Protein AF-A0AAU5H161-F1 (afdb_monomer_lite)

Structure (mmCIF, N/CA/C/O backbone):
data_AF-A0AAU5H161-F1
#
_entry.id   AF-A0AAU5H161-F1
#
loop_
_atom_site.group_PDB
_atom_site.id
_atom_site.type_symbol
_atom_site.label_atom_id
_atom_site.label_alt_id
_atom_site.label_comp_id
_atom_site.label_asym_id
_atom_site.label_entity_id
_atom_site.label_seq_id
_atom_site.pdbx_PDB_ins_code
_atom_site.Cartn_x
_atom_site.Cartn_y
_atom_site.Cartn_z
_atom_site.occupancy
_atom_site.B_iso_or_equiv
_atom_site.auth_seq_id
_atom_site.auth_comp_id
_atom_site.auth_asym_id
_atom_site.auth_atom_id
_atom_site.pdbx_PDB_model_num
ATOM 1 N N . MET A 1 1 ? 35.284 30.075 -56.589 1.00 39.41 1 MET A N 1
ATOM 2 C CA . MET A 1 1 ? 34.657 28.752 -56.403 1.00 39.41 1 MET A CA 1
ATOM 3 C C . MET A 1 1 ? 34.406 28.568 -54.920 1.00 39.41 1 MET A C 1
ATOM 5 O O . MET A 1 1 ? 35.302 28.158 -54.200 1.00 39.41 1 MET A O 1
ATOM 9 N N . THR A 1 2 ? 33.225 28.955 -54.461 1.00 37.12 2 THR A N 1
ATOM 10 C CA . THR A 1 2 ? 32.721 28.669 -53.114 1.00 37.12 2 THR A CA 1
ATOM 11 C C . THR A 1 2 ? 31.287 28.220 -53.333 1.00 37.12 2 THR A C 1
ATOM 13 O O . THR A 1 2 ? 30.451 29.023 -53.740 1.00 37.12 2 THR A O 1
ATOM 16 N N . ALA A 1 3 ? 31.053 26.915 -53.220 1.00 45.31 3 ALA A N 1
ATOM 17 C CA . ALA A 1 3 ? 29.725 26.338 -53.317 1.00 45.31 3 ALA A CA 1
ATOM 18 C C . ALA A 1 3 ? 28.946 26.757 -52.066 1.00 45.31 3 ALA A C 1
ATOM 20 O O . ALA A 1 3 ? 29.270 26.335 -50.959 1.00 45.31 3 ALA A O 1
ATOM 21 N N . THR A 1 4 ? 27.966 27.637 -52.242 1.00 43.44 4 THR A N 1
ATOM 22 C CA . THR A 1 4 ? 26.949 27.911 -51.228 1.00 43.44 4 THR A CA 1
ATOM 23 C C . THR A 1 4 ? 26.058 26.673 -51.157 1.00 43.44 4 THR A C 1
ATOM 25 O O . THR A 1 4 ? 25.167 26.520 -51.988 1.00 43.44 4 THR A O 1
ATOM 28 N N . SER A 1 5 ? 26.333 25.750 -50.232 1.00 47.84 5 SER A N 1
ATOM 29 C CA . SER A 1 5 ? 25.366 24.699 -49.895 1.00 47.84 5 SER A CA 1
ATOM 30 C C . SER A 1 5 ? 24.105 25.366 -49.350 1.00 47.84 5 SER A C 1
ATOM 32 O O . SER A 1 5 ? 24.169 26.113 -48.375 1.00 47.84 5 SER A O 1
ATOM 34 N N . SER A 1 6 ? 22.976 25.131 -50.014 1.00 47.00 6 SER A N 1
ATOM 35 C CA . SER A 1 6 ? 21.666 25.648 -49.625 1.00 47.00 6 SER A CA 1
ATOM 36 C C . SER A 1 6 ? 21.242 25.084 -48.259 1.00 47.00 6 SER A C 1
ATOM 38 O O . SER A 1 6 ? 21.468 23.899 -48.010 1.00 47.00 6 SER A O 1
ATOM 40 N N . PRO A 1 7 ? 20.569 25.872 -47.398 1.00 56.53 7 PRO A N 1
ATOM 41 C CA . PRO A 1 7 ? 20.097 25.422 -46.078 1.00 56.53 7 PRO A CA 1
ATOM 42 C C . PRO A 1 7 ? 19.168 24.194 -46.145 1.00 56.53 7 PRO A C 1
ATOM 44 O O . PRO A 1 7 ? 19.105 23.401 -45.213 1.00 56.53 7 PRO A O 1
ATOM 47 N N . THR A 1 8 ? 18.492 23.983 -47.274 1.00 55.78 8 THR A N 1
ATOM 48 C CA . THR A 1 8 ? 17.641 22.811 -47.534 1.00 55.78 8 THR A CA 1
ATOM 49 C C . THR A 1 8 ? 18.444 21.509 -47.706 1.00 55.78 8 THR A C 1
ATOM 51 O O . THR A 1 8 ? 17.981 20.434 -47.335 1.00 55.78 8 THR A O 1
ATOM 54 N N . SER A 1 9 ? 19.674 21.572 -48.230 1.00 61.16 9 SER A N 1
ATOM 55 C CA . SER A 1 9 ? 20.529 20.389 -48.436 1.00 61.16 9 SER A CA 1
ATOM 56 C C . SER A 1 9 ? 21.183 19.894 -47.138 1.00 61.16 9 SER A C 1
ATOM 58 O O . SER A 1 9 ? 21.458 18.704 -46.994 1.00 61.16 9 SER A O 1
ATOM 60 N N . SER A 1 10 ? 21.419 20.790 -46.174 1.00 59.75 10 SER A N 1
ATOM 61 C CA . SER A 1 10 ? 21.891 20.415 -44.835 1.00 59.75 10 SER A CA 1
ATOM 62 C C . SER A 1 10 ? 20.781 19.771 -44.004 1.00 59.75 10 SER A C 1
ATOM 64 O O . SER A 1 10 ? 20.999 18.695 -43.457 1.00 59.75 10 SER A O 1
ATOM 66 N N . LEU A 1 11 ? 19.569 20.342 -44.014 1.00 61.09 11 LEU A N 1
ATOM 67 C CA . LEU A 1 11 ? 18.411 19.799 -43.283 1.00 61.09 11 LEU A CA 1
ATOM 68 C C . LEU A 1 11 ? 18.035 18.376 -43.734 1.00 61.09 11 LEU A C 1
ATOM 70 O O . LEU A 1 11 ? 17.670 17.531 -42.924 1.00 61.09 11 LEU A O 1
ATOM 74 N N . THR A 1 12 ? 18.178 18.078 -45.026 1.00 69.25 12 THR A N 1
ATOM 75 C CA . THR A 1 12 ? 17.917 16.739 -45.588 1.00 69.25 12 THR A CA 1
ATOM 76 C C . THR A 1 12 ? 19.013 15.717 -45.269 1.00 69.25 12 THR A C 1
ATOM 78 O O . THR A 1 12 ? 18.754 14.514 -45.267 1.00 69.25 12 THR A O 1
ATOM 81 N N . THR A 1 13 ? 20.237 16.169 -44.982 1.00 76.81 13 THR A N 1
ATOM 82 C CA . THR A 1 13 ? 21.333 15.291 -44.544 1.00 76.81 13 THR A CA 1
ATOM 83 C C . THR A 1 13 ? 21.199 14.955 -43.061 1.00 76.81 13 THR A C 1
ATOM 85 O O . THR A 1 13 ? 21.278 13.781 -42.709 1.00 76.81 13 THR A O 1
ATOM 88 N N . GLU A 1 14 ? 20.909 15.957 -42.226 1.00 78.06 14 GLU A N 1
ATOM 89 C CA . GLU A 1 14 ? 20.649 15.789 -40.788 1.00 78.06 14 GLU A CA 1
ATOM 90 C C . GLU A 1 14 ? 19.464 14.844 -40.542 1.00 78.06 14 GLU A C 1
ATOM 92 O O . GLU A 1 14 ? 19.572 13.905 -39.758 1.00 78.06 14 GLU A O 1
ATOM 97 N N . LEU A 1 15 ? 18.374 15.002 -41.301 1.00 77.31 15 LEU A N 1
ATOM 98 C CA . LEU A 1 15 ? 17.209 14.123 -41.206 1.00 77.31 15 LEU A CA 1
ATOM 99 C C . LEU A 1 15 ? 17.531 12.654 -41.534 1.00 77.31 15 LEU A C 1
ATOM 101 O O . LEU A 1 15 ? 17.053 11.740 -40.862 1.00 77.31 15 LEU A O 1
ATOM 105 N N . ARG A 1 16 ? 18.352 12.408 -42.564 1.00 76.12 16 ARG A N 1
ATOM 106 C CA . ARG A 1 16 ? 18.767 11.049 -42.946 1.00 76.12 16 ARG A CA 1
ATOM 107 C C . ARG A 1 16 ? 19.648 10.414 -41.868 1.00 76.12 16 ARG A C 1
ATOM 109 O O . ARG A 1 16 ? 19.505 9.226 -41.585 1.00 76.12 16 ARG A O 1
ATOM 116 N N . GLU A 1 17 ? 20.552 11.191 -41.278 1.00 83.94 17 GLU A N 1
ATOM 117 C CA . GLU A 1 17 ? 21.422 10.736 -40.190 1.00 83.94 17 GLU A CA 1
ATOM 118 C C . GLU A 1 17 ? 20.622 10.416 -38.919 1.00 83.94 17 GLU A C 1
ATOM 120 O O . GLU A 1 17 ? 20.872 9.393 -38.276 1.00 83.94 17 GLU A O 1
ATOM 125 N N . ASP A 1 18 ? 19.607 11.224 -38.607 1.00 84.00 18 ASP A N 1
ATOM 126 C CA . ASP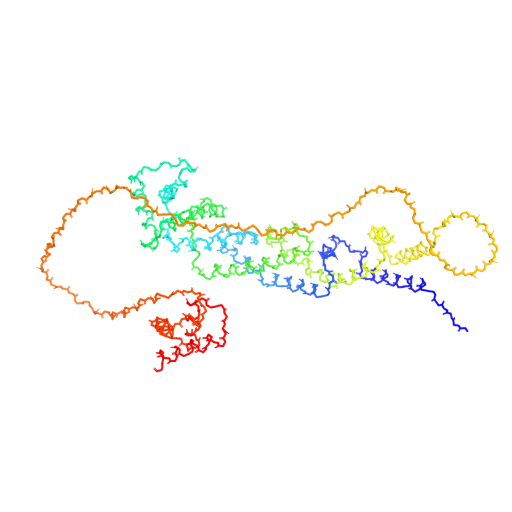 A 1 18 ? 18.695 10.983 -37.489 1.00 84.00 18 ASP A CA 1
ATOM 127 C C . ASP A 1 18 ? 17.835 9.733 -37.696 1.00 84.00 18 ASP A C 1
ATOM 129 O O . ASP A 1 18 ? 17.739 8.906 -36.790 1.00 84.00 18 ASP A O 1
ATOM 133 N N . LEU A 1 19 ? 17.269 9.529 -38.892 1.00 81.69 19 LEU A N 1
ATOM 134 C CA . LEU A 1 19 ? 16.523 8.307 -39.218 1.00 81.69 19 LEU A CA 1
ATOM 135 C C . LEU A 1 19 ? 17.404 7.054 -39.136 1.00 81.69 19 LEU A C 1
ATOM 137 O O . LEU A 1 19 ? 16.979 6.043 -38.574 1.00 81.69 19 LEU A O 1
ATOM 141 N N . ARG A 1 20 ? 18.645 7.120 -39.640 1.00 83.44 20 ARG A N 1
ATOM 142 C CA . ARG A 1 20 ? 19.599 6.005 -39.543 1.00 83.44 20 ARG A CA 1
ATOM 143 C C . ARG A 1 20 ? 19.944 5.701 -38.087 1.00 83.44 20 ARG A C 1
ATOM 145 O O . ARG A 1 20 ? 19.817 4.563 -37.656 1.00 83.44 20 ARG A O 1
ATOM 152 N N . SER A 1 21 ? 20.279 6.730 -37.309 1.00 87.94 21 SER A N 1
ATOM 153 C CA . SER A 1 21 ? 20.584 6.594 -35.880 1.00 87.94 21 SER A CA 1
ATOM 154 C C . SER A 1 21 ? 19.401 6.027 -35.089 1.00 87.94 21 SER A C 1
ATOM 156 O O . SER A 1 21 ? 19.580 5.233 -34.166 1.00 87.94 21 SER A O 1
ATOM 158 N N . TYR A 1 22 ? 18.177 6.413 -35.453 1.00 85.75 22 TYR A N 1
ATOM 159 C CA . TYR A 1 22 ? 16.952 5.894 -34.857 1.00 85.75 22 TYR A CA 1
ATOM 160 C C . TYR A 1 22 ? 16.743 4.402 -35.161 1.00 85.75 22 TYR A C 1
ATOM 162 O O . TYR A 1 22 ? 16.431 3.625 -34.253 1.00 85.75 22 TYR A O 1
ATOM 170 N N . ALA A 1 23 ? 16.966 3.988 -36.412 1.00 84.94 23 ALA A N 1
ATOM 171 C CA . ALA A 1 23 ? 16.912 2.588 -36.824 1.00 84.94 23 ALA A CA 1
ATOM 172 C C . ALA A 1 23 ? 18.023 1.743 -36.171 1.00 84.94 23 ALA A C 1
ATOM 174 O O . ALA A 1 23 ? 17.730 0.666 -35.654 1.00 84.94 23 ALA A O 1
ATOM 175 N N . ASP A 1 24 ? 19.255 2.256 -36.094 1.00 87.19 24 ASP A N 1
ATOM 176 C CA . ASP A 1 24 ? 20.403 1.594 -35.451 1.00 87.19 24 ASP A CA 1
ATOM 177 C C . ASP A 1 24 ? 20.175 1.377 -33.948 1.00 87.19 24 ASP A C 1
ATOM 179 O O . ASP A 1 24 ? 20.555 0.353 -33.375 1.00 87.19 24 ASP A O 1
ATOM 183 N N . LEU A 1 25 ? 19.495 2.324 -33.295 1.00 88.19 25 LEU A N 1
ATOM 184 C CA . LEU A 1 25 ? 19.040 2.184 -31.912 1.00 88.19 25 LEU A CA 1
ATOM 185 C C . LEU A 1 25 ? 17.808 1.283 -31.774 1.00 88.19 25 LEU A C 1
ATOM 187 O O . LEU A 1 25 ? 17.298 1.136 -30.664 1.00 88.19 25 LEU A O 1
ATOM 191 N N . GLY A 1 26 ? 17.347 0.652 -32.853 1.00 84.94 26 GLY A N 1
ATOM 192 C CA . GLY A 1 26 ? 16.258 -0.318 -32.878 1.00 84.94 26 GLY A CA 1
ATOM 193 C C . GLY A 1 26 ? 14.864 0.292 -32.800 1.00 84.94 26 GLY A C 1
ATOM 194 O O . GLY A 1 26 ? 13.911 -0.453 -32.586 1.00 84.94 26 GLY A O 1
ATOM 195 N N . GLY A 1 27 ? 14.714 1.607 -32.974 1.00 83.69 27 GLY A N 1
ATOM 196 C CA . GLY A 1 27 ? 13.439 2.309 -32.821 1.00 83.69 27 GLY A CA 1
ATOM 197 C C . GLY A 1 27 ? 12.295 1.747 -33.674 1.00 83.69 27 GLY A C 1
ATOM 198 O O . GLY A 1 27 ? 11.160 1.688 -33.214 1.00 83.69 27 GLY A O 1
ATOM 199 N N . LEU A 1 28 ? 12.613 1.228 -34.865 1.00 80.19 28 LEU A N 1
ATOM 200 C CA . LEU A 1 28 ? 11.647 0.605 -35.782 1.00 80.19 28 LEU A CA 1
ATOM 201 C C . LEU A 1 28 ? 11.250 -0.833 -35.403 1.00 80.19 28 LEU A C 1
ATOM 203 O O . LEU A 1 28 ? 10.272 -1.357 -35.916 1.00 80.19 28 LEU A O 1
ATOM 207 N N . THR A 1 29 ? 12.005 -1.463 -34.501 1.00 82.44 29 THR A N 1
ATOM 208 C CA . THR A 1 29 ? 11.819 -2.861 -34.058 1.00 82.44 29 THR A CA 1
ATOM 209 C C . THR A 1 29 ? 11.310 -2.964 -32.618 1.00 82.44 29 THR A C 1
ATOM 211 O O . THR A 1 29 ? 11.106 -4.059 -32.092 1.00 82.44 29 THR A O 1
ATOM 214 N N . LEU A 1 30 ? 11.133 -1.823 -31.943 1.00 84.94 30 LEU A N 1
ATOM 215 C CA . LEU A 1 30 ? 10.594 -1.777 -30.592 1.00 84.94 30 LEU A CA 1
ATOM 216 C C . LEU A 1 30 ? 9.105 -2.145 -30.631 1.00 84.94 30 LEU A C 1
ATOM 218 O O . LEU A 1 30 ? 8.280 -1.379 -31.120 1.00 84.94 30 LEU A O 1
ATOM 222 N N . THR A 1 31 ? 8.754 -3.297 -30.061 1.00 85.50 31 THR A N 1
ATOM 223 C CA . THR A 1 31 ? 7.363 -3.738 -29.907 1.00 85.50 31 THR A CA 1
ATOM 224 C C . THR A 1 31 ? 7.068 -4.142 -28.466 1.00 85.50 31 THR A C 1
ATOM 226 O O . THR A 1 31 ? 7.968 -4.508 -27.704 1.00 85.50 31 THR A O 1
ATOM 229 N N . ALA A 1 32 ? 5.788 -4.089 -28.084 1.00 84.38 32 ALA A N 1
ATOM 230 C CA . ALA A 1 32 ? 5.332 -4.464 -26.744 1.00 84.38 32 ALA A CA 1
ATOM 231 C C . ALA A 1 32 ? 5.571 -5.949 -26.411 1.00 84.38 32 ALA A C 1
ATOM 233 O O . ALA A 1 32 ? 5.685 -6.299 -25.236 1.00 84.38 32 ALA A O 1
ATOM 234 N N . ASP A 1 33 ? 5.647 -6.805 -27.433 1.00 80.94 33 ASP A N 1
ATOM 235 C CA . ASP A 1 33 ? 5.821 -8.251 -27.273 1.00 80.94 33 ASP A CA 1
ATOM 236 C C . ASP A 1 33 ? 7.279 -8.636 -27.004 1.00 80.94 33 ASP A C 1
ATOM 238 O O . ASP A 1 33 ? 7.549 -9.612 -26.303 1.00 80.94 33 ASP A O 1
ATOM 242 N N . THR A 1 34 ? 8.226 -7.867 -27.546 1.00 85.44 34 THR A N 1
ATOM 243 C CA . THR A 1 34 ? 9.663 -8.164 -27.465 1.00 85.44 34 THR A CA 1
ATOM 244 C C . THR A 1 34 ? 10.389 -7.348 -26.399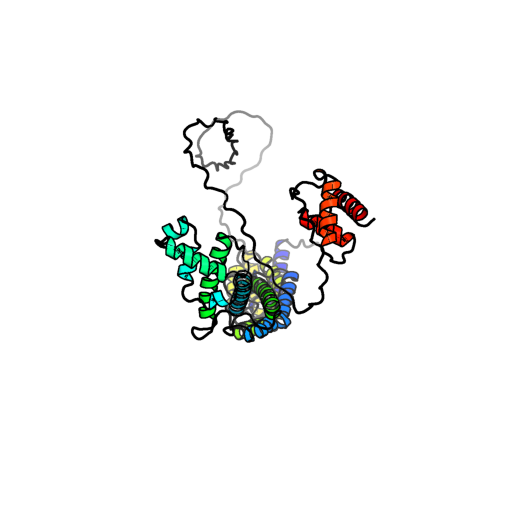 1.00 85.44 34 THR A C 1
ATOM 246 O O . THR A 1 34 ? 11.375 -7.833 -25.845 1.00 85.44 34 THR A O 1
ATOM 249 N N . HIS A 1 35 ? 9.895 -6.152 -26.063 1.00 92.00 35 HIS A N 1
ATOM 250 C CA . HIS A 1 35 ? 10.560 -5.230 -25.141 1.00 92.00 35 HIS A CA 1
ATOM 251 C C . HIS A 1 35 ? 9.650 -4.858 -23.965 1.00 92.00 35 HIS A C 1
ATOM 253 O O . HIS A 1 35 ? 8.609 -4.216 -24.120 1.00 92.00 35 HIS A O 1
ATOM 259 N N . ALA A 1 36 ? 10.066 -5.218 -22.752 1.00 92.81 36 ALA A N 1
ATOM 260 C CA . ALA A 1 36 ? 9.303 -4.963 -21.533 1.00 92.81 36 ALA A CA 1
ATOM 261 C C . ALA A 1 36 ? 9.179 -3.461 -21.222 1.00 92.81 36 ALA A C 1
ATOM 263 O O . ALA A 1 36 ? 8.157 -3.027 -20.685 1.00 92.81 36 ALA A O 1
ATOM 264 N N . TRP A 1 37 ? 10.187 -2.663 -21.592 1.00 95.00 37 TRP A N 1
ATOM 265 C CA . TRP A 1 37 ? 10.180 -1.207 -21.414 1.00 95.00 37 TRP A CA 1
ATOM 266 C C . TRP A 1 37 ? 9.449 -0.443 -22.517 1.00 95.00 37 TRP A C 1
ATOM 268 O O . TRP A 1 37 ? 9.338 0.779 -22.424 1.00 95.00 37 TRP A O 1
ATOM 278 N N . TYR A 1 38 ? 8.898 -1.125 -23.528 1.00 91.06 38 TYR A N 1
ATOM 279 C CA . TYR A 1 38 ? 8.179 -0.479 -24.630 1.00 91.06 38 TYR A CA 1
ATOM 280 C C . TYR A 1 38 ? 7.078 0.474 -24.143 1.00 91.06 38 TYR A C 1
ATOM 282 O O . TYR A 1 38 ? 6.889 1.564 -24.674 1.00 91.06 38 TYR A O 1
ATOM 290 N N . ALA A 1 39 ? 6.374 0.100 -23.075 1.00 90.50 39 ALA A N 1
ATOM 291 C CA . ALA A 1 39 ? 5.286 0.908 -22.541 1.00 90.50 39 ALA A CA 1
ATOM 292 C C . ALA A 1 39 ? 5.753 2.274 -21.978 1.00 90.50 39 ALA A C 1
ATOM 294 O O . ALA A 1 39 ? 4.946 3.196 -21.876 1.00 90.50 39 ALA A O 1
ATOM 295 N N . ALA A 1 40 ? 7.054 2.416 -21.696 1.00 92.50 40 ALA A N 1
ATOM 296 C CA . ALA A 1 40 ? 7.683 3.633 -21.194 1.00 92.50 40 ALA A CA 1
ATOM 297 C C . ALA A 1 40 ? 8.314 4.526 -22.279 1.00 92.50 40 ALA A C 1
ATOM 299 O O . ALA A 1 40 ? 8.861 5.575 -21.931 1.00 92.50 40 ALA A O 1
ATOM 300 N N . VAL A 1 41 ? 8.219 4.160 -23.566 1.00 89.31 41 VAL A N 1
ATOM 301 C CA . VAL A 1 41 ? 8.828 4.895 -24.699 1.00 89.31 41 VAL A CA 1
ATOM 302 C C . VAL A 1 41 ? 8.485 6.391 -24.696 1.00 89.31 41 VAL A C 1
ATOM 304 O O . VAL A 1 41 ? 9.347 7.220 -24.977 1.00 89.31 41 VAL A O 1
ATOM 307 N N . ASP A 1 42 ? 7.258 6.756 -24.319 1.00 86.94 42 ASP A N 1
ATOM 308 C CA . ASP A 1 42 ? 6.802 8.155 -24.316 1.00 86.94 42 ASP A CA 1
ATOM 309 C C . ASP A 1 42 ? 7.005 8.874 -22.974 1.00 86.94 42 ASP A C 1
ATOM 311 O O . ASP A 1 42 ? 6.811 10.086 -22.876 1.00 86.94 42 ASP A O 1
ATOM 315 N N . THR A 1 43 ? 7.400 8.148 -21.927 1.00 90.75 43 THR A N 1
ATOM 316 C CA . THR A 1 43 ? 7.537 8.703 -20.571 1.00 90.75 43 THR A CA 1
ATOM 317 C C . THR A 1 43 ? 8.983 9.045 -20.238 1.00 90.75 43 THR A C 1
ATOM 319 O O . THR A 1 43 ? 9.235 10.122 -19.704 1.00 90.75 43 THR A O 1
ATOM 322 N N . ILE A 1 44 ? 9.936 8.190 -20.618 1.00 93.94 44 ILE A N 1
ATOM 323 C CA . ILE A 1 44 ? 11.360 8.353 -20.305 1.00 93.94 44 ILE A CA 1
ATOM 324 C C . ILE A 1 44 ? 12.025 9.205 -21.387 1.00 93.94 44 ILE A C 1
ATOM 326 O O . ILE A 1 44 ? 12.220 8.757 -22.514 1.00 93.94 44 ILE A O 1
ATOM 330 N N . GLY A 1 45 ? 12.361 10.450 -21.054 1.00 92.56 45 GLY A N 1
ATOM 331 C CA . GLY A 1 45 ? 13.005 11.396 -21.967 1.00 92.56 45 GLY A CA 1
ATOM 332 C C . GLY A 1 45 ? 14.447 11.733 -21.632 1.00 92.56 45 GLY A C 1
ATOM 333 O O . GLY A 1 45 ? 15.160 12.226 -22.503 1.00 92.56 45 GLY A O 1
ATOM 334 N N . THR A 1 46 ? 14.918 11.443 -20.418 1.00 95.50 46 THR A N 1
ATOM 335 C CA . THR A 1 46 ? 16.297 11.762 -20.027 1.00 95.50 46 THR A CA 1
ATOM 336 C C . THR A 1 46 ? 17.091 10.540 -19.553 1.00 95.50 46 THR A C 1
ATOM 338 O O . THR A 1 46 ? 16.539 9.604 -18.969 1.00 95.50 46 THR A O 1
ATOM 341 N N . PRO A 1 47 ? 18.428 10.538 -19.729 1.00 96.25 47 PRO A N 1
ATOM 342 C CA . PRO A 1 47 ? 19.284 9.504 -19.149 1.00 96.25 47 PRO A CA 1
ATOM 343 C C . PRO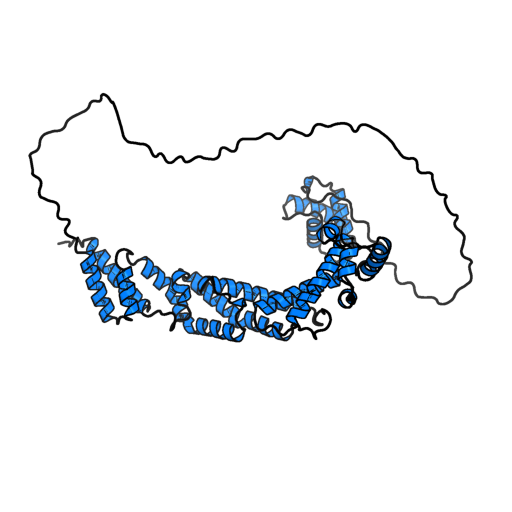 A 1 47 ? 19.223 9.441 -17.616 1.00 96.25 47 PRO A C 1
ATOM 345 O O . PRO A 1 47 ? 19.579 8.422 -17.029 1.00 96.25 47 PRO A O 1
ATOM 348 N N . GLU A 1 48 ? 18.848 10.530 -16.942 1.00 96.81 48 GLU A N 1
ATOM 349 C CA . GLU A 1 48 ? 18.662 10.550 -15.487 1.00 96.81 48 GLU A CA 1
ATOM 350 C C . GLU A 1 48 ? 17.400 9.783 -15.080 1.00 96.81 48 GLU A C 1
ATOM 352 O O . GLU A 1 48 ? 17.474 8.935 -14.194 1.00 96.81 48 GLU A O 1
ATOM 357 N N . GLU A 1 49 ? 16.286 9.979 -15.790 1.00 95.88 49 GLU A N 1
ATOM 358 C CA . GLU A 1 49 ? 15.051 9.208 -15.591 1.00 95.88 49 GLU A CA 1
ATOM 359 C C . GLU A 1 49 ? 15.275 7.708 -15.812 1.00 95.88 49 GLU A C 1
ATOM 361 O O . GLU A 1 49 ? 14.834 6.899 -14.997 1.00 95.88 49 GLU A O 1
ATOM 366 N N . ALA A 1 50 ? 16.030 7.326 -16.849 1.00 97.12 50 ALA A N 1
ATOM 367 C CA . ALA A 1 50 ? 16.389 5.927 -17.090 1.00 97.12 50 ALA A CA 1
ATOM 368 C C . ALA A 1 50 ? 17.206 5.326 -15.925 1.00 97.12 50 ALA A C 1
ATOM 370 O O . ALA A 1 50 ? 16.942 4.210 -15.475 1.00 97.12 50 ALA A O 1
ATOM 371 N N . ARG A 1 51 ? 18.171 6.077 -15.372 1.00 97.88 51 ARG A N 1
ATOM 372 C CA . ARG A 1 51 ? 18.951 5.646 -14.193 1.00 97.88 51 ARG A CA 1
ATOM 373 C C . ARG A 1 51 ? 18.106 5.568 -12.925 1.00 97.88 51 ARG A C 1
ATOM 375 O O . ARG A 1 51 ? 18.294 4.642 -12.135 1.00 97.88 51 ARG A O 1
ATOM 382 N N . ALA A 1 52 ? 17.184 6.508 -12.734 1.00 97.19 52 ALA A N 1
ATOM 383 C CA . ALA A 1 52 ? 16.253 6.491 -11.614 1.00 97.19 52 ALA A CA 1
ATOM 384 C C . ALA A 1 52 ? 15.334 5.262 -11.694 1.00 97.19 52 ALA A C 1
ATOM 386 O O . ALA A 1 52 ? 15.174 4.555 -10.702 1.00 97.19 52 ALA A O 1
ATOM 387 N N . ALA A 1 53 ? 14.810 4.949 -12.883 1.00 97.38 53 ALA A N 1
ATOM 388 C CA . ALA A 1 53 ? 13.987 3.768 -13.122 1.00 97.38 53 ALA A CA 1
ATOM 389 C C . ALA A 1 53 ? 14.749 2.455 -12.864 1.00 97.38 53 ALA A C 1
ATOM 391 O O . ALA A 1 53 ? 14.222 1.578 -12.179 1.00 97.38 53 ALA A O 1
ATOM 392 N N . SER A 1 54 ? 16.001 2.339 -13.332 1.00 97.88 54 SER A N 1
ATOM 393 C CA . SER A 1 54 ? 16.866 1.180 -13.044 1.00 97.88 54 SER A CA 1
ATOM 394 C C . SER A 1 54 ? 17.138 1.035 -11.539 1.00 97.88 54 SER A C 1
ATOM 396 O O . SER A 1 54 ? 16.995 -0.054 -10.985 1.00 97.88 54 SER A O 1
ATOM 398 N N . THR A 1 55 ? 17.414 2.142 -10.838 1.00 98.12 55 THR A N 1
ATOM 399 C CA . THR A 1 55 ? 17.593 2.138 -9.373 1.00 98.12 55 THR A CA 1
ATOM 400 C C . THR A 1 55 ? 16.347 1.626 -8.652 1.00 98.12 55 THR A C 1
ATOM 402 O O . THR A 1 55 ? 16.444 0.705 -7.845 1.00 98.12 55 THR A O 1
ATOM 405 N N . VAL A 1 56 ? 15.170 2.172 -8.978 1.00 98.06 56 VAL A N 1
ATOM 406 C CA . VAL A 1 56 ? 13.893 1.747 -8.380 1.00 98.06 56 VAL A CA 1
ATOM 407 C C . VAL A 1 56 ? 13.636 0.263 -8.640 1.00 98.06 56 VAL A C 1
ATOM 409 O O . VAL A 1 56 ? 13.255 -0.469 -7.729 1.00 98.06 56 VAL A O 1
ATOM 412 N N . LEU A 1 57 ? 13.878 -0.205 -9.866 1.00 98.06 57 LEU A N 1
ATOM 413 C CA . LEU A 1 57 ? 13.721 -1.611 -10.225 1.00 98.06 57 LEU A CA 1
ATOM 414 C C . LEU A 1 57 ? 14.666 -2.521 -9.420 1.00 98.06 57 LEU A C 1
ATOM 416 O O . LEU A 1 57 ? 14.241 -3.563 -8.915 1.00 98.06 57 LEU A O 1
ATOM 420 N N . ALA A 1 58 ? 15.929 -2.121 -9.264 1.00 98.00 58 ALA A N 1
ATOM 421 C CA . ALA A 1 58 ? 16.918 -2.864 -8.492 1.00 98.00 58 ALA A CA 1
ATOM 422 C C . ALA A 1 58 ? 16.558 -2.934 -6.997 1.00 98.00 58 ALA A C 1
ATOM 424 O O . ALA A 1 58 ? 16.674 -4.002 -6.390 1.00 98.00 58 ALA A O 1
ATOM 425 N N . GLU A 1 59 ? 16.081 -1.834 -6.408 1.00 98.00 59 GLU A N 1
ATOM 426 C CA . GLU A 1 59 ? 15.631 -1.783 -5.010 1.00 98.00 59 GLU A CA 1
ATOM 427 C C . GLU A 1 59 ? 14.398 -2.662 -4.770 1.00 98.00 59 GLU A C 1
ATOM 429 O O . GLU A 1 59 ? 14.396 -3.484 -3.843 1.00 98.00 59 GLU A O 1
ATOM 434 N N . LEU A 1 60 ? 13.395 -2.558 -5.651 1.00 98.38 60 LEU A N 1
ATOM 435 C CA . LEU A 1 60 ? 12.189 -3.384 -5.609 1.00 98.38 60 LEU A CA 1
ATOM 436 C C . LEU A 1 60 ? 12.539 -4.871 -5.639 1.00 98.38 60 LEU A C 1
ATOM 438 O O . LEU A 1 60 ? 12.096 -5.627 -4.776 1.00 98.38 60 LEU A O 1
ATOM 442 N N . ARG A 1 61 ? 13.369 -5.289 -6.598 1.00 97.94 61 ARG A N 1
ATOM 443 C CA . ARG A 1 61 ? 13.728 -6.696 -6.807 1.00 97.94 61 ARG A CA 1
ATOM 444 C C . ARG A 1 61 ? 14.644 -7.244 -5.713 1.00 97.94 61 ARG A C 1
ATOM 446 O O . ARG A 1 61 ? 14.459 -8.370 -5.258 1.00 97.94 61 ARG A O 1
ATOM 453 N N . GLY A 1 62 ? 15.647 -6.468 -5.308 1.00 96.94 62 GLY A N 1
ATOM 454 C CA . GLY A 1 62 ? 16.707 -6.929 -4.412 1.00 96.94 62 GLY A CA 1
ATOM 455 C C . GLY A 1 62 ? 16.362 -6.851 -2.927 1.00 96.94 62 GLY A C 1
ATOM 456 O O . GLY A 1 62 ? 16.910 -7.623 -2.139 1.00 96.94 62 GLY A O 1
ATOM 457 N N . ARG A 1 63 ? 15.479 -5.928 -2.526 1.00 97.25 63 ARG A N 1
ATOM 458 C CA . ARG A 1 63 ? 15.251 -5.611 -1.109 1.00 97.25 63 ARG A CA 1
ATOM 459 C C . ARG A 1 63 ? 13.776 -5.537 -0.739 1.00 97.25 63 ARG A C 1
ATOM 461 O O . ARG A 1 63 ? 13.346 -6.276 0.146 1.00 97.25 63 ARG A O 1
ATOM 468 N N . ASP A 1 64 ? 13.019 -4.660 -1.388 1.00 97.44 64 ASP A N 1
ATOM 469 C CA . ASP A 1 64 ? 11.689 -4.272 -0.905 1.00 97.44 64 ASP A CA 1
ATOM 470 C C . ASP A 1 64 ? 10.639 -5.369 -1.114 1.00 97.44 64 ASP A C 1
ATOM 472 O O . ASP A 1 64 ? 9.987 -5.790 -0.154 1.00 97.44 64 ASP A O 1
ATOM 476 N N . LEU A 1 65 ? 10.544 -5.928 -2.325 1.00 97.75 65 LEU A N 1
ATOM 477 C CA . LEU A 1 65 ? 9.590 -6.995 -2.621 1.00 97.75 65 LEU A CA 1
ATOM 478 C C . LEU A 1 65 ? 9.870 -8.284 -1.822 1.00 97.75 65 LEU A C 1
ATOM 480 O O . LEU A 1 65 ? 8.926 -8.826 -1.235 1.00 97.75 65 LEU A O 1
ATOM 484 N N . PRO A 1 66 ? 11.127 -8.771 -1.695 1.00 98.25 66 PRO A N 1
ATOM 485 C CA . PRO A 1 66 ? 11.436 -9.888 -0.802 1.00 98.25 66 PRO A CA 1
ATOM 486 C C . PRO A 1 66 ? 11.043 -9.631 0.660 1.00 98.25 66 PRO A C 1
ATOM 488 O O . PRO A 1 66 ? 10.545 -10.540 1.330 1.00 98.25 66 PRO A O 1
ATOM 491 N N . ALA A 1 67 ? 11.236 -8.406 1.162 1.00 97.56 67 ALA A N 1
ATOM 492 C CA . ALA A 1 67 ? 10.863 -8.041 2.527 1.00 97.56 67 ALA A CA 1
ATOM 493 C C . ALA A 1 67 ? 9.340 -8.072 2.733 1.00 97.56 67 ALA A C 1
ATOM 495 O O . ALA A 1 67 ? 8.874 -8.652 3.717 1.00 97.56 67 ALA A O 1
ATOM 496 N N . VAL A 1 68 ? 8.562 -7.531 1.788 1.00 98.12 68 VAL A N 1
ATOM 497 C CA . VAL A 1 68 ? 7.090 -7.582 1.826 1.00 98.12 68 VAL A CA 1
ATOM 498 C C . VAL A 1 68 ? 6.581 -9.018 1.726 1.00 98.12 68 VAL A C 1
ATOM 500 O O . VAL A 1 68 ? 5.741 -9.410 2.534 1.00 98.12 68 VAL A O 1
ATOM 503 N N . ARG A 1 69 ? 7.124 -9.839 0.816 1.00 97.75 69 ARG A N 1
ATOM 504 C CA . ARG A 1 69 ? 6.735 -11.255 0.678 1.00 97.75 69 ARG A CA 1
ATOM 505 C C . ARG A 1 69 ? 7.014 -12.038 1.958 1.00 97.75 69 ARG A C 1
ATOM 507 O O . ARG A 1 69 ? 6.179 -12.821 2.400 1.00 97.75 69 ARG A O 1
ATOM 514 N N . LYS A 1 70 ? 8.166 -11.803 2.593 1.00 96.75 70 LYS A N 1
ATOM 515 C CA . LYS A 1 70 ? 8.486 -12.403 3.894 1.00 96.75 70 LYS A CA 1
ATOM 516 C C . LYS A 1 70 ? 7.485 -11.964 4.963 1.00 96.75 70 LYS A C 1
ATOM 518 O O . LYS A 1 70 ? 6.972 -12.815 5.683 1.00 96.75 70 LYS A O 1
ATOM 523 N N . ALA A 1 71 ? 7.188 -10.668 5.057 1.00 96.00 71 ALA A N 1
ATOM 524 C CA . ALA A 1 71 ? 6.217 -10.151 6.017 1.00 96.00 71 ALA A CA 1
ATOM 525 C C . ALA A 1 71 ? 4.826 -10.772 5.810 1.00 96.00 71 ALA A C 1
ATOM 527 O O . ALA A 1 71 ? 4.221 -11.219 6.780 1.00 96.00 71 ALA A O 1
ATOM 528 N N . ALA A 1 72 ? 4.367 -10.882 4.560 1.00 96.25 72 ALA A N 1
ATOM 529 C CA . ALA A 1 72 ? 3.083 -11.474 4.194 1.00 96.25 72 ALA A CA 1
ATOM 530 C C . ALA A 1 72 ? 2.884 -12.885 4.774 1.00 96.25 72 ALA A C 1
ATOM 532 O O . ALA A 1 72 ? 1.814 -13.180 5.299 1.00 96.25 72 ALA A O 1
ATOM 533 N N . THR A 1 73 ? 3.925 -13.728 4.782 1.00 94.88 73 THR A N 1
ATOM 534 C CA . THR A 1 73 ? 3.837 -15.092 5.349 1.00 94.88 73 THR A CA 1
ATOM 535 C C . THR A 1 73 ? 3.562 -15.136 6.853 1.00 94.88 73 THR A C 1
ATOM 537 O O . THR A 1 73 ? 3.040 -16.132 7.350 1.00 94.88 73 THR A O 1
ATOM 540 N N . SER A 1 74 ? 3.887 -14.063 7.576 1.00 93.06 74 SER A N 1
ATOM 541 C CA . SER A 1 74 ? 3.680 -13.952 9.023 1.00 93.06 74 SER A CA 1
ATOM 542 C C . SER A 1 74 ? 2.414 -13.169 9.388 1.00 93.06 74 SER A C 1
ATOM 544 O O . SER A 1 74 ? 2.128 -12.984 10.571 1.00 93.06 74 SER A O 1
ATOM 546 N N . LEU A 1 75 ? 1.674 -12.666 8.396 1.00 92.75 75 LEU A N 1
ATOM 547 C CA . LEU A 1 75 ? 0.449 -11.900 8.601 1.00 92.75 75 LEU A CA 1
ATOM 548 C C . LEU A 1 75 ? -0.789 -12.791 8.536 1.00 92.75 75 LEU A C 1
ATOM 550 O O . LEU A 1 75 ? -0.830 -13.825 7.870 1.00 92.75 75 LEU A O 1
ATOM 554 N N . VAL A 1 76 ? -1.839 -12.338 9.217 1.00 89.56 76 VAL A N 1
ATOM 555 C CA . VAL A 1 76 ? -3.152 -12.976 9.165 1.00 89.56 76 VAL A CA 1
ATOM 556 C C . VAL A 1 76 ? -3.674 -13.030 7.724 1.00 89.56 76 VAL A C 1
ATOM 558 O O . VAL A 1 76 ? -3.549 -12.060 6.977 1.00 89.56 76 VAL A O 1
ATOM 561 N N . GLY A 1 77 ? -4.250 -14.169 7.336 1.00 88.56 77 GLY A N 1
ATOM 562 C CA . GLY A 1 77 ? -4.783 -14.386 5.989 1.00 88.56 77 GLY A CA 1
ATOM 563 C C . GLY A 1 77 ? -3.733 -14.671 4.911 1.00 88.56 77 GLY A C 1
ATOM 564 O O . GLY A 1 77 ? -4.128 -14.988 3.798 1.00 88.56 77 GLY A O 1
ATOM 565 N N . ALA A 1 78 ? -2.431 -14.600 5.232 1.00 91.75 78 ALA A N 1
ATOM 566 C CA . ALA A 1 78 ? -1.325 -14.848 4.300 1.00 91.75 78 ALA A CA 1
ATOM 567 C C . ALA A 1 78 ? -1.517 -14.132 2.939 1.00 91.75 78 ALA A C 1
ATOM 569 O O . ALA A 1 78 ? -1.684 -14.800 1.917 1.00 91.75 78 ALA A O 1
ATOM 570 N N . PRO A 1 79 ? -1.539 -12.782 2.925 1.00 95.19 79 PRO A N 1
ATOM 571 C CA . PRO A 1 79 ? -1.850 -11.993 1.733 1.00 95.19 79 PRO A CA 1
ATOM 572 C C . PRO A 1 79 ? -0.957 -12.364 0.542 1.00 95.19 79 PRO A C 1
ATOM 574 O O . PRO A 1 79 ? 0.238 -12.602 0.712 1.00 95.19 79 PRO A O 1
ATOM 577 N N . GLY A 1 80 ? -1.533 -12.400 -0.662 1.00 96.50 80 GLY A N 1
ATOM 578 C CA . GLY A 1 80 ? -0.862 -12.826 -1.896 1.00 96.50 80 GLY A CA 1
ATOM 579 C C . GLY A 1 80 ? -0.330 -11.680 -2.760 1.00 96.50 80 GLY A C 1
ATOM 580 O O . GLY A 1 80 ? 0.329 -11.932 -3.772 1.00 96.50 80 GLY A O 1
ATOM 581 N N . THR A 1 81 ? -0.614 -10.434 -2.376 1.00 98.00 81 THR A N 1
ATOM 582 C CA . THR A 1 81 ? -0.222 -9.220 -3.107 1.00 98.00 81 THR A CA 1
ATOM 583 C C . THR A 1 81 ? 0.347 -8.151 -2.171 1.00 98.00 81 THR A C 1
ATOM 585 O O . THR A 1 81 ? 0.144 -8.183 -0.947 1.00 98.00 81 THR A O 1
ATOM 588 N N . VAL A 1 82 ? 1.037 -7.154 -2.736 1.00 98.12 82 VAL A N 1
ATOM 589 C CA . VAL A 1 82 ? 1.533 -5.992 -1.974 1.00 98.12 82 VAL A CA 1
ATOM 590 C C . VAL A 1 82 ? 0.359 -5.209 -1.377 1.00 98.12 82 VAL A C 1
ATOM 592 O O . VAL A 1 82 ? 0.377 -4.890 -0.187 1.00 98.12 82 VAL A O 1
ATOM 595 N N . GLY A 1 83 ? -0.704 -4.981 -2.157 1.00 97.38 83 GLY A N 1
ATOM 596 C CA . GLY A 1 83 ? -1.885 -4.245 -1.703 1.00 97.38 83 GLY A CA 1
ATOM 597 C C . GLY A 1 83 ? -2.681 -4.975 -0.612 1.00 97.38 83 GLY A C 1
ATOM 598 O O . GLY A 1 83 ? -3.204 -4.356 0.318 1.00 97.38 83 GLY A O 1
ATOM 599 N N . GLU A 1 84 ? -2.772 -6.306 -0.664 1.00 96.88 84 GLU A N 1
ATOM 600 C CA . GLU A 1 84 ? -3.338 -7.111 0.429 1.00 96.88 84 GLU A CA 1
ATOM 601 C C . GLU A 1 84 ? -2.484 -7.035 1.694 1.00 96.88 84 GLU A C 1
ATOM 603 O O . GLU A 1 84 ? -3.016 -6.839 2.790 1.00 96.88 84 GLU A O 1
ATOM 608 N N . THR A 1 85 ? -1.162 -7.105 1.537 1.00 98.06 85 THR A N 1
ATOM 609 C CA . THR A 1 85 ? -0.211 -6.982 2.646 1.00 98.06 85 THR A CA 1
ATOM 610 C C . THR A 1 85 ? -0.345 -5.623 3.325 1.00 98.06 85 THR A C 1
ATOM 612 O O . THR A 1 85 ? -0.476 -5.552 4.549 1.00 98.06 85 THR A O 1
ATOM 615 N N . GLY A 1 86 ? -0.428 -4.540 2.549 1.00 97.56 86 GLY A N 1
ATOM 616 C CA . GLY A 1 86 ? -0.661 -3.199 3.077 1.00 97.56 86 GLY A CA 1
ATOM 617 C C . GLY A 1 86 ? -1.981 -3.067 3.834 1.00 97.56 86 GLY A C 1
ATOM 618 O O . GLY A 1 86 ? -2.013 -2.477 4.918 1.00 97.56 86 GLY A O 1
ATOM 619 N N . ARG A 1 87 ? -3.065 -3.679 3.339 1.00 96.62 87 ARG A N 1
ATOM 620 C CA . ARG A 1 87 ? -4.360 -3.714 4.045 1.00 96.62 87 ARG A CA 1
ATOM 621 C C . ARG A 1 87 ? -4.280 -4.473 5.371 1.00 96.62 87 ARG A C 1
ATOM 623 O O . ARG A 1 87 ? -4.808 -3.983 6.372 1.00 96.62 87 ARG A O 1
ATOM 630 N N . ALA A 1 88 ? -3.604 -5.621 5.403 1.00 96.38 88 ALA A N 1
ATOM 631 C CA . ALA A 1 88 ? -3.404 -6.401 6.624 1.00 96.38 88 ALA A CA 1
ATOM 632 C C . ALA A 1 88 ? -2.566 -5.634 7.663 1.00 96.38 88 ALA A C 1
ATOM 634 O O . ALA A 1 88 ? -2.957 -5.535 8.829 1.00 96.38 88 ALA A O 1
ATOM 635 N N . VAL A 1 89 ? -1.463 -5.004 7.243 1.00 97.31 89 VAL A N 1
ATOM 636 C CA . VAL A 1 89 ? -0.624 -4.171 8.121 1.00 97.31 89 VAL A CA 1
ATOM 637 C C . VAL A 1 89 ? -1.399 -2.962 8.650 1.00 97.31 89 VAL A C 1
ATOM 639 O O . VAL A 1 89 ? -1.367 -2.679 9.850 1.00 97.31 89 VAL A O 1
ATOM 642 N N . ALA A 1 90 ? -2.150 -2.265 7.792 1.00 96.69 90 ALA A N 1
ATOM 643 C CA . ALA A 1 90 ? -2.983 -1.138 8.203 1.00 96.69 90 ALA A CA 1
ATOM 644 C C . ALA A 1 90 ? -4.046 -1.557 9.233 1.00 96.69 90 ALA A C 1
ATOM 646 O O . ALA A 1 90 ? -4.286 -0.826 10.202 1.00 96.69 90 ALA A O 1
ATOM 647 N N . LEU A 1 91 ? -4.643 -2.744 9.067 1.00 96.69 91 LEU A N 1
ATOM 648 C CA . LEU A 1 91 ? -5.563 -3.314 10.047 1.00 96.69 91 LEU A CA 1
ATOM 649 C C . LEU A 1 91 ? -4.860 -3.593 11.380 1.00 96.69 91 LEU A C 1
ATOM 651 O O . LEU A 1 91 ? -5.371 -3.180 12.414 1.00 96.69 91 LEU A O 1
ATOM 655 N N . LEU A 1 92 ? -3.675 -4.205 11.386 1.00 96.31 92 LEU A N 1
ATOM 656 C CA . LEU A 1 92 ? -2.921 -4.458 12.622 1.00 96.31 92 LEU A CA 1
ATOM 657 C C . LEU A 1 92 ? -2.537 -3.170 13.361 1.00 96.31 92 LEU A C 1
ATOM 659 O O . LEU A 1 92 ? -2.669 -3.085 14.583 1.00 96.31 92 LEU A O 1
ATOM 663 N N . ILE A 1 93 ? -2.119 -2.130 12.635 1.00 96.50 93 ILE A N 1
ATOM 664 C CA . ILE A 1 93 ? -1.848 -0.809 13.220 1.00 96.50 93 ILE A CA 1
ATOM 665 C C . ILE A 1 93 ? -3.117 -0.232 13.857 1.00 96.50 93 ILE A C 1
ATOM 667 O O . ILE A 1 93 ? -3.051 0.363 14.938 1.00 96.50 93 ILE A O 1
ATOM 671 N N . ARG A 1 94 ? -4.271 -0.401 13.203 1.00 96.50 94 ARG A N 1
ATOM 672 C CA . ARG A 1 94 ? -5.568 0.041 13.716 1.00 96.50 94 ARG A CA 1
ATOM 673 C C . ARG A 1 94 ? -5.972 -0.744 14.963 1.00 96.50 94 ARG A C 1
ATOM 675 O O . ARG A 1 94 ? -6.226 -0.113 15.984 1.00 96.50 94 ARG A O 1
ATOM 682 N N . VAL A 1 95 ? -5.875 -2.073 14.934 1.00 96.62 95 VAL A N 1
ATOM 683 C CA . VAL A 1 95 ? -6.109 -2.963 16.081 1.00 96.62 95 VAL A CA 1
ATOM 684 C C . VAL A 1 95 ? -5.220 -2.576 17.264 1.00 96.62 95 VAL A C 1
ATOM 686 O O . VAL A 1 95 ? -5.719 -2.467 18.379 1.00 96.62 95 VAL A O 1
ATOM 689 N N . ARG A 1 96 ? -3.934 -2.268 17.042 1.00 96.06 96 ARG A N 1
ATOM 690 C CA . ARG A 1 96 ? -3.006 -1.796 18.088 1.00 96.06 96 ARG A CA 1
ATOM 691 C C . ARG A 1 96 ? -3.480 -0.497 18.742 1.00 96.06 96 ARG A C 1
ATOM 693 O O . ARG A 1 96 ? -3.414 -0.360 19.962 1.00 96.06 96 ARG A O 1
ATOM 700 N N . ARG A 1 97 ? -3.991 0.455 17.953 1.00 95.50 97 ARG A N 1
ATOM 701 C CA . ARG A 1 97 ? -4.576 1.708 18.469 1.00 95.50 97 ARG A CA 1
ATOM 702 C C . ARG A 1 97 ? -5.882 1.452 19.223 1.00 95.50 97 ARG A C 1
ATOM 704 O O . ARG A 1 97 ? -6.082 2.036 20.286 1.00 95.50 97 ARG A O 1
ATOM 711 N N . THR A 1 98 ? -6.736 0.573 18.706 1.00 96.62 98 THR A N 1
ATOM 712 C CA . THR A 1 98 ? -7.985 0.167 19.358 1.00 96.62 98 THR A CA 1
ATOM 713 C C . THR A 1 98 ? -7.694 -0.505 20.702 1.00 96.62 98 THR A C 1
ATOM 715 O O . THR A 1 98 ? -8.291 -0.112 21.699 1.00 96.62 98 THR A O 1
ATOM 718 N N . LEU A 1 99 ? -6.708 -1.407 20.772 1.00 94.88 99 LEU A N 1
ATOM 719 C CA . LEU A 1 99 ? -6.289 -2.094 22.002 1.00 94.88 99 LEU A CA 1
ATOM 720 C C . LEU A 1 99 ? -5.594 -1.175 23.026 1.00 94.88 99 LEU A C 1
ATOM 722 O O . LEU A 1 99 ? -5.611 -1.411 24.234 1.00 94.88 99 LEU A O 1
ATOM 726 N N . ALA A 1 100 ? -4.993 -0.076 22.572 1.00 93.81 100 ALA A N 1
ATOM 727 C CA . ALA A 1 100 ? -4.495 0.950 23.485 1.00 93.81 100 ALA A CA 1
ATOM 728 C C . ALA A 1 100 ? -5.647 1.707 24.178 1.00 93.81 100 ALA A C 1
ATOM 730 O O . ALA A 1 100 ? -5.491 2.175 25.307 1.00 93.81 100 ALA A O 1
ATOM 731 N N . ALA A 1 101 ? -6.807 1.825 23.520 1.00 95.06 101 ALA A N 1
ATOM 732 C CA . ALA A 1 101 ? -7.995 2.487 24.060 1.00 95.06 101 ALA A CA 1
ATOM 733 C C . ALA A 1 101 ? -8.941 1.528 24.805 1.00 95.06 101 ALA A C 1
ATOM 735 O O . ALA A 1 101 ? -9.576 1.933 25.785 1.00 95.06 101 ALA A O 1
ATOM 736 N N . LEU A 1 102 ? -9.035 0.282 24.343 1.00 95.25 102 LEU A N 1
ATOM 737 C CA . LEU A 1 102 ? -9.903 -0.778 24.843 1.00 95.25 102 LEU A CA 1
ATOM 738 C C . LEU A 1 102 ? -9.077 -2.018 25.199 1.00 95.25 102 LEU A C 1
ATOM 740 O O . LEU A 1 102 ? -8.171 -2.379 24.467 1.00 95.25 102 LEU A O 1
ATOM 744 N N . GLY A 1 103 ? -9.403 -2.718 26.279 1.00 92.19 103 GLY A N 1
ATOM 745 C CA . GLY A 1 103 ? -8.799 -4.017 26.563 1.00 92.19 103 GLY A CA 1
ATOM 746 C C . GLY A 1 103 ? -9.172 -5.069 25.503 1.00 92.19 103 GLY A C 1
ATOM 747 O O . GLY A 1 103 ? -10.187 -4.911 24.817 1.00 92.19 103 GLY A O 1
ATOM 748 N N . PRO A 1 104 ? -8.418 -6.183 25.400 1.00 93.31 104 PRO A N 1
ATOM 749 C CA . PRO A 1 104 ? -8.702 -7.269 24.452 1.00 93.31 104 PRO A CA 1
ATOM 750 C C . PRO A 1 104 ? -10.132 -7.818 24.534 1.00 93.31 104 PRO A C 1
ATOM 752 O O . PRO A 1 104 ? -10.714 -8.166 23.512 1.00 93.31 104 PRO A O 1
ATOM 755 N N . GLN A 1 105 ? -10.744 -7.772 25.727 1.00 93.62 105 GLN A N 1
ATOM 756 C CA . GLN A 1 105 ? -12.120 -8.232 25.962 1.00 93.62 105 GLN A CA 1
ATOM 757 C C . GLN A 1 105 ? -13.169 -7.494 25.109 1.00 93.62 105 GLN A C 1
ATOM 759 O O . GLN A 1 105 ? -14.308 -7.948 24.982 1.00 93.62 105 GLN A O 1
ATOM 764 N N . ALA A 1 106 ? -12.821 -6.337 24.536 1.00 94.31 106 ALA A N 1
ATOM 765 C CA . ALA A 1 106 ? -13.702 -5.621 23.624 1.00 94.31 106 ALA A CA 1
ATOM 766 C C . ALA A 1 106 ? -13.987 -6.412 22.341 1.00 94.31 106 ALA A C 1
ATOM 768 O O . ALA A 1 106 ? -15.095 -6.308 21.813 1.00 94.31 106 ALA A O 1
ATOM 769 N N . TYR A 1 107 ? -13.034 -7.219 21.864 1.00 94.69 107 TYR A N 1
ATOM 770 C CA . TYR A 1 107 ? -13.237 -8.053 20.680 1.00 94.69 107 TYR A CA 1
ATOM 771 C C . TYR A 1 107 ? -14.040 -9.324 20.963 1.00 94.69 107 TYR A C 1
ATOM 773 O O . TYR A 1 107 ? -14.769 -9.774 20.080 1.00 94.69 107 TYR A O 1
ATOM 781 N N . ASP A 1 108 ? -13.986 -9.832 22.195 1.00 91.31 108 ASP A N 1
ATOM 782 C CA . ASP A 1 108 ? -14.744 -11.012 22.638 1.00 91.31 108 ASP A CA 1
ATOM 783 C C . ASP A 1 108 ? -16.229 -10.705 22.905 1.00 91.31 108 ASP A C 1
ATOM 785 O O . ASP A 1 108 ? -17.038 -11.598 23.143 1.00 91.31 108 ASP A O 1
ATOM 789 N N . THR A 1 109 ? -16.613 -9.427 22.901 1.00 91.81 109 THR A N 1
ATOM 790 C CA . THR A 1 109 ? -17.982 -9.011 23.212 1.00 91.81 109 THR A CA 1
ATOM 791 C C . THR A 1 109 ? -18.906 -9.174 22.001 1.00 91.81 109 THR A C 1
ATOM 793 O O . THR A 1 109 ? -18.681 -8.574 20.950 1.00 91.81 109 THR A O 1
ATOM 796 N N . GLU A 1 110 ? -20.002 -9.916 22.171 1.00 89.19 110 GLU A N 1
ATOM 797 C CA . GLU A 1 110 ? -21.038 -10.096 21.139 1.00 89.19 110 GLU A CA 1
ATOM 798 C C . GLU A 1 110 ? -21.920 -8.843 20.956 1.00 89.19 110 GLU A C 1
ATOM 800 O O . GLU A 1 110 ? -22.227 -8.462 19.832 1.00 89.19 110 GLU A O 1
ATOM 805 N N . ASP A 1 111 ? -22.242 -8.124 22.039 1.00 91.75 111 ASP A N 1
ATOM 806 C CA . ASP A 1 111 ? -23.161 -6.965 22.029 1.00 91.75 111 ASP A CA 1
ATOM 807 C C . ASP A 1 111 ? -22.508 -5.629 21.597 1.00 91.75 111 ASP A C 1
ATOM 809 O O . ASP A 1 111 ? -22.867 -4.556 22.105 1.00 91.75 111 ASP A O 1
ATOM 813 N N . LEU A 1 112 ? -21.491 -5.648 20.732 1.00 93.94 112 LEU A N 1
ATOM 814 C CA . LEU A 1 112 ? -20.691 -4.449 20.449 1.00 93.94 112 LEU A CA 1
ATOM 815 C C . LEU A 1 112 ? -21.537 -3.307 19.849 1.00 93.94 112 LEU A C 1
ATOM 817 O O . LEU A 1 112 ? -21.381 -2.150 20.248 1.00 93.94 112 LEU A O 1
ATOM 821 N N . ASP A 1 113 ? -22.516 -3.636 19.005 1.00 93.94 113 ASP A N 1
ATOM 822 C CA . ASP A 1 113 ? -23.450 -2.672 18.411 1.00 93.94 113 ASP A CA 1
ATOM 823 C C . ASP A 1 113 ? -24.336 -1.971 19.454 1.00 93.94 113 ASP A C 1
ATOM 825 O O . ASP A 1 113 ? -24.561 -0.755 19.385 1.00 93.94 113 ASP A O 1
ATOM 829 N N . GLU A 1 114 ? -24.790 -2.693 20.486 1.00 95.00 114 GLU A N 1
ATOM 830 C CA . GLU A 1 114 ? -25.551 -2.090 21.586 1.00 95.00 114 GLU A CA 1
ATOM 831 C C . GLU A 1 114 ? -24.689 -1.109 22.392 1.00 95.00 114 GLU A C 1
ATOM 833 O O . GLU A 1 114 ? -25.153 -0.032 22.795 1.00 95.00 114 GLU A O 1
ATOM 838 N N . LEU A 1 115 ? -23.417 -1.454 22.620 1.00 95.69 115 LEU A N 1
ATOM 839 C CA . LEU A 1 115 ? -22.463 -0.594 23.322 1.00 95.69 115 LEU A CA 1
ATOM 840 C C . LEU A 1 115 ? -22.157 0.676 22.515 1.00 95.69 115 LEU A C 1
ATOM 842 O O . LEU A 1 115 ? -22.128 1.776 23.087 1.00 95.69 115 LEU A O 1
ATOM 846 N N . ILE A 1 116 ? -22.001 0.557 21.194 1.00 96.25 116 ILE A N 1
ATOM 847 C CA . ILE A 1 116 ? -21.835 1.688 20.271 1.00 96.25 116 ILE A CA 1
ATOM 848 C C . ILE A 1 116 ? -23.057 2.613 20.357 1.00 96.25 116 ILE A C 1
ATOM 850 O O . ILE A 1 116 ? -22.914 3.806 20.650 1.00 96.25 116 ILE A O 1
ATOM 854 N N . ALA A 1 117 ? -24.272 2.076 20.218 1.00 95.19 117 ALA A N 1
ATOM 855 C CA . ALA A 1 117 ? -25.503 2.866 20.285 1.00 95.19 117 ALA A CA 1
ATOM 856 C C . ALA A 1 117 ? -25.703 3.565 21.645 1.00 95.19 117 ALA A C 1
ATOM 858 O O . ALA A 1 117 ? -26.154 4.721 21.723 1.00 95.19 117 ALA A O 1
ATOM 859 N N . ALA A 1 118 ? -25.349 2.890 22.742 1.00 95.19 118 ALA A N 1
ATOM 860 C CA . ALA A 1 118 ? -25.454 3.442 24.087 1.00 95.19 118 ALA A CA 1
ATOM 861 C C . ALA A 1 118 ? -24.458 4.587 24.330 1.00 95.19 118 ALA A C 1
ATOM 863 O O . ALA A 1 118 ? -24.801 5.582 24.990 1.00 95.19 118 ALA A O 1
ATOM 864 N N . THR A 1 119 ? -23.234 4.474 23.811 1.00 94.69 119 THR A N 1
ATOM 865 C CA . THR A 1 119 ? -22.167 5.475 23.980 1.00 94.69 119 THR A CA 1
ATOM 866 C C . THR A 1 119 ? -22.317 6.678 23.048 1.00 94.69 119 THR A C 1
ATOM 868 O O . THR A 1 119 ? -21.935 7.776 23.450 1.00 94.69 119 THR A O 1
ATOM 871 N N . ALA A 1 120 ? -22.995 6.520 21.907 1.00 93.75 120 ALA A N 1
ATOM 872 C CA . ALA A 1 120 ? -23.241 7.571 20.921 1.00 93.75 120 ALA A CA 1
ATOM 873 C C . ALA A 1 120 ? -23.924 8.844 21.479 1.00 93.75 120 ALA A C 1
ATOM 875 O O . ALA A 1 120 ? -24.581 8.848 22.538 1.00 93.75 120 ALA A O 1
ATOM 876 N N . ASN A 1 121 ? -23.839 9.943 20.726 1.00 91.81 121 ASN A N 1
ATOM 877 C CA . ASN A 1 121 ? -24.597 11.169 21.001 1.00 91.81 121 ASN A CA 1
ATOM 878 C C . ASN A 1 121 ? -26.080 11.034 20.564 1.00 91.81 121 ASN A C 1
ATOM 880 O O . ASN A 1 121 ? -26.525 9.972 20.129 1.00 91.81 121 ASN A O 1
ATOM 884 N N . GLY A 1 122 ? -26.895 12.067 20.803 1.00 90.50 122 GLY A N 1
ATOM 885 C CA . GLY A 1 122 ? -28.324 12.051 20.453 1.00 90.50 122 GLY A CA 1
ATOM 886 C C . GLY A 1 122 ? -28.586 12.053 18.944 1.00 90.50 122 GLY A C 1
ATOM 887 O O . GLY A 1 122 ? -29.429 11.286 18.482 1.00 90.50 122 GLY A O 1
ATOM 888 N N . ALA A 1 123 ? -27.833 12.864 18.195 1.00 91.88 123 ALA A N 1
ATOM 889 C CA . ALA A 1 123 ? -27.959 13.001 16.745 1.00 91.88 123 ALA A CA 1
ATOM 890 C C . ALA A 1 123 ? -27.704 11.671 16.019 1.00 91.88 123 ALA A C 1
ATOM 892 O O . ALA A 1 123 ? -28.550 11.229 15.250 1.00 91.88 123 ALA A O 1
ATOM 893 N N . TRP A 1 124 ? -26.617 10.979 16.371 1.00 93.88 124 TRP A N 1
ATOM 894 C CA . TRP A 1 124 ? -26.244 9.675 15.815 1.00 93.88 124 TRP A CA 1
ATOM 895 C C . TRP A 1 124 ? -27.354 8.626 15.974 1.00 93.88 124 TRP A C 1
ATOM 897 O O . TRP A 1 124 ? -27.657 7.884 15.043 1.00 93.88 124 TRP A O 1
ATOM 907 N N . ARG A 1 125 ? -28.002 8.575 17.152 1.00 93.50 125 ARG A N 1
ATOM 908 C CA . ARG A 1 125 ? -29.102 7.627 17.407 1.00 93.50 125 ARG A CA 1
ATOM 909 C C . ARG A 1 125 ? -30.355 7.973 16.614 1.00 93.50 125 ARG A C 1
ATOM 911 O O . ARG A 1 125 ? -31.031 7.064 16.148 1.00 93.50 125 ARG A O 1
ATOM 918 N N . LYS A 1 126 ? -30.666 9.267 16.476 1.00 93.38 126 LYS A N 1
ATOM 919 C CA . LYS A 1 126 ? -31.820 9.738 15.701 1.00 93.38 126 LYS A CA 1
ATOM 920 C C . LYS A 1 126 ? -31.656 9.399 14.219 1.00 93.38 126 LYS A C 1
ATOM 922 O O . LYS A 1 126 ? -32.589 8.867 13.634 1.00 93.38 126 LYS A O 1
ATOM 927 N N . GLU A 1 127 ? -30.477 9.659 13.659 1.00 93.44 127 GLU A N 1
ATOM 928 C CA . GLU A 1 127 ? -30.132 9.355 12.264 1.00 93.44 127 GLU A CA 1
ATOM 929 C C . GLU A 1 127 ? -30.297 7.863 11.940 1.00 93.44 127 GLU A C 1
ATOM 931 O O . GLU A 1 127 ? -30.874 7.509 10.920 1.00 93.44 127 GLU A O 1
ATOM 936 N N . ARG A 1 128 ? -29.864 6.979 12.846 1.00 92.75 128 ARG A N 1
ATOM 937 C CA . ARG A 1 128 ? -29.947 5.518 12.669 1.00 92.75 128 ARG A CA 1
ATOM 938 C C . ARG A 1 128 ? -31.247 4.893 13.189 1.00 92.75 128 ARG A C 1
ATOM 940 O O . ARG A 1 128 ? -31.365 3.674 13.222 1.00 92.75 128 ARG A O 1
ATOM 947 N N . GLY A 1 129 ? -32.204 5.698 13.657 1.00 91.44 129 GLY A N 1
ATOM 948 C CA . GLY A 1 129 ? -33.477 5.207 14.201 1.00 91.44 129 GLY A CA 1
ATOM 949 C C . GLY A 1 129 ? -33.357 4.349 15.471 1.00 91.44 129 GLY A C 1
ATOM 950 O O . GLY A 1 129 ? -34.302 3.649 15.832 1.00 91.44 129 GLY A O 1
ATOM 951 N N . VAL A 1 130 ? -32.223 4.396 16.179 1.00 93.06 130 VAL A N 1
ATOM 952 C CA . VAL A 1 130 ? -31.949 3.510 17.319 1.00 93.06 130 VAL A CA 1
ATOM 953 C C . VAL A 1 130 ? -32.517 4.095 18.612 1.00 93.06 130 VAL A C 1
ATOM 955 O O . VAL A 1 130 ? -32.055 5.124 19.118 1.00 93.06 130 VAL A O 1
ATOM 958 N N . LYS A 1 131 ? -33.490 3.399 19.208 1.00 89.81 131 LYS A N 1
ATOM 959 C CA . LYS A 1 131 ? -34.059 3.741 20.520 1.00 89.81 131 LYS A CA 1
ATOM 960 C C . LYS A 1 131 ? -33.436 2.871 21.608 1.00 89.81 131 LYS A C 1
ATOM 962 O O . LYS A 1 131 ? -33.695 1.677 21.675 1.00 89.81 131 LYS A O 1
ATOM 967 N N . VAL A 1 132 ? -32.653 3.485 22.497 1.00 88.25 132 VAL A N 1
ATOM 968 C CA . VAL A 1 132 ? -32.070 2.801 23.664 1.00 88.25 132 VAL A CA 1
ATOM 969 C C . VAL A 1 132 ? -32.732 3.329 24.945 1.00 88.25 132 VAL A C 1
ATOM 971 O O . VAL A 1 132 ? -32.574 4.520 25.239 1.00 88.25 132 VAL A O 1
ATOM 974 N N . PRO A 1 133 ? -33.445 2.495 25.729 1.00 92.06 133 PRO A N 1
ATOM 975 C CA . PRO A 1 133 ? -34.042 2.906 27.004 1.00 92.06 133 PRO A CA 1
ATOM 976 C C . PRO A 1 133 ? -33.002 3.479 27.982 1.00 92.06 133 PRO A C 1
ATOM 978 O O . PRO A 1 133 ? -31.877 2.982 28.052 1.00 92.06 133 PRO A O 1
ATOM 981 N N . LEU A 1 134 ? -33.365 4.496 28.777 1.00 89.81 134 LEU A N 1
ATOM 982 C CA . LEU A 1 134 ? -32.426 5.228 29.651 1.00 89.81 134 LEU A CA 1
ATOM 983 C C . LEU A 1 134 ? -31.676 4.325 30.648 1.00 89.81 134 LEU A C 1
ATOM 985 O O . LEU A 1 134 ? -30.457 4.448 30.788 1.00 89.81 134 LEU A O 1
ATOM 989 N N . LEU A 1 135 ? -32.380 3.398 31.306 1.00 91.44 135 LEU A N 1
ATOM 990 C CA . LEU A 1 135 ? -31.786 2.460 32.268 1.00 91.44 135 LEU A CA 1
ATOM 991 C C . LEU A 1 135 ? -30.824 1.477 31.586 1.00 91.44 135 LEU A C 1
ATOM 993 O O . LEU A 1 135 ? -29.674 1.339 32.013 1.00 91.44 135 LEU A O 1
ATOM 997 N N . ARG A 1 136 ? -31.252 0.867 30.470 1.00 93.56 136 ARG A N 1
ATOM 998 C CA . ARG A 1 136 ? -30.408 -0.024 29.655 1.00 93.56 136 ARG A CA 1
ATOM 999 C C . ARG A 1 136 ? -29.168 0.713 29.155 1.00 93.56 136 ARG A C 1
ATOM 1001 O O . ARG A 1 136 ? -28.063 0.202 29.287 1.00 93.56 136 ARG A O 1
ATOM 1008 N N . ARG A 1 137 ? -29.317 1.959 28.698 1.00 94.00 137 ARG A N 1
ATOM 1009 C CA . ARG A 1 137 ? -28.205 2.823 28.277 1.00 94.00 137 ARG A CA 1
ATOM 1010 C C . ARG A 1 137 ? -27.216 3.101 29.410 1.00 94.00 137 ARG A C 1
ATOM 1012 O O . ARG A 1 137 ? -26.012 3.101 29.162 1.00 94.00 137 ARG A O 1
ATOM 1019 N N . ARG A 1 138 ? -27.683 3.349 30.642 1.00 92.75 138 ARG A N 1
ATOM 1020 C CA . ARG A 1 138 ? -26.800 3.566 31.806 1.00 92.75 138 ARG A CA 1
ATOM 1021 C C . ARG A 1 138 ? -25.981 2.311 32.121 1.00 92.75 138 ARG A C 1
ATOM 1023 O O . ARG A 1 138 ? -24.779 2.437 32.345 1.00 92.75 138 ARG A O 1
ATOM 1030 N N . SER A 1 139 ? -26.609 1.134 32.069 1.00 94.50 139 SER A N 1
ATOM 1031 C CA . SER A 1 139 ? -25.943 -0.164 32.248 1.00 94.50 139 SER A CA 1
ATOM 1032 C C . SER A 1 139 ? -24.919 -0.453 31.139 1.00 94.50 139 SER A C 1
ATOM 1034 O O . SER A 1 139 ? -23.747 -0.683 31.435 1.00 94.50 139 SER A O 1
ATOM 1036 N N . LEU A 1 140 ? -25.309 -0.317 29.864 1.00 95.00 140 LEU A N 1
ATOM 1037 C CA . LEU A 1 140 ? -24.426 -0.517 28.706 1.00 95.00 140 LEU A CA 1
ATOM 1038 C C . LEU A 1 140 ? -23.220 0.431 28.722 1.00 95.00 140 LEU A C 1
ATOM 1040 O O . LEU A 1 140 ? -22.102 0.018 28.444 1.00 95.00 140 LEU A O 1
ATOM 1044 N N . ARG A 1 141 ? -23.402 1.693 29.133 1.00 93.75 141 ARG A N 1
ATOM 1045 C CA . ARG A 1 141 ? -22.282 2.631 29.342 1.00 93.75 141 ARG A CA 1
ATOM 1046 C C . ARG A 1 141 ? -21.364 2.222 30.491 1.00 93.75 141 ARG A C 1
ATOM 1048 O O . ARG A 1 141 ? -20.179 2.534 30.449 1.00 93.75 141 ARG A O 1
ATOM 1055 N N . GLY A 1 142 ? -21.911 1.574 31.518 1.00 92.06 142 GLY A N 1
ATOM 1056 C CA . GLY A 1 142 ? -21.144 0.928 32.582 1.00 92.06 142 GLY A CA 1
ATOM 1057 C C . GLY A 1 142 ? -20.236 -0.164 32.028 1.00 92.06 142 GLY A C 1
ATOM 1058 O O . GLY A 1 142 ? -19.024 -0.074 32.200 1.00 92.06 142 GLY A O 1
ATOM 1059 N N . ARG A 1 143 ? -20.819 -1.116 31.289 1.00 94.69 143 ARG A N 1
ATOM 1060 C CA . ARG A 1 143 ? -20.091 -2.192 30.594 1.00 94.69 143 ARG A CA 1
ATOM 1061 C C . ARG A 1 143 ? -19.024 -1.651 29.640 1.00 94.69 143 ARG A C 1
ATOM 1063 O O . ARG A 1 143 ? -17.869 -2.031 29.756 1.00 94.69 143 ARG A O 1
ATOM 1070 N N . ALA A 1 144 ? -19.384 -0.704 28.774 1.00 94.56 144 ALA A N 1
ATOM 1071 C CA . ALA A 1 144 ? -18.461 -0.068 27.833 1.00 94.56 144 ALA A CA 1
ATOM 1072 C C . ALA A 1 144 ? -17.256 0.580 28.533 1.00 94.56 144 ALA A C 1
ATOM 1074 O O . ALA A 1 144 ? -16.130 0.449 28.072 1.00 94.56 144 ALA A O 1
ATOM 1075 N N . ARG A 1 145 ? -17.472 1.254 29.673 1.00 93.62 145 ARG A N 1
ATOM 1076 C CA . ARG A 1 145 ? -16.370 1.813 30.473 1.00 93.62 145 ARG A CA 1
ATOM 1077 C C . ARG A 1 145 ? -15.482 0.738 31.100 1.00 93.62 145 ARG A C 1
ATOM 1079 O O . ARG A 1 145 ? -14.307 1.008 31.295 1.00 93.62 145 ARG A O 1
ATOM 1086 N N . GLY A 1 146 ? -16.025 -0.440 31.403 1.00 93.62 146 GLY A N 1
ATOM 1087 C CA . GLY A 1 146 ? -15.248 -1.587 31.879 1.00 93.62 146 GLY A CA 1
ATOM 1088 C C . GLY A 1 146 ? -14.301 -2.163 30.824 1.00 93.62 146 GLY A C 1
ATOM 1089 O O . GLY A 1 146 ? -13.276 -2.718 31.190 1.00 93.62 146 GLY A O 1
ATOM 1090 N N . LEU A 1 147 ? -14.610 -1.978 29.536 1.00 94.38 147 LEU A N 1
ATOM 1091 C CA . LEU A 1 147 ? -13.743 -2.377 28.422 1.00 94.38 147 LEU A CA 1
ATOM 1092 C C . LEU A 1 147 ? -12.635 -1.359 28.130 1.00 94.38 147 LEU A C 1
ATOM 1094 O O . LEU A 1 147 ? -11.719 -1.667 27.382 1.00 94.38 147 LEU A O 1
ATOM 1098 N N . ALA A 1 148 ? -12.715 -0.134 28.654 1.00 94.94 148 ALA A N 1
ATOM 1099 C CA . ALA A 1 148 ? -11.732 0.901 28.360 1.00 94.94 148 ALA A CA 1
ATOM 1100 C C . ALA A 1 148 ? -10.422 0.659 29.123 1.00 94.94 148 ALA A C 1
ATOM 1102 O O . ALA A 1 148 ? -10.433 0.471 30.338 1.00 94.94 148 ALA A O 1
ATOM 1103 N N . SER A 1 149 ? -9.284 0.786 28.438 1.00 90.69 149 SER A N 1
ATOM 1104 C CA . SER A 1 149 ? -7.950 0.678 29.051 1.00 90.69 149 SER A CA 1
ATOM 1105 C C . SER A 1 149 ? -7.677 1.813 30.048 1.00 90.69 149 SER A C 1
ATOM 1107 O O . SER A 1 149 ? -6.864 1.679 30.960 1.00 90.69 149 SER A O 1
ATOM 1109 N N . SER A 1 150 ? -8.381 2.943 29.904 1.00 89.12 150 SER A N 1
ATOM 1110 C CA . SER A 1 150 ? -8.334 4.072 30.834 1.00 89.12 150 SER A CA 1
ATOM 1111 C C . SER A 1 150 ? -9.684 4.325 31.494 1.00 89.12 150 SER A C 1
ATOM 1113 O O . SER A 1 150 ? -10.709 4.500 30.831 1.00 89.12 150 SER A O 1
ATOM 1115 N N . ARG A 1 151 ? -9.656 4.485 32.823 1.00 78.56 151 ARG A N 1
ATOM 1116 C CA . ARG A 1 151 ? -10.832 4.799 33.650 1.00 78.56 151 ARG A CA 1
ATOM 1117 C C . ARG A 1 151 ? -11.465 6.162 33.327 1.00 78.56 151 ARG A C 1
ATOM 1119 O O . ARG A 1 151 ? -12.631 6.378 33.652 1.00 78.56 151 ARG A O 1
ATOM 1126 N N . TRP A 1 152 ? -10.725 7.069 32.684 1.00 72.38 152 TRP A N 1
ATOM 1127 C CA . TRP A 1 152 ? -11.170 8.437 32.371 1.00 72.38 152 TRP A CA 1
ATOM 1128 C C . TRP A 1 152 ? -11.356 8.690 30.872 1.00 72.38 152 TRP A C 1
ATOM 1130 O O . TRP A 1 152 ? -11.270 9.833 30.418 1.00 72.38 152 TRP A O 1
ATOM 1140 N N . ALA A 1 153 ? -11.610 7.643 30.084 1.00 79.69 153 ALA A N 1
ATOM 1141 C CA . ALA A 1 153 ? -11.901 7.801 28.666 1.00 79.69 153 ALA A CA 1
ATOM 1142 C C . ALA A 1 153 ? -13.095 8.752 28.454 1.00 79.69 153 ALA A C 1
ATOM 1144 O O . ALA A 1 153 ? -14.190 8.554 28.993 1.00 79.69 153 ALA A O 1
ATOM 1145 N N . ARG A 1 154 ? -12.889 9.805 27.652 1.00 86.75 154 ARG A N 1
ATOM 1146 C CA . ARG A 1 154 ? -13.968 10.724 27.262 1.00 86.75 154 ARG A CA 1
ATOM 1147 C C . ARG A 1 154 ? -15.047 9.944 26.512 1.00 86.75 154 ARG A C 1
ATOM 1149 O O . ARG A 1 154 ? -14.728 9.084 25.699 1.00 86.75 154 ARG A O 1
ATOM 1156 N N . ALA A 1 155 ? -16.317 10.289 26.723 1.00 86.00 155 ALA A N 1
ATOM 1157 C CA . ALA A 1 155 ? -17.443 9.564 26.125 1.00 86.00 155 ALA A CA 1
ATOM 1158 C C . ALA A 1 155 ? -17.362 9.465 24.588 1.00 86.00 155 ALA A C 1
ATOM 1160 O O . ALA A 1 155 ? -17.657 8.410 24.034 1.00 86.00 155 ALA A O 1
ATOM 1161 N N . GLY A 1 156 ? -16.919 10.533 23.912 1.00 89.06 156 GLY A N 1
ATOM 1162 C CA . GLY A 1 156 ? -16.703 10.521 22.460 1.00 89.06 156 GLY A CA 1
ATOM 1163 C C . GLY A 1 156 ? -15.559 9.601 22.027 1.00 89.06 156 GLY A C 1
ATOM 1164 O O . GLY A 1 156 ? -15.717 8.857 21.068 1.00 89.06 156 GLY A O 1
ATOM 1165 N N . ALA A 1 157 ? -14.448 9.589 22.771 1.00 92.25 157 ALA A N 1
ATOM 1166 C CA . ALA A 1 157 ? -13.317 8.701 22.498 1.00 92.25 157 ALA A CA 1
ATOM 1167 C C . ALA A 1 157 ? -13.684 7.226 22.724 1.00 92.25 157 ALA A C 1
ATOM 1169 O O . ALA A 1 157 ? -13.308 6.376 21.927 1.00 92.25 157 ALA A O 1
ATOM 1170 N N . LEU A 1 158 ? -14.471 6.932 23.765 1.00 94.56 158 LEU A N 1
ATOM 1171 C CA . LEU A 1 158 ? -14.985 5.587 24.022 1.00 94.56 158 LEU A CA 1
ATOM 1172 C C . LEU A 1 158 ? -15.913 5.113 22.898 1.00 94.56 158 LEU A C 1
ATOM 1174 O O . LEU A 1 158 ? -15.774 3.992 22.426 1.00 94.56 158 LEU A O 1
ATOM 1178 N N . HIS A 1 159 ? -16.839 5.967 22.451 1.00 95.69 159 HIS A N 1
ATOM 1179 C CA . HIS A 1 159 ? -17.702 5.648 21.314 1.00 95.69 159 HIS A CA 1
ATOM 1180 C C . HIS A 1 159 ? -16.881 5.388 20.044 1.00 95.69 159 HIS A C 1
ATOM 1182 O O . HIS A 1 159 ? -17.074 4.363 19.402 1.00 95.69 159 HIS A O 1
ATOM 1188 N N . ALA A 1 160 ? -15.926 6.269 19.726 1.00 95.44 160 ALA A N 1
ATOM 1189 C CA . ALA A 1 160 ? -15.050 6.106 18.569 1.00 95.44 160 ALA A CA 1
ATOM 1190 C C . ALA A 1 160 ? -14.234 4.805 18.632 1.00 95.44 160 ALA A C 1
ATOM 1192 O O . ALA A 1 160 ? -14.128 4.115 17.626 1.00 95.44 160 ALA A O 1
ATOM 1193 N N . ALA A 1 161 ? -13.710 4.437 19.806 1.00 96.19 161 ALA A N 1
ATOM 1194 C CA . ALA A 1 161 ? -12.955 3.200 19.981 1.00 96.19 161 ALA A CA 1
ATOM 1195 C C . ALA A 1 161 ? -13.830 1.944 19.819 1.00 96.19 161 ALA A C 1
ATOM 1197 O O . ALA A 1 161 ? -13.393 0.978 19.204 1.00 96.19 161 ALA A O 1
ATOM 1198 N N . LEU A 1 162 ? -15.072 1.952 20.321 1.00 96.88 162 LEU A N 1
ATOM 1199 C CA . LEU A 1 162 ? -16.002 0.827 20.143 1.00 96.88 162 LEU A CA 1
ATOM 1200 C C . LEU A 1 162 ? -16.422 0.666 18.678 1.00 96.88 162 LEU A C 1
ATOM 1202 O O . LEU A 1 162 ? -16.428 -0.450 18.167 1.00 96.88 162 LEU A O 1
ATOM 1206 N N . THR A 1 163 ? -16.716 1.773 17.989 1.00 97.06 163 THR A N 1
ATOM 1207 C CA . THR A 1 163 ? -16.964 1.761 16.539 1.00 97.06 163 THR A CA 1
ATOM 1208 C C . THR A 1 163 ? -15.738 1.243 15.793 1.00 97.06 163 THR A C 1
ATOM 1210 O O . THR A 1 163 ? -15.866 0.425 14.883 1.00 97.06 163 THR A O 1
ATOM 1213 N N . ALA A 1 164 ? -14.539 1.658 16.222 1.00 97.00 164 ALA A N 1
ATOM 1214 C CA . ALA A 1 164 ? -13.307 1.186 15.620 1.00 97.00 164 ALA A CA 1
ATOM 1215 C C . ALA A 1 164 ? -13.157 -0.335 15.756 1.00 97.00 164 ALA A C 1
ATOM 1217 O O . ALA A 1 164 ? -12.919 -0.994 14.744 1.00 97.00 164 ALA A O 1
ATOM 1218 N N . ALA A 1 165 ? -13.410 -0.874 16.955 1.00 97.19 165 ALA A N 1
ATOM 1219 C CA . ALA A 1 165 ? -13.371 -2.303 17.247 1.00 97.19 165 ALA A CA 1
ATOM 1220 C C . ALA A 1 165 ? -14.373 -3.118 16.410 1.00 97.19 165 ALA A C 1
ATOM 1222 O O . ALA A 1 165 ? -14.031 -4.198 15.932 1.00 97.19 165 ALA A O 1
ATOM 1223 N N . ALA A 1 166 ? -15.589 -2.607 16.186 1.00 95.56 166 ALA A N 1
ATOM 1224 C CA . ALA A 1 166 ? -16.584 -3.293 15.357 1.00 95.56 166 ALA A CA 1
ATOM 1225 C C . ALA A 1 166 ? -16.126 -3.393 13.899 1.00 95.56 166 ALA A C 1
ATOM 1227 O O . ALA A 1 166 ? -16.126 -4.469 13.308 1.00 95.56 166 ALA A O 1
ATOM 1228 N N . GLU A 1 167 ? -15.646 -2.287 13.335 1.00 96.00 167 GLU A N 1
ATOM 1229 C CA . GLU A 1 167 ? -15.072 -2.285 11.990 1.00 96.00 167 GLU A CA 1
ATOM 1230 C C . GLU A 1 167 ? -13.791 -3.137 11.896 1.00 96.00 167 GLU A C 1
ATOM 1232 O O . GLU A 1 167 ? -13.531 -3.725 10.848 1.00 96.00 167 GLU A O 1
ATOM 1237 N N . ASP A 1 168 ? -12.960 -3.171 12.949 1.00 95.94 168 ASP A N 1
ATOM 1238 C CA . ASP A 1 168 ? -11.767 -4.028 13.020 1.00 95.94 168 ASP A CA 1
ATOM 1239 C C . ASP A 1 168 ? -12.166 -5.509 12.928 1.00 95.94 168 ASP A C 1
ATOM 1241 O O . ASP A 1 168 ? -11.577 -6.228 12.128 1.00 95.94 168 ASP A O 1
ATOM 1245 N N . ARG A 1 169 ? -13.217 -5.950 13.642 1.00 93.94 169 ARG A N 1
ATOM 1246 C CA . ARG A 1 169 ? -13.750 -7.325 13.539 1.00 93.94 169 ARG A CA 1
ATOM 1247 C C . ARG A 1 169 ? -14.206 -7.670 12.126 1.00 93.94 169 ARG A C 1
ATOM 1249 O O . ARG A 1 169 ? -13.854 -8.733 11.625 1.00 93.94 169 ARG A O 1
ATOM 1256 N N . THR A 1 170 ? -14.950 -6.777 11.473 1.00 93.31 170 THR A N 1
ATOM 1257 C CA . THR A 1 170 ? -15.434 -7.013 10.104 1.00 93.31 170 THR A CA 1
ATOM 1258 C C . THR A 1 170 ? -14.276 -7.155 9.119 1.00 93.31 170 THR A C 1
ATOM 1260 O O . THR A 1 170 ? -14.258 -8.079 8.310 1.00 93.31 170 THR A O 1
ATOM 1263 N N . LYS A 1 171 ? -13.279 -6.265 9.199 1.00 93.94 171 LYS A N 1
ATOM 1264 C CA . LYS A 1 171 ? -12.094 -6.313 8.327 1.00 93.94 171 LYS A CA 1
ATOM 1265 C C . LYS A 1 171 ? -11.212 -7.524 8.623 1.00 93.94 171 LYS A C 1
ATOM 1267 O O . LYS A 1 171 ? -10.675 -8.118 7.696 1.00 93.94 171 LYS A O 1
ATOM 1272 N N . TRP A 1 172 ? -11.086 -7.896 9.894 1.00 94.50 172 TRP A N 1
ATOM 1273 C CA . TRP A 1 172 ? -10.339 -9.075 10.314 1.00 94.50 172 TRP A CA 1
ATOM 1274 C C . TRP A 1 172 ? -10.964 -10.354 9.773 1.00 94.50 172 TRP A C 1
ATOM 1276 O O . TRP A 1 172 ? -10.270 -11.123 9.124 1.00 94.50 172 TRP A O 1
ATOM 1286 N N . ALA A 1 173 ? -12.275 -10.542 9.945 1.00 92.00 173 ALA A N 1
ATOM 1287 C CA . ALA A 1 173 ? -12.988 -11.703 9.414 1.00 92.00 173 ALA A CA 1
ATOM 1288 C C . ALA A 1 173 ? -12.893 -11.796 7.880 1.00 92.00 173 ALA A C 1
ATOM 1290 O O . ALA A 1 173 ? -12.767 -12.888 7.334 1.00 92.00 173 ALA A O 1
ATOM 1291 N N . ALA A 1 174 ? -12.903 -10.655 7.180 1.00 91.81 174 ALA A N 1
ATOM 1292 C CA . ALA A 1 174 ? -12.732 -10.619 5.728 1.00 91.81 174 ALA A CA 1
ATOM 1293 C C . ALA A 1 174 ? -11.326 -11.052 5.265 1.00 91.81 174 ALA A C 1
ATOM 1295 O O . ALA A 1 174 ? -11.207 -11.632 4.192 1.00 91.81 174 ALA A O 1
ATOM 1296 N N . LEU A 1 175 ? -10.276 -10.776 6.050 1.00 88.44 175 LEU A N 1
ATOM 1297 C CA . LEU A 1 175 ? -8.895 -11.170 5.730 1.00 88.44 175 LEU A CA 1
ATOM 1298 C C . LEU A 1 175 ? -8.556 -12.587 6.203 1.00 88.44 175 LEU A C 1
ATOM 1300 O O . LEU A 1 175 ? -7.881 -13.334 5.508 1.00 88.44 175 LEU A O 1
ATOM 1304 N N . ALA A 1 176 ? -8.987 -12.938 7.410 1.00 87.12 176 ALA A N 1
ATOM 1305 C CA . ALA A 1 176 ? -8.578 -14.144 8.115 1.00 87.12 176 ALA A CA 1
ATOM 1306 C C . ALA A 1 176 ? -9.517 -15.340 7.872 1.00 87.12 176 ALA A C 1
ATOM 1308 O O . ALA A 1 176 ? -9.165 -16.475 8.187 1.00 87.12 176 ALA A O 1
ATOM 1309 N N . GLY A 1 177 ? -10.708 -15.085 7.323 1.00 84.75 177 GLY A N 1
ATOM 1310 C CA . GLY A 1 177 ? -11.795 -16.055 7.220 1.00 84.75 177 GLY A CA 1
ATOM 1311 C C . GLY A 1 177 ? -12.699 -16.064 8.457 1.00 84.75 177 GLY A C 1
ATOM 1312 O O . GLY A 1 177 ? -12.372 -15.508 9.505 1.00 84.75 177 GLY A O 1
ATOM 1313 N N . ALA A 1 178 ? -13.867 -16.701 8.331 1.00 73.56 178 ALA A N 1
ATOM 1314 C CA . ALA A 1 178 ? -14.883 -16.740 9.389 1.00 73.56 178 ALA A CA 1
ATOM 1315 C C . ALA A 1 178 ? -14.464 -17.570 10.616 1.00 73.56 178 ALA A C 1
ATOM 1317 O O . ALA A 1 178 ? -14.929 -17.298 11.720 1.00 73.56 178 ALA A O 1
ATOM 1318 N N . ASP A 1 179 ? -13.573 -18.544 10.423 1.00 75.12 179 ASP A N 1
ATOM 1319 C CA . ASP A 1 179 ? -13.057 -19.406 11.493 1.00 75.12 179 ASP A CA 1
ATOM 1320 C C . ASP A 1 179 ? -11.901 -18.759 12.269 1.00 75.12 179 ASP A C 1
ATOM 1322 O O . ASP A 1 179 ? -11.428 -19.301 13.271 1.00 75.12 179 ASP A O 1
ATOM 1326 N N . ALA A 1 180 ? -11.428 -17.593 11.821 1.00 76.06 180 ALA A N 1
ATOM 1327 C CA . ALA A 1 180 ? -10.411 -16.855 12.540 1.00 76.06 180 ALA A CA 1
ATOM 1328 C C . ALA A 1 180 ? -10.990 -16.268 13.830 1.00 76.06 180 ALA A C 1
ATOM 1330 O O . ALA A 1 180 ? -12.049 -15.639 13.836 1.00 76.06 180 ALA A O 1
ATOM 1331 N N . GLY A 1 181 ? -10.260 -16.457 14.930 1.00 85.06 181 GLY A N 1
ATOM 1332 C CA . GLY A 1 181 ? -10.603 -15.876 16.224 1.00 85.06 181 GLY A CA 1
ATOM 1333 C C . GLY A 1 181 ? -10.615 -14.342 16.219 1.00 85.06 181 GLY A C 1
ATOM 1334 O O . GLY A 1 181 ? -10.421 -13.681 15.196 1.00 85.06 181 GLY A O 1
ATOM 1335 N N . ALA A 1 182 ? -10.828 -13.764 17.401 1.00 91.06 182 ALA A N 1
ATOM 1336 C CA . ALA A 1 182 ? -10.835 -12.318 17.600 1.00 91.06 182 ALA A CA 1
ATOM 1337 C C . ALA A 1 182 ? -9.547 -11.635 17.077 1.00 91.06 182 ALA A C 1
ATOM 1339 O O . ALA A 1 182 ? -8.473 -12.243 17.126 1.00 91.06 182 ALA A O 1
ATOM 1340 N N . PRO A 1 183 ? -9.626 -10.366 16.621 1.00 94.31 183 PRO A N 1
ATOM 1341 C CA . PRO A 1 183 ? -8.452 -9.601 16.220 1.00 94.31 183 PRO A CA 1
ATOM 1342 C C . PRO A 1 183 ? -7.360 -9.598 17.292 1.00 94.31 183 PRO A C 1
ATOM 1344 O O . PRO A 1 183 ? -7.582 -9.156 18.422 1.00 94.31 183 PRO A O 1
ATOM 1347 N N . ALA A 1 184 ? -6.167 -10.053 16.915 1.00 91.38 184 ALA A N 1
ATOM 1348 C CA . ALA A 1 184 ? -5.014 -10.171 17.799 1.00 91.38 184 ALA A CA 1
ATOM 1349 C C . ALA A 1 184 ? -3.764 -9.560 17.153 1.00 91.38 184 ALA A C 1
ATOM 1351 O O . ALA A 1 184 ? -3.630 -9.517 15.930 1.00 91.38 184 ALA A O 1
ATOM 1352 N N . LEU A 1 185 ? -2.849 -9.062 17.984 1.00 92.69 185 LEU A N 1
ATOM 1353 C CA . LEU A 1 185 ? -1.549 -8.586 17.516 1.00 92.69 185 LEU A CA 1
ATOM 1354 C C . LEU A 1 185 ? -0.562 -9.761 17.452 1.00 92.69 185 LEU A C 1
ATOM 1356 O O . LEU A 1 185 ? -0.627 -10.626 18.324 1.00 92.69 185 LEU A O 1
ATOM 1360 N N . PRO A 1 186 ? 0.356 -9.783 16.470 1.00 92.00 186 PRO A N 1
ATOM 1361 C CA . PRO A 1 186 ? 1.497 -10.690 16.484 1.00 92.00 186 PRO A CA 1
ATOM 1362 C C . PRO A 1 186 ? 2.332 -10.537 17.763 1.00 92.00 186 PRO A C 1
ATOM 1364 O O . PRO A 1 186 ? 2.459 -9.428 18.285 1.00 92.00 186 PRO A O 1
ATOM 1367 N N . ASP A 1 187 ? 2.937 -11.635 18.223 1.00 89.62 187 ASP A N 1
ATOM 1368 C CA . ASP A 1 187 ? 3.816 -11.639 19.405 1.00 89.62 187 ASP A CA 1
ATOM 1369 C C . ASP A 1 187 ? 5.089 -10.805 19.187 1.00 89.62 187 ASP A C 1
ATOM 1371 O O . ASP A 1 187 ? 5.610 -10.181 20.114 1.00 89.62 187 ASP A O 1
ATOM 1375 N N . ASP A 1 188 ? 5.588 -10.778 17.949 1.00 91.38 188 ASP A N 1
ATOM 1376 C CA . ASP A 1 188 ? 6.721 -9.946 17.558 1.00 91.38 188 ASP A CA 1
ATOM 1377 C C . ASP A 1 188 ? 6.281 -8.484 17.383 1.00 91.38 188 ASP A C 1
ATOM 1379 O O . ASP A 1 188 ? 5.589 -8.119 16.427 1.00 91.38 188 ASP A O 1
ATOM 1383 N N . ALA A 1 189 ? 6.713 -7.634 18.317 1.00 82.62 189 ALA A N 1
ATOM 1384 C CA . ALA A 1 189 ? 6.373 -6.217 18.349 1.00 82.62 189 ALA A CA 1
ATOM 1385 C C . ALA A 1 189 ? 6.924 -5.425 17.150 1.00 82.62 189 ALA A C 1
ATOM 1387 O O . ALA A 1 189 ? 6.305 -4.434 16.747 1.00 82.62 189 ALA A O 1
ATOM 1388 N N . GLU A 1 190 ? 8.054 -5.852 16.574 1.00 92.81 190 GLU A N 1
ATOM 1389 C CA . GLU A 1 190 ? 8.688 -5.152 15.452 1.00 92.81 190 GLU A CA 1
ATOM 1390 C C . GLU A 1 190 ? 8.126 -5.583 14.099 1.00 92.81 190 GLU A C 1
ATOM 1392 O O . GLU A 1 190 ? 8.217 -4.827 13.133 1.00 92.81 190 GLU A O 1
ATOM 1397 N N . LEU A 1 191 ? 7.473 -6.748 14.022 1.00 93.50 191 LEU A N 1
ATOM 1398 C CA . LEU A 1 191 ? 6.882 -7.266 12.786 1.00 93.50 191 LEU A CA 1
ATOM 1399 C C . LEU A 1 191 ? 5.983 -6.230 12.108 1.00 93.50 191 LEU A C 1
ATOM 1401 O O . LEU A 1 191 ? 6.121 -5.997 10.910 1.00 93.50 191 LEU A O 1
ATOM 1405 N N . ILE A 1 192 ? 5.097 -5.571 12.863 1.00 95.06 192 ILE A N 1
ATOM 1406 C CA . ILE A 1 192 ? 4.162 -4.580 12.305 1.00 95.06 192 ILE A CA 1
ATOM 1407 C C . ILE A 1 192 ? 4.915 -3.374 11.732 1.00 95.06 192 ILE A C 1
ATOM 1409 O O . ILE A 1 192 ? 4.538 -2.873 10.675 1.00 95.06 192 ILE A O 1
ATOM 1413 N N . ASN A 1 193 ? 5.948 -2.892 12.428 1.00 95.44 193 ASN A N 1
ATOM 1414 C CA . ASN A 1 193 ? 6.699 -1.711 12.001 1.00 95.44 193 ASN A CA 1
ATOM 1415 C C . ASN A 1 193 ? 7.539 -2.040 10.759 1.00 95.44 193 ASN A C 1
ATOM 1417 O O . ASN A 1 193 ? 7.420 -1.353 9.750 1.00 95.44 193 ASN A O 1
ATOM 1421 N N . ASN A 1 194 ? 8.268 -3.159 10.788 1.00 96.31 194 ASN A N 1
ATOM 1422 C CA . ASN A 1 194 ? 9.063 -3.645 9.661 1.00 96.31 194 ASN A CA 1
ATOM 1423 C C . ASN A 1 194 ? 8.193 -3.919 8.424 1.00 96.31 194 ASN A C 1
ATOM 1425 O O . ASN A 1 194 ? 8.562 -3.558 7.309 1.00 96.31 194 ASN A O 1
ATOM 1429 N N . ALA A 1 195 ? 7.019 -4.532 8.608 1.00 96.38 195 ALA A N 1
ATOM 1430 C CA . ALA A 1 195 ? 6.081 -4.778 7.517 1.00 96.38 195 ALA A CA 1
ATOM 1431 C C . ALA A 1 195 ? 5.512 -3.470 6.950 1.00 96.38 195 ALA A C 1
ATOM 1433 O O . ALA A 1 195 ? 5.366 -3.347 5.738 1.00 96.38 195 ALA A O 1
ATOM 1434 N N . ALA A 1 196 ? 5.218 -2.482 7.802 1.00 97.06 196 ALA A N 1
ATOM 1435 C CA . ALA A 1 196 ? 4.745 -1.172 7.359 1.00 97.06 196 ALA A CA 1
ATOM 1436 C C . ALA A 1 196 ? 5.801 -0.428 6.536 1.00 97.06 196 ALA A C 1
ATOM 1438 O O . ALA A 1 196 ? 5.472 0.109 5.481 1.00 97.06 196 ALA A O 1
ATOM 1439 N N . GLU A 1 197 ? 7.056 -0.433 6.986 1.00 97.69 197 GLU A N 1
ATOM 1440 C CA . GLU A 1 197 ? 8.176 0.168 6.259 1.00 97.69 197 GLU A CA 1
ATOM 1441 C C . GLU A 1 197 ? 8.417 -0.534 4.916 1.00 97.69 197 GLU A C 1
ATOM 1443 O O . GLU A 1 197 ? 8.528 0.133 3.888 1.00 97.69 197 GLU A O 1
ATOM 1448 N N . ALA A 1 198 ? 8.422 -1.871 4.900 1.00 97.44 198 ALA A N 1
ATOM 1449 C CA . ALA A 1 198 ? 8.602 -2.651 3.676 1.00 97.44 198 ALA A CA 1
ATOM 1450 C C . ALA A 1 198 ? 7.475 -2.403 2.659 1.00 97.44 198 ALA A C 1
ATOM 1452 O O . ALA A 1 198 ? 7.746 -2.189 1.475 1.00 97.44 198 ALA A O 1
ATOM 1453 N N . VAL A 1 199 ? 6.213 -2.388 3.111 1.00 98.44 199 VAL A N 1
ATOM 1454 C CA . VAL A 1 199 ? 5.062 -2.063 2.254 1.00 98.44 199 VAL A CA 1
ATOM 1455 C C . VAL A 1 199 ? 5.191 -0.643 1.719 1.00 98.44 199 VAL A C 1
ATOM 1457 O O . VAL A 1 199 ? 5.048 -0.445 0.520 1.00 98.44 199 VAL A O 1
ATOM 1460 N N . GLN A 1 200 ? 5.507 0.338 2.568 1.00 98.38 200 GLN A N 1
ATOM 1461 C CA . GLN A 1 200 ? 5.635 1.731 2.142 1.00 98.38 200 GLN A CA 1
ATOM 1462 C C . GLN A 1 200 ? 6.724 1.913 1.075 1.00 98.38 200 GLN A C 1
ATOM 1464 O O . GLN A 1 200 ? 6.482 2.588 0.074 1.00 98.38 200 GLN A O 1
ATOM 1469 N N . ALA A 1 201 ? 7.903 1.317 1.277 1.00 97.81 201 ALA A N 1
ATOM 1470 C CA . ALA A 1 201 ? 9.000 1.379 0.316 1.00 97.81 201 ALA A CA 1
ATOM 1471 C C . ALA A 1 201 ? 8.615 0.718 -1.018 1.00 97.81 201 ALA A C 1
ATOM 1473 O O . ALA A 1 201 ? 8.794 1.313 -2.081 1.00 97.81 201 ALA A O 1
ATOM 1474 N N . THR A 1 202 ? 7.987 -0.461 -0.959 1.00 98.56 202 THR A N 1
ATOM 1475 C CA . THR A 1 202 ? 7.512 -1.175 -2.154 1.00 98.56 202 THR A CA 1
ATOM 1476 C C . THR A 1 202 ? 6.450 -0.369 -2.901 1.00 98.56 202 THR A C 1
ATOM 1478 O O . THR A 1 202 ? 6.581 -0.164 -4.103 1.00 98.56 202 THR A O 1
ATOM 1481 N N . SER A 1 203 ? 5.434 0.153 -2.209 1.00 98.12 203 SER A N 1
ATOM 1482 C CA . SER A 1 203 ? 4.377 0.986 -2.799 1.00 98.12 203 SER A CA 1
ATOM 1483 C C . SER A 1 203 ? 4.926 2.242 -3.475 1.00 98.12 203 SER A C 1
ATOM 1485 O O . SER A 1 203 ? 4.468 2.617 -4.556 1.00 98.12 203 SER A O 1
ATOM 1487 N N . LEU A 1 204 ? 5.936 2.888 -2.879 1.00 97.75 204 LEU A N 1
ATOM 1488 C CA . LEU A 1 204 ? 6.609 4.038 -3.486 1.00 97.75 204 LEU A CA 1
ATOM 1489 C C . LEU A 1 204 ? 7.281 3.645 -4.809 1.00 97.75 204 LEU A C 1
ATOM 1491 O O . LEU A 1 204 ? 7.066 4.309 -5.825 1.00 97.75 204 LEU A O 1
ATOM 1495 N N . GLY A 1 205 ? 8.058 2.558 -4.803 1.00 97.38 205 GLY A N 1
ATOM 1496 C CA . GLY A 1 205 ? 8.737 2.062 -5.998 1.00 97.38 205 GLY A CA 1
ATOM 1497 C C . GLY A 1 205 ? 7.756 1.621 -7.087 1.00 97.38 205 GLY A C 1
ATOM 1498 O O . GLY A 1 205 ? 7.913 2.004 -8.244 1.00 97.38 205 GLY A O 1
ATOM 1499 N N . LEU A 1 206 ? 6.695 0.892 -6.725 1.00 97.44 206 LEU A N 1
ATOM 1500 C CA . LEU A 1 206 ? 5.649 0.470 -7.661 1.00 97.44 206 LEU A CA 1
ATOM 1501 C C . LEU A 1 206 ? 4.870 1.658 -8.228 1.00 97.44 206 LEU A C 1
ATOM 1503 O O . LEU A 1 206 ? 4.569 1.667 -9.416 1.00 97.44 206 LEU A O 1
ATOM 1507 N N . THR A 1 207 ? 4.601 2.692 -7.430 1.00 96.25 207 THR A N 1
ATOM 1508 C CA . THR A 1 207 ? 3.982 3.930 -7.925 1.00 96.25 207 THR A CA 1
ATOM 1509 C C . THR A 1 207 ? 4.893 4.638 -8.928 1.00 96.25 207 THR A C 1
ATOM 1511 O O . THR A 1 207 ? 4.424 5.099 -9.968 1.00 96.25 207 THR A O 1
ATOM 1514 N N . ALA A 1 208 ? 6.194 4.732 -8.635 1.00 95.00 208 ALA A N 1
ATOM 1515 C CA . ALA A 1 208 ? 7.163 5.337 -9.543 1.00 95.00 208 ALA A CA 1
ATOM 1516 C C . ALA A 1 208 ? 7.257 4.556 -10.863 1.00 95.00 208 ALA A C 1
ATOM 1518 O O . ALA A 1 208 ? 7.177 5.156 -11.930 1.00 95.00 208 ALA A O 1
ATOM 1519 N N . LEU A 1 209 ? 7.340 3.225 -10.794 1.00 95.50 209 LEU A N 1
ATOM 1520 C CA . LEU A 1 209 ? 7.408 2.355 -11.967 1.00 95.50 209 LEU A CA 1
ATOM 1521 C C . LEU A 1 209 ? 6.093 2.342 -12.768 1.00 95.50 209 LEU A C 1
ATOM 1523 O O . LEU A 1 209 ? 6.113 2.392 -13.996 1.00 95.50 209 LEU A O 1
ATOM 1527 N N . GLY A 1 210 ? 4.943 2.333 -12.091 1.00 94.44 210 GLY A N 1
ATOM 1528 C CA . GLY A 1 210 ? 3.618 2.347 -12.716 1.00 94.44 210 GLY A CA 1
ATOM 1529 C C . GLY A 1 210 ? 3.372 3.598 -13.560 1.00 94.44 210 GLY A C 1
ATOM 1530 O O . GLY A 1 210 ? 2.819 3.498 -14.653 1.00 94.44 210 GLY A O 1
ATOM 1531 N N . ARG A 1 211 ? 3.876 4.760 -13.117 1.00 93.06 211 ARG A N 1
ATOM 1532 C CA . ARG A 1 211 ? 3.839 6.010 -13.900 1.00 93.06 211 ARG A CA 1
ATOM 1533 C C . ARG A 1 211 ? 4.592 5.916 -15.228 1.00 93.06 211 ARG A C 1
ATOM 1535 O O . ARG A 1 211 ? 4.229 6.630 -16.154 1.00 93.06 211 ARG A O 1
ATOM 1542 N N . LEU A 1 212 ? 5.621 5.070 -15.308 1.00 92.94 212 LEU A N 1
ATOM 1543 C CA . LEU A 1 212 ? 6.415 4.871 -16.522 1.00 92.94 212 LEU A CA 1
ATOM 1544 C C . LEU A 1 212 ? 5.770 3.842 -17.452 1.00 92.94 212 LEU A C 1
ATOM 1546 O O . LEU A 1 212 ? 5.738 4.043 -18.658 1.00 92.94 212 LEU A O 1
ATOM 1550 N N . LEU A 1 213 ? 5.263 2.734 -16.903 1.00 88.88 213 LEU A N 1
ATOM 1551 C CA . LEU A 1 213 ? 4.793 1.610 -17.714 1.00 88.88 213 LEU A CA 1
ATOM 1552 C C . LEU A 1 213 ? 3.372 1.818 -18.245 1.00 88.88 213 LEU A C 1
ATOM 1554 O O . LEU A 1 213 ? 3.164 1.693 -19.440 1.00 88.88 213 LEU A O 1
ATOM 1558 N N . ARG A 1 214 ? 2.389 2.114 -17.391 1.00 83.50 214 ARG A N 1
ATOM 1559 C CA . ARG A 1 214 ? 0.997 2.451 -17.753 1.00 83.50 214 ARG A CA 1
ATOM 1560 C C . ARG A 1 214 ? 0.299 2.944 -16.477 1.00 83.50 214 ARG A C 1
ATOM 1562 O O . ARG A 1 214 ? 0.107 2.119 -15.579 1.00 83.50 214 ARG A O 1
ATOM 1569 N N . PRO A 1 215 ? -0.111 4.220 -16.373 1.00 72.19 215 PRO A N 1
ATOM 1570 C CA . PRO A 1 215 ? -0.725 4.758 -15.156 1.00 72.19 215 PRO A CA 1
ATOM 1571 C C . PRO A 1 215 ? -1.983 4.007 -14.693 1.00 72.19 215 PRO A C 1
ATOM 1573 O O . PRO A 1 215 ? -2.314 4.032 -13.511 1.00 72.19 215 PRO A O 1
ATOM 1576 N N . GLU A 1 216 ? -2.686 3.339 -15.608 1.00 74.69 216 GLU A N 1
ATOM 1577 C CA . GLU A 1 216 ? -3.935 2.624 -15.339 1.00 74.69 216 GLU A CA 1
ATOM 1578 C C . GLU A 1 216 ? -3.712 1.234 -14.726 1.00 74.69 216 GLU A C 1
ATOM 1580 O O . GLU A 1 216 ? -4.653 0.631 -14.205 1.00 74.69 216 GLU A O 1
ATOM 1585 N N . ARG A 1 217 ? -2.490 0.691 -14.802 1.00 82.56 217 ARG A N 1
ATOM 1586 C CA . ARG A 1 217 ? -2.193 -0.653 -14.307 1.00 82.56 217 ARG A CA 1
ATOM 1587 C C . ARG A 1 217 ? -1.869 -0.608 -12.817 1.00 82.56 217 ARG A C 1
ATOM 1589 O O . ARG A 1 217 ? -0.810 -0.133 -12.417 1.00 82.56 217 ARG A O 1
ATOM 1596 N N . ASP A 1 218 ? -2.744 -1.195 -12.008 1.00 91.25 218 ASP A N 1
ATOM 1597 C CA . ASP A 1 218 ? -2.484 -1.395 -10.584 1.00 91.25 218 ASP A CA 1
ATOM 1598 C C . ASP A 1 218 ? -1.449 -2.515 -10.375 1.00 91.25 218 ASP A C 1
ATOM 1600 O O . ASP A 1 218 ? -1.759 -3.707 -10.449 1.00 91.25 218 ASP A O 1
ATOM 1604 N N . LEU A 1 219 ? -0.192 -2.123 -10.152 1.00 95.50 219 LEU A N 1
ATOM 1605 C CA . LEU A 1 219 ? 0.903 -3.054 -9.877 1.00 95.50 219 LEU A CA 1
ATOM 1606 C C . LEU A 1 219 ? 0.816 -3.674 -8.475 1.00 95.50 219 LEU A C 1
ATOM 1608 O O . LEU A 1 219 ? 1.351 -4.760 -8.270 1.00 95.50 219 LEU A O 1
ATOM 1612 N N . GLU A 1 220 ? 0.145 -3.026 -7.517 1.00 96.75 220 GLU A N 1
ATOM 1613 C CA . GLU A 1 220 ? 0.008 -3.550 -6.150 1.00 96.75 220 GLU A CA 1
ATOM 1614 C C . GLU A 1 220 ? -1.019 -4.682 -6.053 1.00 96.75 220 GLU A C 1
ATOM 1616 O O . GLU A 1 220 ? -0.971 -5.476 -5.107 1.00 96.75 220 GLU A O 1
ATOM 1621 N N . ALA A 1 221 ? -1.935 -4.753 -7.022 1.00 96.69 221 ALA A N 1
ATOM 1622 C CA . ALA A 1 221 ? -2.935 -5.807 -7.149 1.00 96.69 221 ALA A CA 1
ATOM 1623 C C . ALA A 1 221 ? -2.411 -7.083 -7.826 1.00 96.69 221 ALA A C 1
ATOM 1625 O O . ALA A 1 221 ? -3.090 -8.110 -7.778 1.00 96.69 221 ALA A O 1
ATOM 1626 N N . LEU A 1 222 ? -1.230 -7.044 -8.452 1.00 97.25 222 LEU A N 1
ATOM 1627 C CA . LEU A 1 222 ? -0.613 -8.238 -9.029 1.00 97.25 222 LEU A CA 1
ATOM 1628 C C . LEU A 1 222 ? -0.248 -9.240 -7.929 1.00 97.25 222 LEU A C 1
ATOM 1630 O O . LEU A 1 222 ? 0.142 -8.856 -6.821 1.00 97.25 222 LEU A O 1
ATOM 1634 N N . SER A 1 223 ? -0.346 -10.533 -8.253 1.00 97.94 223 SER A N 1
ATOM 1635 C CA . SER A 1 223 ? 0.198 -11.573 -7.383 1.00 97.94 223 SER A CA 1
ATOM 1636 C C . SER A 1 223 ? 1.704 -11.370 -7.212 1.00 97.94 223 SER A C 1
ATOM 1638 O O . SER A 1 223 ? 2.369 -10.803 -8.082 1.00 97.94 223 SER A O 1
ATOM 1640 N N . PHE A 1 224 ? 2.262 -11.826 -6.089 1.00 98.25 224 PHE A N 1
ATOM 1641 C CA . PHE A 1 224 ? 3.706 -11.729 -5.880 1.00 98.25 224 PHE A CA 1
ATOM 1642 C C . PHE A 1 224 ? 4.513 -12.379 -7.006 1.00 98.25 224 PHE A C 1
ATOM 1644 O O . PHE A 1 224 ? 5.542 -11.828 -7.384 1.00 98.25 224 PHE A O 1
ATOM 1651 N N . ASP A 1 225 ? 4.056 -13.511 -7.542 1.00 97.94 225 ASP A N 1
ATOM 1652 C CA . ASP A 1 225 ? 4.768 -14.212 -8.610 1.00 97.94 225 ASP A CA 1
ATOM 1653 C C . ASP A 1 225 ? 4.660 -13.440 -9.942 1.00 97.94 225 ASP A C 1
ATOM 1655 O O . ASP A 1 225 ? 5.686 -13.167 -10.558 1.00 97.94 225 ASP A O 1
ATOM 1659 N N . ASP A 1 226 ? 3.472 -12.938 -10.314 1.00 97.81 226 ASP A N 1
ATOM 1660 C CA . ASP A 1 226 ? 3.307 -12.103 -11.521 1.00 97.81 226 ASP A CA 1
ATOM 1661 C C . ASP A 1 226 ? 4.116 -10.799 -11.447 1.00 97.81 226 ASP A C 1
ATOM 1663 O O . ASP A 1 226 ? 4.617 -10.294 -12.457 1.00 97.81 226 ASP A O 1
ATOM 1667 N N . LEU A 1 227 ? 4.215 -10.216 -10.248 1.00 97.94 227 LEU A N 1
ATOM 1668 C CA . LEU A 1 227 ? 5.002 -9.012 -10.022 1.00 97.94 227 LEU A CA 1
ATOM 1669 C C . LEU A 1 227 ? 6.500 -9.308 -10.146 1.00 97.94 227 LEU A C 1
ATOM 1671 O O . LEU A 1 227 ? 7.201 -8.541 -10.799 1.00 97.94 227 LEU A O 1
ATOM 1675 N N . VAL A 1 228 ? 6.988 -10.416 -9.577 1.00 97.94 228 VAL A N 1
ATOM 1676 C CA . VAL A 1 228 ? 8.382 -10.858 -9.760 1.00 97.94 228 VAL A CA 1
ATOM 1677 C C . VAL A 1 228 ? 8.679 -11.070 -11.243 1.00 97.94 228 VAL A C 1
ATOM 1679 O O . VAL A 1 228 ? 9.643 -10.494 -11.741 1.00 97.94 228 VAL A O 1
ATOM 1682 N N . ASP A 1 229 ? 7.815 -11.784 -11.964 1.00 97.50 229 ASP A N 1
ATOM 1683 C CA . ASP A 1 229 ? 7.985 -12.046 -13.396 1.00 97.50 229 ASP A CA 1
ATOM 1684 C C . ASP A 1 229 ? 8.000 -10.755 -14.227 1.00 97.50 229 ASP A C 1
ATOM 1686 O O . ASP A 1 229 ? 8.742 -10.628 -15.205 1.00 97.50 229 ASP A O 1
ATOM 1690 N N . LEU A 1 230 ? 7.184 -9.762 -13.861 1.00 96.00 230 LEU A N 1
ATOM 1691 C CA . LEU A 1 230 ? 7.217 -8.443 -14.491 1.00 96.00 230 LEU A CA 1
ATOM 1692 C C . LEU A 1 230 ? 8.548 -7.725 -14.230 1.00 96.00 230 LEU A C 1
ATOM 1694 O O . LEU A 1 230 ? 9.157 -7.227 -15.177 1.00 96.00 230 LEU A O 1
ATOM 1698 N N . LEU A 1 231 ? 8.997 -7.664 -12.973 1.00 97.44 231 LEU A N 1
ATOM 1699 C CA . LEU A 1 231 ? 10.247 -6.993 -12.606 1.00 97.44 231 LEU A CA 1
ATOM 1700 C C . LEU A 1 231 ? 11.465 -7.688 -13.232 1.00 97.44 231 LEU A C 1
ATOM 1702 O O . LEU A 1 231 ? 12.375 -7.010 -13.704 1.00 97.44 231 LEU A O 1
ATOM 1706 N N . ASP A 1 232 ? 11.473 -9.019 -13.297 1.00 97.69 232 ASP A N 1
ATOM 1707 C CA . ASP A 1 232 ? 12.539 -9.790 -13.937 1.00 97.69 232 ASP A CA 1
ATOM 1708 C C . ASP A 1 232 ? 12.590 -9.542 -15.452 1.00 97.69 232 ASP A C 1
ATOM 1710 O O . ASP A 1 232 ? 13.677 -9.343 -15.997 1.00 97.69 232 ASP A O 1
ATOM 1714 N N . ARG A 1 233 ? 11.438 -9.466 -16.136 1.00 96.56 233 ARG A N 1
ATOM 1715 C CA . ARG A 1 233 ? 11.392 -9.098 -17.565 1.00 96.56 233 ARG A CA 1
ATOM 1716 C C . ARG A 1 233 ? 11.888 -7.676 -17.818 1.00 96.56 233 ARG A C 1
ATOM 1718 O O . ARG A 1 233 ? 12.629 -7.460 -18.771 1.00 96.56 233 ARG A O 1
ATOM 1725 N N . LEU A 1 234 ? 11.526 -6.719 -16.962 1.00 96.88 234 LEU A N 1
ATOM 1726 C CA . LEU A 1 234 ? 12.038 -5.346 -17.050 1.00 96.88 234 LEU A CA 1
ATOM 1727 C C . LEU A 1 234 ? 13.549 -5.287 -16.803 1.00 96.88 234 LEU A C 1
ATOM 1729 O O . LEU A 1 234 ? 14.250 -4.538 -17.477 1.00 96.88 234 LEU A O 1
ATOM 1733 N N . ALA A 1 235 ? 14.061 -6.085 -15.865 1.00 97.12 235 ALA A N 1
ATOM 1734 C CA . ALA A 1 235 ? 15.489 -6.137 -15.564 1.00 97.12 235 ALA A CA 1
ATOM 1735 C C . ALA A 1 235 ? 16.287 -6.792 -16.701 1.00 97.12 235 ALA A C 1
ATOM 1737 O O . ALA A 1 235 ? 17.403 -6.371 -16.991 1.00 97.12 235 ALA A O 1
ATOM 1738 N N . ALA A 1 236 ? 15.717 -7.797 -17.369 1.00 97.06 236 ALA A N 1
ATOM 1739 C CA . ALA A 1 236 ? 16.326 -8.420 -18.542 1.00 97.06 236 ALA A CA 1
ATOM 1740 C C . ALA A 1 236 ? 16.409 -7.465 -19.750 1.00 97.06 236 ALA A C 1
ATOM 1742 O O . ALA A 1 236 ? 17.300 -7.612 -20.583 1.00 97.06 236 ALA A O 1
ATOM 1743 N N . ASP A 1 237 ? 15.515 -6.475 -19.822 1.00 96.25 237 ASP A N 1
ATOM 1744 C CA . ASP A 1 237 ? 15.413 -5.490 -20.906 1.00 96.25 237 ASP A CA 1
ATOM 1745 C C . ASP A 1 237 ? 16.043 -4.122 -20.551 1.00 96.25 237 ASP A C 1
ATOM 1747 O O . ASP A 1 237 ? 15.675 -3.070 -21.077 1.00 96.25 237 ASP A O 1
ATOM 1751 N N . GLU A 1 238 ? 17.030 -4.100 -19.650 1.00 95.50 238 GLU A N 1
ATOM 1752 C CA . GLU A 1 238 ? 17.699 -2.859 -19.225 1.00 95.50 238 GLU A CA 1
ATOM 1753 C C . GLU A 1 238 ? 18.406 -2.133 -20.392 1.00 95.50 238 GLU A C 1
ATOM 1755 O O . GLU A 1 238 ? 18.511 -0.905 -20.417 1.00 95.50 238 GLU A O 1
ATOM 1760 N N . GLY A 1 239 ? 18.820 -2.874 -21.425 1.00 94.25 239 GLY A N 1
ATOM 1761 C CA . GLY A 1 239 ? 19.369 -2.293 -22.651 1.00 94.25 239 GLY A CA 1
ATOM 1762 C C . GLY A 1 239 ? 18.377 -1.386 -23.386 1.00 94.25 239 GLY A C 1
ATOM 1763 O O . GLY A 1 239 ? 18.778 -0.376 -23.962 1.00 94.25 239 GLY A O 1
ATOM 1764 N N . THR A 1 240 ? 17.080 -1.693 -23.356 1.00 94.94 240 THR A N 1
ATOM 1765 C CA . THR A 1 240 ? 16.053 -0.833 -23.963 1.00 94.94 240 THR A CA 1
ATOM 1766 C C . THR A 1 240 ? 15.807 0.398 -23.122 1.00 94.94 240 THR A C 1
ATOM 1768 O O . THR A 1 240 ? 15.797 1.493 -23.676 1.00 94.94 240 THR A O 1
ATOM 1771 N N . LEU A 1 241 ? 15.731 0.245 -21.796 1.00 96.31 241 LEU A N 1
ATOM 1772 C CA . LEU A 1 241 ? 15.577 1.355 -20.854 1.00 96.31 241 LEU A CA 1
ATOM 1773 C C . LEU A 1 241 ? 16.583 2.487 -21.117 1.00 96.31 241 LEU A C 1
ATOM 1775 O O . LEU A 1 241 ? 16.198 3.653 -21.193 1.00 96.31 241 LEU A O 1
ATOM 1779 N N . TYR A 1 242 ? 17.862 2.154 -21.305 1.00 96.44 242 TYR A N 1
ATOM 1780 C CA . TYR A 1 242 ? 18.900 3.157 -21.559 1.00 96.44 242 TYR A CA 1
ATOM 1781 C C . TYR A 1 242 ? 18.906 3.722 -22.988 1.00 96.44 242 TYR A C 1
ATOM 1783 O O . TYR A 1 242 ? 19.467 4.798 -23.199 1.00 96.44 242 TYR A O 1
ATOM 1791 N N . ARG A 1 243 ? 18.266 3.052 -23.958 1.00 95.44 243 ARG A N 1
ATOM 1792 C CA . ARG A 1 243 ? 18.076 3.573 -25.325 1.00 95.44 243 ARG A CA 1
ATOM 1793 C C . ARG A 1 243 ? 16.898 4.547 -25.430 1.00 95.44 243 ARG A C 1
ATOM 1795 O O . ARG A 1 243 ? 16.947 5.432 -26.282 1.00 95.44 243 ARG A O 1
ATOM 1802 N N . LEU A 1 244 ? 15.880 4.434 -24.568 1.00 95.19 244 LEU A N 1
ATOM 1803 C CA . LEU A 1 244 ? 14.648 5.240 -24.647 1.00 95.19 244 LEU A CA 1
ATOM 1804 C C . LEU A 1 244 ? 14.874 6.764 -24.717 1.00 95.19 244 LEU A C 1
ATOM 1806 O O . LEU A 1 244 ? 14.280 7.384 -25.597 1.00 95.19 244 LEU A O 1
ATOM 1810 N N . PRO A 1 245 ? 15.751 7.388 -23.900 1.00 95.94 245 PRO A N 1
ATOM 1811 C CA . PRO A 1 245 ? 15.987 8.831 -23.989 1.00 95.94 245 PRO A CA 1
ATOM 1812 C C . PRO A 1 245 ? 16.519 9.272 -25.358 1.00 95.94 245 PRO A C 1
ATOM 1814 O O . PRO A 1 245 ? 16.086 10.284 -25.904 1.00 95.94 245 PRO A O 1
ATOM 1817 N N . ALA A 1 246 ? 17.454 8.501 -25.926 1.00 93.94 246 ALA A N 1
ATOM 1818 C CA . ALA A 1 246 ? 18.031 8.789 -27.235 1.00 93.94 246 ALA A CA 1
ATOM 1819 C C . ALA A 1 246 ? 16.997 8.581 -28.347 1.00 93.94 246 ALA A C 1
ATOM 1821 O O . ALA A 1 246 ? 16.857 9.440 -29.213 1.00 93.94 246 ALA A O 1
ATOM 1822 N N . LEU A 1 247 ? 16.225 7.490 -28.276 1.00 91.75 247 LEU A N 1
ATOM 1823 C CA . LEU A 1 247 ? 15.127 7.208 -29.203 1.00 91.75 247 LEU A CA 1
ATOM 1824 C C . LEU A 1 247 ? 14.075 8.321 -29.193 1.00 91.75 247 LEU A C 1
ATOM 1826 O O . LEU A 1 247 ? 13.653 8.769 -30.257 1.00 91.75 247 LEU A O 1
ATOM 1830 N N . ARG A 1 248 ? 13.689 8.814 -28.012 1.00 90.50 248 ARG A N 1
ATOM 1831 C CA . ARG A 1 248 ? 12.744 9.926 -27.887 1.00 90.50 248 ARG A CA 1
ATOM 1832 C C . ARG A 1 248 ? 13.322 11.226 -28.435 1.00 90.50 248 ARG A C 1
ATOM 1834 O O . ARG A 1 248 ? 12.666 11.872 -29.236 1.00 90.50 248 ARG A O 1
ATOM 1841 N N . SER A 1 249 ? 14.561 11.570 -28.084 1.00 90.81 249 SER A N 1
ATOM 1842 C CA . SER A 1 249 ? 15.215 12.774 -28.614 1.00 90.81 249 SER A CA 1
ATOM 1843 C C . SER A 1 249 ? 15.397 12.737 -30.134 1.00 90.81 249 SER A C 1
ATOM 1845 O O . SER A 1 249 ? 15.371 13.789 -30.764 1.00 90.81 249 SER A O 1
ATOM 1847 N N . LEU A 1 250 ? 15.617 11.561 -30.725 1.00 88.69 250 LEU A N 1
ATOM 1848 C CA . LEU A 1 250 ? 15.650 11.383 -32.176 1.00 88.69 250 LEU A CA 1
ATOM 1849 C C . LEU A 1 250 ? 14.261 11.585 -32.776 1.00 88.69 250 LEU A C 1
ATOM 1851 O O . LEU A 1 250 ? 14.118 12.402 -33.676 1.00 88.69 250 LEU A O 1
ATOM 1855 N N . ARG A 1 251 ? 13.235 10.925 -32.229 1.00 84.81 251 ARG A N 1
ATOM 1856 C CA . ARG A 1 251 ? 11.845 11.073 -32.682 1.00 84.81 251 ARG A CA 1
ATOM 1857 C C . ARG A 1 251 ? 11.350 12.518 -32.596 1.00 84.81 251 ARG A C 1
ATOM 1859 O O . ARG A 1 251 ? 10.741 12.989 -33.541 1.00 84.81 251 ARG A O 1
ATOM 1866 N N . ASP A 1 252 ? 11.671 13.231 -31.519 1.00 84.88 252 ASP A N 1
ATOM 1867 C CA . ASP A 1 252 ? 11.280 14.634 -31.326 1.00 84.88 252 ASP A CA 1
ATOM 1868 C C . ASP A 1 252 ? 11.997 15.592 -32.309 1.00 84.88 252 ASP A C 1
ATOM 1870 O O . ASP A 1 252 ? 11.539 16.716 -32.515 1.00 84.88 252 ASP A O 1
ATOM 1874 N N . ARG A 1 253 ? 13.126 15.174 -32.908 1.00 82.06 253 ARG A N 1
ATOM 1875 C CA . ARG A 1 253 ? 13.861 15.932 -33.941 1.00 82.06 253 ARG A CA 1
ATOM 1876 C C . ARG A 1 253 ? 13.421 15.599 -35.366 1.00 82.06 253 ARG A C 1
ATOM 1878 O O . ARG A 1 253 ? 13.664 16.407 -36.261 1.00 82.06 253 ARG A O 1
ATOM 1885 N N . LEU A 1 254 ? 12.765 14.455 -35.583 1.00 76.06 254 LEU A N 1
ATOM 1886 C CA . LEU A 1 254 ? 12.142 14.141 -36.867 1.00 76.06 254 LEU A CA 1
ATOM 1887 C C . LEU A 1 254 ? 10.954 15.106 -37.076 1.00 76.06 254 LEU A C 1
ATOM 1889 O O . LEU A 1 254 ? 10.088 15.195 -36.208 1.00 76.06 254 LEU A O 1
ATOM 1893 N N . PRO A 1 255 ? 10.898 15.874 -38.181 1.00 64.88 255 PRO A N 1
ATOM 1894 C CA . PRO A 1 255 ? 9.824 16.831 -38.418 1.00 64.88 255 PRO A CA 1
ATOM 1895 C C . PRO A 1 255 ? 8.463 16.121 -38.478 1.00 64.88 255 PRO A C 1
ATOM 1897 O O . PRO A 1 255 ? 8.252 15.235 -39.300 1.00 64.88 255 PRO A O 1
ATOM 1900 N N . ALA A 1 256 ? 7.534 16.534 -37.612 1.00 58.19 256 ALA A N 1
ATOM 1901 C CA . ALA A 1 256 ? 6.219 15.908 -37.429 1.00 58.19 256 ALA A CA 1
ATOM 1902 C C . ALA A 1 256 ? 5.290 15.988 -38.664 1.00 58.19 256 ALA A C 1
ATOM 1904 O O . ALA A 1 256 ? 4.316 15.245 -38.769 1.00 58.19 256 ALA A O 1
ATOM 1905 N N . GLU A 1 257 ? 5.571 16.865 -39.631 1.00 50.81 257 GLU A N 1
ATOM 1906 C CA . GLU A 1 257 ? 4.741 17.010 -40.829 1.00 50.81 257 GLU A CA 1
ATOM 1907 C C . GLU A 1 257 ? 5.138 15.973 -41.896 1.00 50.81 257 GLU A C 1
ATOM 1909 O O . GLU A 1 257 ? 6.065 16.167 -42.677 1.00 50.81 257 GLU A O 1
ATOM 1914 N N . GLY A 1 258 ? 4.431 14.836 -41.909 1.00 54.97 258 GLY A N 1
ATOM 1915 C CA . GLY A 1 258 ? 4.481 13.817 -42.971 1.00 54.97 258 GLY A CA 1
ATOM 1916 C C . GLY A 1 258 ? 5.292 12.556 -42.651 1.00 54.97 258 GLY A C 1
ATOM 1917 O O . GLY A 1 258 ? 5.054 11.513 -43.261 1.00 54.97 258 GLY A O 1
ATOM 1918 N N . LEU A 1 259 ? 6.186 12.609 -41.659 1.00 60.34 259 LEU A N 1
ATOM 1919 C CA . LEU A 1 259 ? 6.983 11.456 -41.222 1.00 60.34 259 LEU A CA 1
ATOM 1920 C C . LEU A 1 259 ? 6.242 10.508 -40.283 1.00 60.34 259 LEU A C 1
ATOM 1922 O O . LEU A 1 259 ? 6.611 9.344 -40.227 1.00 60.34 259 LEU A O 1
ATOM 1926 N N . ASP A 1 260 ? 5.189 10.952 -39.594 1.00 60.47 260 ASP A N 1
ATOM 1927 C CA . ASP A 1 260 ? 4.409 10.085 -38.699 1.00 60.47 260 ASP A CA 1
ATOM 1928 C C . ASP A 1 260 ? 3.733 8.934 -39.460 1.00 60.47 260 ASP A C 1
ATOM 1930 O O . ASP A 1 260 ? 3.760 7.789 -39.012 1.00 60.47 260 ASP A O 1
ATOM 1934 N N . ALA A 1 261 ? 3.169 9.210 -40.642 1.00 63.34 261 ALA A N 1
ATOM 1935 C CA . ALA A 1 261 ? 2.535 8.189 -41.483 1.00 63.34 261 ALA A CA 1
ATOM 1936 C C . ALA A 1 261 ? 3.551 7.146 -41.975 1.00 63.34 261 ALA A C 1
ATOM 1938 O O . ALA A 1 261 ? 3.284 5.947 -41.965 1.00 63.34 261 ALA A O 1
ATOM 1939 N N . LEU A 1 262 ? 4.741 7.616 -42.335 1.00 61.50 262 LEU A N 1
ATOM 1940 C CA . LEU A 1 262 ? 5.841 6.797 -42.819 1.00 61.50 262 LEU A CA 1
ATOM 1941 C C . LEU A 1 262 ? 6.556 6.041 -41.695 1.00 61.50 262 LEU A C 1
ATOM 1943 O O . LEU A 1 262 ? 6.999 4.915 -41.876 1.00 61.50 262 LEU A O 1
ATOM 1947 N N . TYR A 1 263 ? 6.625 6.627 -40.507 1.00 62.00 263 TYR A N 1
ATOM 1948 C CA . TYR A 1 263 ? 7.079 5.971 -39.291 1.00 62.00 263 TYR A CA 1
ATOM 1949 C C . TYR A 1 263 ? 6.132 4.828 -38.911 1.00 62.00 263 TYR A C 1
ATOM 1951 O O . TYR A 1 263 ? 6.589 3.732 -38.589 1.00 62.00 263 TYR A O 1
ATOM 1959 N N . VAL A 1 264 ? 4.815 5.044 -38.997 1.00 63.75 264 VAL A N 1
ATOM 1960 C CA . VAL A 1 264 ? 3.811 3.985 -38.804 1.00 63.75 264 VAL A CA 1
ATOM 1961 C C . VAL A 1 264 ? 3.968 2.877 -39.852 1.00 63.75 264 VAL A C 1
ATOM 1963 O O . VAL A 1 264 ? 3.908 1.705 -39.496 1.00 63.75 264 VAL A O 1
ATOM 1966 N N . GLU A 1 265 ? 4.228 3.213 -41.116 1.00 64.25 265 GLU A N 1
ATOM 1967 C CA . GLU A 1 265 ? 4.472 2.229 -42.181 1.00 64.25 265 GLU A CA 1
ATOM 1968 C C . GLU A 1 265 ? 5.771 1.428 -41.953 1.00 64.25 265 GLU A C 1
ATOM 1970 O O . GLU A 1 265 ? 5.749 0.199 -41.948 1.00 64.25 265 GLU A O 1
ATOM 1975 N N . LEU A 1 266 ? 6.885 2.101 -41.646 1.00 65.19 266 LEU A N 1
ATOM 1976 C CA . LEU A 1 266 ? 8.185 1.469 -41.383 1.00 65.19 266 LEU A CA 1
ATOM 1977 C C . LEU A 1 266 ? 8.196 0.596 -40.120 1.00 65.19 266 LEU A C 1
ATOM 1979 O O . LEU A 1 266 ? 8.872 -0.433 -40.091 1.00 65.19 266 LEU A O 1
ATOM 1983 N N . THR A 1 267 ? 7.466 1.000 -39.076 1.00 63.22 267 THR A N 1
ATOM 1984 C CA . THR A 1 267 ? 7.295 0.195 -37.853 1.00 63.22 267 THR A CA 1
ATOM 1985 C C . THR A 1 267 ? 6.356 -0.989 -38.074 1.00 63.22 267 THR A C 1
ATOM 1987 O O . THR A 1 267 ? 6.559 -2.036 -37.464 1.00 63.22 267 THR A O 1
ATOM 1990 N N . ALA A 1 268 ? 5.360 -0.869 -38.962 1.00 62.94 268 ALA A N 1
ATOM 1991 C CA . ALA A 1 268 ? 4.469 -1.972 -39.324 1.00 62.94 268 ALA A CA 1
ATOM 1992 C C . ALA A 1 268 ? 5.164 -3.049 -40.177 1.00 62.94 268 ALA A C 1
ATOM 1994 O O . ALA A 1 268 ? 4.805 -4.221 -40.074 1.00 62.94 268 ALA A O 1
ATOM 1995 N N . GLU A 1 269 ? 6.152 -2.674 -40.995 1.00 62.88 269 GLU A N 1
ATOM 1996 C CA . GLU A 1 269 ? 6.904 -3.609 -41.844 1.00 62.88 269 GLU A CA 1
ATOM 1997 C C . GLU A 1 269 ? 8.179 -4.187 -41.194 1.00 62.88 269 GLU A C 1
ATOM 1999 O O . GLU A 1 269 ? 8.864 -4.980 -41.839 1.00 62.88 269 GLU A O 1
ATOM 2004 N N . GLU A 1 270 ? 8.514 -3.821 -39.945 1.00 59.25 270 GLU A N 1
ATOM 2005 C CA . GLU A 1 270 ? 9.796 -4.172 -39.291 1.00 59.25 270 GLU A CA 1
ATOM 2006 C C . GLU A 1 270 ? 10.995 -3.941 -40.239 1.00 59.25 270 GLU A C 1
ATOM 2008 O O . GLU A 1 270 ? 11.860 -4.800 -40.438 1.00 59.25 270 GLU A O 1
ATOM 2013 N N . ALA A 1 271 ? 10.993 -2.780 -40.897 1.00 59.81 271 ALA A N 1
ATOM 2014 C CA . ALA A 1 271 ? 11.789 -2.510 -42.086 1.00 59.81 271 ALA A CA 1
ATOM 2015 C C . ALA A 1 271 ? 13.301 -2.749 -41.887 1.00 59.81 271 ALA A C 1
ATOM 2017 O O . ALA A 1 271 ? 13.940 -2.179 -41.000 1.00 59.81 271 ALA A O 1
ATOM 2018 N N . ALA A 1 272 ? 13.897 -3.562 -42.768 1.00 57.41 272 ALA A N 1
ATOM 2019 C CA . ALA A 1 272 ? 15.344 -3.772 -42.825 1.00 57.41 272 ALA A CA 1
ATOM 2020 C C . ALA A 1 272 ? 16.087 -2.467 -43.179 1.00 57.41 272 ALA A C 1
ATOM 2022 O O . ALA A 1 272 ? 15.541 -1.608 -43.864 1.00 57.41 272 ALA A O 1
ATOM 2023 N N . GLU A 1 273 ? 17.362 -2.343 -42.796 1.00 56.62 273 GLU A N 1
ATOM 2024 C CA . GLU A 1 273 ? 18.193 -1.135 -42.997 1.00 56.62 273 GLU A CA 1
ATOM 2025 C C . GLU A 1 273 ? 18.140 -0.571 -44.436 1.00 56.62 273 GLU A C 1
ATOM 2027 O O . GLU A 1 273 ? 18.070 0.639 -44.635 1.00 56.62 273 GLU A O 1
ATOM 2032 N N . ALA A 1 274 ? 18.078 -1.443 -45.448 1.00 57.12 274 ALA A N 1
ATOM 2033 C CA . ALA A 1 274 ? 17.953 -1.046 -46.854 1.00 57.12 274 ALA A CA 1
ATOM 2034 C C . ALA A 1 274 ? 16.604 -0.379 -47.196 1.00 57.12 274 ALA A C 1
ATOM 2036 O O . ALA A 1 274 ? 16.543 0.488 -48.065 1.00 57.12 274 ALA A O 1
ATOM 2037 N N . VAL A 1 275 ? 15.524 -0.775 -46.518 1.00 60.84 275 VAL A N 1
ATOM 2038 C CA . VAL A 1 275 ? 14.194 -0.166 -46.656 1.00 60.84 275 VAL A CA 1
ATOM 2039 C C . VAL A 1 275 ? 14.182 1.200 -45.973 1.00 60.84 275 VAL A C 1
ATOM 2041 O O . VAL A 1 275 ? 13.682 2.154 -46.554 1.00 60.84 275 VAL A O 1
ATOM 2044 N N . VAL A 1 276 ? 14.821 1.339 -44.808 1.00 60.84 276 VAL A N 1
ATOM 2045 C CA . VAL A 1 276 ? 14.968 2.637 -44.123 1.00 60.84 276 VAL A CA 1
ATOM 2046 C C . VAL A 1 276 ? 15.694 3.652 -45.008 1.00 60.84 276 VAL A C 1
ATOM 2048 O O . VAL A 1 276 ? 15.268 4.800 -45.099 1.00 60.84 276 VAL A O 1
ATOM 2051 N N . GLU A 1 277 ? 16.761 3.235 -45.693 1.00 62.91 277 GLU A N 1
ATOM 2052 C CA . GLU A 1 277 ? 17.544 4.117 -46.564 1.00 62.91 277 GLU A CA 1
ATOM 2053 C C . GLU A 1 277 ? 16.748 4.562 -47.806 1.00 62.91 277 GLU A C 1
ATOM 2055 O O . GLU A 1 277 ? 16.711 5.754 -48.115 1.00 62.91 277 GLU A O 1
ATOM 2060 N N . ALA A 1 278 ? 16.039 3.633 -48.457 1.00 60.47 278 ALA A N 1
ATOM 2061 C CA . ALA A 1 278 ? 15.181 3.928 -49.608 1.00 60.47 278 ALA A CA 1
ATOM 2062 C C . ALA A 1 278 ? 13.985 4.823 -49.239 1.00 60.47 278 ALA A C 1
ATOM 2064 O O . ALA A 1 278 ? 13.609 5.730 -49.980 1.00 60.47 278 ALA A O 1
ATOM 2065 N N . VAL A 1 279 ? 13.394 4.589 -48.071 1.00 61.56 279 VAL A N 1
ATOM 2066 C CA . VAL A 1 279 ? 12.237 5.342 -47.592 1.00 61.56 279 VAL A CA 1
ATOM 2067 C C . VAL A 1 279 ? 12.655 6.738 -47.108 1.00 61.56 279 VAL A C 1
ATOM 2069 O O . VAL A 1 279 ? 11.965 7.715 -47.394 1.00 61.56 279 VAL A O 1
ATOM 2072 N N . ALA A 1 280 ? 13.824 6.881 -46.474 1.00 62.16 280 ALA A N 1
ATOM 2073 C CA . ALA A 1 280 ? 14.398 8.190 -46.160 1.00 62.16 280 ALA A CA 1
ATOM 2074 C C . ALA A 1 280 ? 14.675 9.018 -47.429 1.00 62.16 280 ALA A C 1
ATOM 2076 O O . ALA A 1 280 ? 14.466 10.230 -47.427 1.00 62.16 280 ALA A O 1
ATOM 2077 N N . GLU A 1 281 ? 15.117 8.385 -48.521 1.00 64.75 281 GLU A N 1
ATOM 2078 C CA . GLU A 1 281 ? 15.288 9.044 -49.822 1.00 64.75 281 GLU A CA 1
ATOM 2079 C C . GLU A 1 281 ? 13.948 9.533 -50.395 1.00 64.75 281 GLU A C 1
ATOM 2081 O O . GLU A 1 281 ? 13.842 10.702 -50.769 1.00 64.75 281 GLU A O 1
ATOM 2086 N N . ALA A 1 282 ? 12.908 8.695 -50.357 1.00 61.34 282 ALA A N 1
ATOM 2087 C CA . ALA A 1 282 ? 11.566 9.047 -50.825 1.00 61.34 282 ALA A CA 1
ATOM 2088 C C . ALA A 1 282 ? 10.914 10.188 -50.016 1.00 61.34 282 ALA A C 1
ATOM 2090 O O . ALA A 1 282 ? 10.281 11.071 -50.595 1.00 61.34 282 ALA A O 1
ATOM 2091 N N . VAL A 1 283 ? 11.093 10.225 -48.689 1.00 62.09 283 VAL A N 1
ATOM 2092 C CA . VAL A 1 283 ? 10.620 11.344 -47.845 1.00 62.09 283 VAL A CA 1
ATOM 2093 C C . VAL A 1 283 ? 11.328 12.635 -48.203 1.00 62.09 283 VAL A C 1
ATOM 2095 O O . VAL A 1 283 ? 10.700 13.685 -48.321 1.00 62.09 283 VAL A O 1
ATOM 2098 N N . VAL A 1 284 ? 12.652 12.572 -48.339 1.00 62.59 284 VAL A N 1
ATOM 2099 C CA . VAL A 1 284 ? 13.458 13.738 -48.692 1.00 62.59 284 VAL A CA 1
ATOM 2100 C C . VAL A 1 284 ? 13.022 14.278 -50.054 1.00 62.59 284 VAL A C 1
ATOM 2102 O O . VAL A 1 284 ? 12.906 15.493 -50.208 1.00 62.59 284 VAL A O 1
ATOM 2105 N N . GLU A 1 285 ? 12.711 13.410 -51.017 1.00 62.88 285 GLU A N 1
ATOM 2106 C CA . GLU A 1 285 ? 12.137 13.807 -52.305 1.00 62.88 285 GLU A CA 1
ATOM 2107 C C . GLU A 1 285 ? 10.755 14.466 -52.133 1.00 62.88 285 GLU A C 1
ATOM 2109 O O . GLU A 1 285 ? 10.536 15.565 -52.635 1.00 62.88 285 GLU A O 1
ATOM 2114 N N . ALA A 1 286 ? 9.859 13.885 -51.331 1.00 61.25 286 ALA A N 1
ATOM 2115 C CA . ALA A 1 286 ? 8.530 14.446 -51.072 1.00 61.25 286 ALA A CA 1
ATOM 2116 C C . ALA A 1 286 ? 8.557 15.824 -50.375 1.00 61.25 286 ALA A C 1
ATOM 2118 O O . ALA A 1 286 ? 7.746 16.686 -50.697 1.00 61.25 286 ALA A O 1
ATOM 2119 N N . ILE A 1 287 ? 9.502 16.061 -49.456 1.00 60.31 287 ILE A N 1
ATOM 2120 C CA . ILE A 1 287 ? 9.676 17.355 -48.765 1.00 60.31 287 ILE A CA 1
ATOM 2121 C C . ILE A 1 287 ? 10.341 18.400 -49.680 1.00 60.31 287 ILE A C 1
ATOM 2123 O O . ILE A 1 287 ? 10.121 19.602 -49.527 1.00 60.31 287 ILE A O 1
ATOM 2127 N N . THR A 1 288 ? 11.182 17.968 -50.626 1.00 61.28 288 THR A N 1
ATOM 2128 C CA . THR A 1 288 ? 11.920 18.874 -51.526 1.00 61.28 288 THR A CA 1
ATOM 2129 C C . THR A 1 288 ? 11.155 19.252 -52.791 1.00 61.28 288 THR A C 1
ATOM 2131 O O . THR A 1 288 ? 11.509 20.256 -53.413 1.00 61.28 288 THR A O 1
ATOM 2134 N N . VAL A 1 289 ? 10.109 18.509 -53.165 1.00 52.41 289 VAL A N 1
ATOM 2135 C CA . VAL A 1 289 ? 9.216 18.867 -54.272 1.00 52.41 289 VAL A CA 1
ATOM 2136 C C . VAL A 1 289 ? 8.131 19.820 -53.752 1.00 52.41 289 VAL A C 1
ATOM 2138 O O . VAL A 1 289 ? 7.210 19.372 -53.072 1.00 52.41 289 VAL A O 1
ATOM 2141 N N . PRO A 1 290 ? 8.177 21.132 -54.060 1.00 45.94 290 PRO A N 1
ATOM 2142 C CA . PRO A 1 290 ? 7.036 21.993 -53.788 1.00 45.94 290 PRO A CA 1
ATOM 2143 C C . PRO A 1 290 ? 5.857 21.502 -54.634 1.00 45.94 290 PRO A C 1
ATOM 2145 O O . PRO A 1 290 ? 5.973 21.411 -55.860 1.00 45.94 290 PRO A O 1
ATOM 2148 N N . GLU A 1 291 ? 4.720 21.195 -54.003 1.00 44.34 291 GLU A N 1
ATOM 2149 C CA . GLU A 1 291 ? 3.461 21.039 -54.735 1.00 44.34 291 GLU A CA 1
ATOM 2150 C C . GLU A 1 291 ? 3.278 22.270 -55.641 1.00 44.34 291 GLU A C 1
ATOM 2152 O O . GLU A 1 291 ? 3.395 23.406 -55.161 1.00 44.34 291 GLU A O 1
ATOM 2157 N N . PRO A 1 292 ? 3.027 22.103 -56.953 1.00 42.81 292 PRO A N 1
ATOM 2158 C CA . PRO A 1 292 ? 2.868 23.241 -57.836 1.00 42.81 292 PRO A CA 1
ATOM 2159 C C . PRO A 1 292 ? 1.555 23.940 -57.484 1.00 42.81 292 PRO A C 1
ATOM 2161 O O . PRO A 1 292 ? 0.476 23.543 -57.923 1.00 42.81 292 PRO A O 1
ATOM 2164 N N . ARG A 1 293 ? 1.651 25.021 -56.706 1.00 38.62 293 ARG A N 1
ATOM 2165 C CA . ARG A 1 293 ? 0.589 26.016 -56.594 1.00 38.62 293 ARG A CA 1
ATOM 2166 C C . ARG A 1 293 ? 0.427 26.657 -57.969 1.00 38.62 293 ARG A C 1
ATOM 2168 O O . ARG A 1 293 ? 1.185 27.544 -58.351 1.00 38.62 293 ARG A O 1
ATOM 2175 N N . ALA A 1 294 ? -0.522 26.146 -58.743 1.00 47.47 294 ALA A N 1
ATOM 2176 C CA . ALA A 1 294 ? -0.963 26.782 -59.969 1.00 47.47 294 ALA A CA 1
ATOM 2177 C C . ALA A 1 294 ? -1.681 28.088 -59.598 1.00 47.47 294 ALA A C 1
ATOM 2179 O O . ALA A 1 294 ? -2.851 28.069 -59.228 1.00 47.47 294 ALA A O 1
ATOM 2180 N N . GLU A 1 295 ? -0.972 29.211 -59.680 1.00 38.25 295 GLU A N 1
ATOM 2181 C CA . GLU A 1 295 ? -1.577 30.541 -59.740 1.00 38.25 295 GLU A CA 1
ATOM 2182 C C . GLU A 1 295 ? -1.188 31.205 -61.072 1.00 38.25 295 GLU A C 1
ATOM 2184 O O . GLU A 1 295 ? -0.039 31.179 -61.513 1.00 38.25 295 GLU A O 1
ATOM 2189 N N . GLU A 1 296 ? -2.226 31.683 -61.753 1.00 38.88 296 GLU A N 1
ATOM 2190 C CA . GLU A 1 296 ? -2.296 32.178 -63.129 1.00 38.88 296 GLU A CA 1
ATOM 2191 C C . GLU A 1 296 ? -1.428 33.433 -63.380 1.00 38.88 296 GLU A C 1
ATOM 2193 O O . GLU A 1 296 ? -1.140 34.187 -62.450 1.00 38.88 296 GLU A O 1
ATOM 2198 N N . PRO A 1 297 ? -1.018 33.720 -64.634 1.00 42.25 297 PRO A N 1
ATOM 2199 C CA . PRO A 1 297 ? -0.138 34.844 -64.922 1.00 42.25 297 PRO A CA 1
ATOM 2200 C C . PRO A 1 297 ? -0.937 36.153 -64.970 1.00 42.25 297 PRO A C 1
ATOM 2202 O O . PRO A 1 297 ? -1.820 36.317 -65.812 1.00 42.25 297 PRO A O 1
ATOM 2205 N N . ALA A 1 298 ? -0.587 37.120 -64.123 1.00 35.59 298 ALA A N 1
ATOM 2206 C CA . ALA A 1 298 ? -1.127 38.476 -64.184 1.00 35.59 298 ALA A CA 1
ATOM 2207 C C . ALA A 1 298 ? -0.002 39.516 -64.338 1.00 35.59 298 ALA A C 1
ATOM 2209 O O . ALA A 1 298 ? 0.674 39.871 -63.382 1.00 35.59 298 ALA A O 1
ATOM 2210 N N . ALA A 1 299 ? 0.170 39.935 -65.595 1.00 37.19 299 ALA A N 1
ATOM 2211 C CA . ALA A 1 299 ? 0.516 41.265 -66.113 1.00 37.19 299 ALA A CA 1
ATOM 2212 C C . ALA A 1 299 ? 1.499 42.187 -65.348 1.00 37.19 299 ALA A C 1
ATOM 2214 O O . ALA A 1 299 ? 1.198 42.706 -64.277 1.00 37.19 299 ALA A O 1
ATOM 2215 N N . GLU A 1 300 ? 2.594 42.548 -66.030 1.00 39.34 300 GLU A N 1
ATOM 2216 C CA . GLU A 1 300 ? 3.301 43.829 -65.844 1.00 39.34 300 GLU A CA 1
ATOM 2217 C C . GLU A 1 300 ? 2.358 45.020 -66.126 1.00 39.34 300 GLU A C 1
ATOM 2219 O O . GLU A 1 300 ? 1.505 44.933 -67.019 1.00 39.34 300 GLU A O 1
ATOM 2224 N N . PRO A 1 301 ? 2.524 46.154 -65.415 1.00 42.03 301 PRO A N 1
ATOM 2225 C CA . PRO A 1 301 ? 3.205 47.268 -66.082 1.00 42.03 301 PRO A CA 1
ATOM 2226 C C . PRO A 1 301 ? 4.137 48.140 -65.205 1.00 42.03 301 PRO A C 1
ATOM 2228 O O . PRO A 1 301 ? 4.128 48.107 -63.981 1.00 42.03 301 PRO A O 1
ATOM 2231 N N . GLU A 1 302 ? 4.919 48.917 -65.958 1.00 36.19 302 GLU A N 1
ATOM 2232 C CA . GLU A 1 302 ? 5.980 49.920 -65.741 1.00 36.19 302 GLU A CA 1
ATOM 2233 C C . GLU A 1 302 ? 6.018 50.879 -64.510 1.00 36.19 302 GLU A C 1
ATOM 2235 O O . GLU A 1 302 ? 5.033 51.040 -63.794 1.00 36.19 302 GLU A O 1
ATOM 2240 N N . PRO A 1 303 ? 7.175 51.564 -64.281 1.00 53.62 303 PRO A N 1
ATOM 2241 C CA . PRO A 1 303 ? 7.561 52.199 -63.010 1.00 53.62 303 PRO A CA 1
ATOM 2242 C C . PRO A 1 303 ? 7.481 53.739 -63.007 1.00 53.62 303 PRO A C 1
ATOM 2244 O O . PRO A 1 303 ? 8.010 54.336 -63.933 1.00 53.62 303 PRO A O 1
ATOM 2247 N N . VAL A 1 304 ? 6.981 54.405 -61.947 1.00 35.38 304 VAL A N 1
ATOM 2248 C CA . VAL A 1 304 ? 7.268 55.838 -61.651 1.00 35.38 304 VAL A CA 1
ATOM 2249 C C . VAL A 1 304 ? 7.028 56.202 -60.158 1.00 35.38 304 VAL A C 1
ATOM 2251 O O . VAL A 1 304 ? 5.950 55.958 -59.632 1.00 35.38 304 VAL A O 1
ATOM 2254 N N . GLU A 1 305 ? 8.061 56.805 -59.545 1.00 35.53 305 GLU A N 1
ATOM 2255 C CA . GLU A 1 305 ? 8.162 57.823 -58.459 1.00 35.53 305 GLU A CA 1
ATOM 2256 C C . GLU A 1 305 ? 7.382 57.748 -57.118 1.00 35.53 305 GLU A C 1
ATOM 2258 O O . GLU A 1 305 ? 6.159 57.801 -57.045 1.00 35.53 305 GLU A O 1
ATOM 2263 N N . GLU A 1 306 ? 8.152 57.834 -56.022 1.00 37.94 306 GLU A N 1
ATOM 2264 C CA . GLU A 1 306 ? 7.786 58.502 -54.754 1.00 37.94 306 GLU A CA 1
ATOM 2265 C C . GLU A 1 306 ? 7.728 60.035 -54.966 1.00 37.94 306 GLU A C 1
ATOM 2267 O O . GLU A 1 306 ? 8.581 60.536 -55.708 1.00 37.94 306 GLU A O 1
ATOM 2272 N N . PRO A 1 307 ? 6.846 60.829 -54.298 1.00 45.62 307 PRO A N 1
ATOM 2273 C CA . PRO A 1 307 ? 7.029 61.079 -52.855 1.00 45.62 307 PRO A CA 1
ATOM 2274 C C . PRO A 1 307 ? 5.804 61.529 -52.005 1.00 45.62 307 PRO A C 1
ATOM 2276 O O . PRO A 1 307 ? 4.767 61.939 -52.507 1.00 45.62 307 PRO A O 1
ATOM 2279 N N . LEU A 1 308 ? 6.049 61.533 -50.682 1.00 31.83 308 LEU A N 1
ATOM 2280 C CA . LEU A 1 308 ? 5.552 62.420 -49.602 1.00 31.83 308 LEU A CA 1
ATOM 2281 C C . LEU A 1 308 ? 4.032 62.591 -49.306 1.00 31.83 308 LEU A C 1
ATOM 2283 O O . LEU A 1 308 ? 3.275 63.103 -50.116 1.00 31.83 308 LEU A O 1
ATOM 2287 N N . VAL A 1 309 ? 3.690 62.286 -48.037 1.00 33.28 309 VAL A N 1
ATOM 2288 C CA . VAL A 1 309 ? 2.690 62.883 -47.098 1.00 33.28 309 VAL A CA 1
ATOM 2289 C C . VAL A 1 309 ? 1.549 63.752 -47.650 1.00 33.28 309 VAL A C 1
ATOM 2291 O O . VAL A 1 309 ? 1.801 64.780 -48.256 1.00 33.28 309 VAL A O 1
ATOM 2294 N N . GLU A 1 310 ? 0.311 63.511 -47.197 1.00 30.27 310 GLU A N 1
ATOM 2295 C CA . GLU A 1 310 ? -0.270 64.111 -45.976 1.00 30.27 310 GLU A CA 1
ATOM 2296 C C . GLU A 1 310 ? -1.659 63.506 -45.677 1.00 30.27 310 GLU A C 1
ATOM 2298 O O . GLU A 1 310 ? -2.302 62.914 -46.541 1.00 30.27 310 GLU A O 1
ATOM 2303 N N . ALA A 1 311 ? -2.081 63.608 -44.417 1.00 39.00 311 ALA A N 1
ATOM 2304 C CA . ALA A 1 311 ? -3.308 63.058 -43.846 1.00 39.00 311 ALA A CA 1
ATOM 2305 C C . ALA A 1 311 ? -4.602 63.617 -44.470 1.00 39.00 311 ALA A C 1
ATOM 2307 O O . ALA A 1 311 ? -4.576 64.714 -45.016 1.00 39.00 311 ALA A O 1
ATOM 2308 N N . VAL A 1 312 ? -5.738 62.918 -44.269 1.00 31.80 312 VAL A N 1
ATOM 2309 C CA . VAL A 1 312 ? -7.021 63.457 -43.739 1.00 31.80 312 VAL A CA 1
ATOM 2310 C C . VAL A 1 312 ? -8.206 62.489 -43.991 1.00 31.80 312 VAL A C 1
ATOM 2312 O O . VAL A 1 312 ? -8.454 62.052 -45.109 1.00 31.80 312 VAL A O 1
ATOM 2315 N N . THR A 1 313 ? -8.963 62.243 -42.908 1.00 29.09 313 THR A N 1
ATOM 2316 C CA . THR A 1 313 ? -10.381 61.803 -42.783 1.00 29.09 313 THR A CA 1
ATOM 2317 C C . THR A 1 313 ? -10.836 60.363 -43.086 1.00 29.09 313 THR A C 1
ATOM 2319 O O . THR A 1 313 ? -10.951 59.938 -44.229 1.00 29.09 313 THR A O 1
ATOM 2322 N N . GLU A 1 314 ? -11.262 59.701 -42.001 1.00 34.59 314 GLU A N 1
ATOM 2323 C CA . GLU A 1 314 ? -12.437 58.809 -41.857 1.00 34.59 314 GLU A CA 1
ATOM 2324 C C . GLU A 1 314 ? -13.733 59.400 -42.478 1.00 34.59 314 GLU A C 1
ATOM 2326 O O . GLU A 1 314 ? -13.828 60.632 -42.544 1.00 34.59 314 GLU A O 1
ATOM 2331 N N . PRO A 1 315 ? -14.753 58.598 -42.894 1.00 44.66 315 PRO A N 1
ATOM 2332 C CA . PRO A 1 315 ? -15.423 57.620 -42.012 1.00 44.66 315 PRO A CA 1
ATOM 2333 C C . PRO A 1 315 ? -15.899 56.269 -42.610 1.00 44.66 315 PRO A C 1
ATOM 2335 O O . PRO A 1 315 ? -16.173 56.153 -43.799 1.00 44.66 315 PRO A O 1
ATOM 2338 N N . GLU A 1 316 ? -15.981 55.287 -41.693 1.00 34.62 316 GLU A N 1
ATOM 2339 C CA . GLU A 1 316 ? -16.909 54.141 -41.471 1.00 34.62 316 GLU A CA 1
ATOM 2340 C C . GLU A 1 316 ? -18.030 53.776 -42.495 1.00 34.62 316 GLU A C 1
ATOM 2342 O O . GLU A 1 316 ? -18.454 54.653 -43.246 1.00 34.62 316 GLU A O 1
ATOM 2347 N N . PRO A 1 317 ? -18.675 52.566 -42.453 1.00 47.00 317 PRO A N 1
ATOM 2348 C CA . PRO A 1 317 ? -18.614 51.492 -41.431 1.00 47.00 317 PRO A CA 1
ATOM 2349 C C . PRO A 1 317 ? -18.638 50.024 -41.964 1.00 47.00 317 PRO A C 1
ATOM 2351 O O . PRO A 1 317 ? -18.754 49.750 -43.156 1.00 47.00 317 PRO A O 1
ATOM 2354 N N . VAL A 1 318 ? -18.715 49.103 -40.989 1.00 31.88 318 VAL A N 1
ATOM 2355 C CA . VAL A 1 318 ? -19.358 47.767 -40.988 1.00 31.88 318 VAL A CA 1
ATOM 2356 C C . VAL A 1 318 ? -18.416 46.575 -41.148 1.00 31.88 318 VAL A C 1
ATOM 2358 O O . VAL A 1 318 ? -18.282 46.039 -42.241 1.00 31.88 318 VAL A O 1
ATOM 2361 N N . ILE A 1 319 ? -17.903 46.065 -40.020 1.00 33.81 319 ILE A N 1
ATOM 2362 C CA . ILE A 1 319 ? -17.787 44.614 -39.799 1.00 33.81 319 ILE A CA 1
ATOM 2363 C C . ILE A 1 319 ? -18.202 44.297 -38.356 1.00 33.81 319 ILE A C 1
ATOM 2365 O O . ILE A 1 319 ? -17.825 44.986 -37.409 1.00 33.81 319 ILE A O 1
ATOM 2369 N N . GLU A 1 320 ? -19.044 43.273 -38.249 1.00 33.69 320 GLU A N 1
ATOM 2370 C CA . GLU A 1 320 ? -19.630 42.704 -37.043 1.00 33.69 320 GLU A CA 1
ATOM 2371 C C . GLU A 1 320 ? -18.605 42.279 -35.988 1.00 33.69 320 GLU A C 1
ATOM 2373 O O . GLU A 1 320 ? -17.515 41.782 -36.263 1.00 33.69 320 GLU A O 1
ATOM 2378 N N . ALA A 1 321 ? -19.043 42.458 -34.748 1.00 34.03 321 ALA A N 1
ATOM 2379 C CA . ALA A 1 321 ? -18.370 42.114 -33.518 1.00 34.03 321 ALA A CA 1
ATOM 2380 C C . ALA A 1 321 ? -18.326 40.601 -33.262 1.00 34.03 321 ALA A C 1
ATOM 2382 O O . ALA A 1 321 ? -19.365 39.952 -33.300 1.00 34.03 321 ALA A O 1
ATOM 2383 N N . VAL A 1 322 ? -17.170 40.107 -32.807 1.00 32.31 322 VAL A N 1
ATOM 2384 C CA . VAL A 1 322 ? -17.068 39.235 -31.623 1.00 32.31 322 VAL A CA 1
ATOM 2385 C C . VAL A 1 322 ? -15.763 39.605 -30.911 1.00 32.31 322 VAL A C 1
ATOM 2387 O O . VAL A 1 322 ? -14.682 39.185 -31.310 1.00 32.31 322 VAL A O 1
ATOM 2390 N N . VAL A 1 323 ? -15.863 40.453 -29.884 1.00 31.42 323 VAL A N 1
ATOM 2391 C CA . VAL A 1 323 ? -14.753 40.766 -28.976 1.00 31.42 323 VAL A CA 1
ATOM 2392 C C . VAL A 1 323 ? -14.773 39.748 -27.844 1.00 31.42 323 VAL A C 1
ATOM 2394 O O . VAL A 1 323 ? -15.775 39.586 -27.147 1.00 31.42 323 VAL A O 1
ATOM 2397 N N . GLU A 1 324 ? -13.642 39.078 -27.683 1.00 32.34 324 GLU A N 1
ATOM 2398 C CA .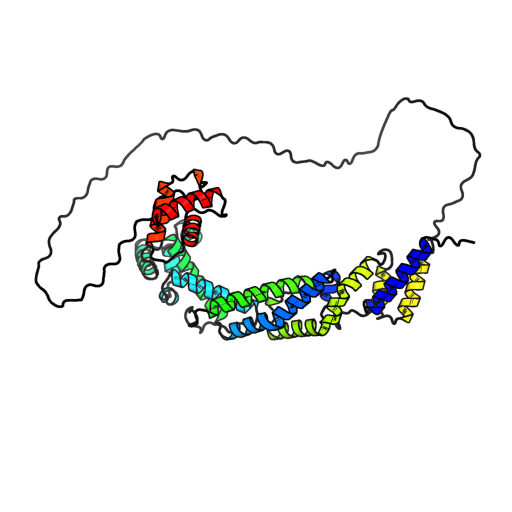 GLU A 1 324 ? -13.264 38.260 -26.542 1.00 32.34 324 GLU A CA 1
ATOM 2399 C C . GLU A 1 324 ? -13.149 39.161 -25.299 1.00 32.34 324 GLU A C 1
ATOM 2401 O O . GLU A 1 324 ? -12.221 39.957 -25.154 1.00 32.34 324 GLU A O 1
ATOM 2406 N N . ALA A 1 325 ? -14.142 39.090 -24.413 1.00 32.69 325 ALA A N 1
ATOM 2407 C CA . ALA A 1 325 ? -14.104 39.764 -23.124 1.00 32.69 325 ALA A CA 1
ATOM 2408 C C . ALA A 1 325 ? -13.349 38.890 -22.113 1.00 32.69 325 ALA A C 1
ATOM 2410 O O . ALA A 1 325 ? -13.916 37.992 -21.490 1.00 32.69 325 ALA A O 1
ATOM 2411 N N . VAL A 1 326 ? -12.066 39.199 -21.927 1.00 33.03 326 VAL A N 1
ATOM 2412 C CA . VAL A 1 326 ? -11.332 38.894 -20.697 1.00 33.03 326 VAL A CA 1
ATOM 2413 C C . VAL A 1 326 ? -11.931 39.768 -19.594 1.00 33.03 326 VAL A C 1
ATOM 2415 O O . VAL A 1 326 ? -11.697 40.973 -19.543 1.00 33.03 326 VAL A O 1
ATOM 2418 N N . VAL A 1 327 ? -12.747 39.166 -18.729 1.00 29.61 327 VAL A N 1
ATOM 2419 C CA . VAL A 1 327 ? -13.192 39.787 -17.478 1.00 29.61 327 VAL A CA 1
ATOM 2420 C C . VAL A 1 327 ? -12.325 39.234 -16.357 1.00 29.61 327 VAL A C 1
ATOM 2422 O O . VAL A 1 327 ? -12.461 38.080 -15.951 1.00 29.61 327 VAL A O 1
ATOM 2425 N N . GLU A 1 328 ? -11.429 40.079 -15.857 1.00 35.84 328 GLU A N 1
ATOM 2426 C CA . GLU A 1 328 ? -10.830 39.924 -14.536 1.00 35.84 328 GLU A CA 1
ATOM 2427 C C . GLU A 1 328 ? -11.938 39.993 -13.470 1.00 35.84 328 GLU A C 1
ATOM 2429 O O . GLU A 1 328 ? -12.741 40.932 -13.485 1.00 35.84 328 GLU A O 1
ATOM 2434 N N . PRO A 1 329 ? -12.013 39.059 -12.506 1.00 38.25 329 PRO A N 1
ATOM 2435 C CA . PRO A 1 329 ? -12.872 39.260 -11.354 1.00 38.25 329 PRO A CA 1
ATOM 2436 C C . PRO A 1 329 ? -12.226 40.287 -10.415 1.00 38.25 329 PRO A C 1
ATOM 2438 O O . PRO A 1 329 ? -11.299 39.989 -9.661 1.00 38.25 329 PRO A O 1
ATOM 2441 N N . VAL A 1 330 ? -12.768 41.505 -10.442 1.00 33.72 330 VA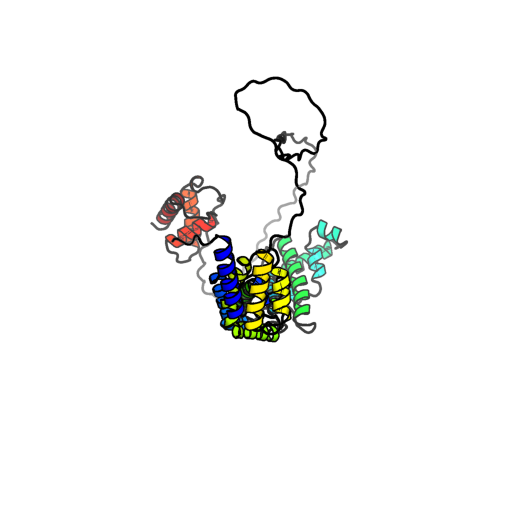L A N 1
ATOM 2442 C CA . VAL A 1 330 ? -12.642 42.495 -9.368 1.00 33.72 330 VAL A CA 1
ATOM 2443 C C . VAL A 1 330 ? -13.169 41.857 -8.080 1.00 33.72 330 VAL A C 1
ATOM 2445 O O . VAL A 1 330 ? -14.361 41.580 -7.952 1.00 33.72 330 VAL A O 1
ATOM 2448 N N . VAL A 1 331 ? -12.280 41.602 -7.118 1.00 31.80 331 VAL A N 1
ATOM 2449 C CA . VAL A 1 331 ? -12.666 41.202 -5.761 1.00 31.80 331 VAL A CA 1
ATOM 2450 C C . VAL A 1 331 ? -13.186 42.445 -5.046 1.00 31.80 331 VAL A C 1
ATOM 2452 O O . VAL A 1 331 ? -12.429 43.255 -4.513 1.00 31.80 331 VAL A O 1
ATOM 2455 N N . GLU A 1 332 ? -14.503 42.604 -5.090 1.00 31.58 332 GLU A N 1
ATOM 2456 C CA . GLU A 1 332 ? -15.250 43.600 -4.339 1.00 31.58 332 GLU A CA 1
ATOM 2457 C C . GLU A 1 332 ? -15.180 43.275 -2.839 1.00 31.58 332 GLU A C 1
ATOM 2459 O O . GLU A 1 332 ? -15.543 42.192 -2.372 1.00 31.58 332 GLU A O 1
ATOM 2464 N N . VAL A 1 333 ? -14.664 44.237 -2.079 1.00 34.31 333 VAL A N 1
ATOM 2465 C CA . VAL A 1 333 ? -14.591 44.220 -0.620 1.00 34.31 333 VAL A CA 1
ATOM 2466 C C . VAL A 1 333 ? -16.011 44.351 -0.068 1.00 34.31 333 VAL A C 1
ATOM 2468 O O . VAL A 1 333 ? -16.521 45.453 0.111 1.00 34.31 333 VAL A O 1
ATOM 2471 N N . VAL A 1 334 ? -16.650 43.219 0.227 1.00 32.03 334 VAL A N 1
ATOM 2472 C CA . VAL A 1 334 ? -17.875 43.190 1.033 1.00 32.03 334 VAL A CA 1
ATOM 2473 C C . VAL A 1 334 ? -17.479 43.207 2.506 1.00 32.03 334 VAL A C 1
ATOM 2475 O O . VAL A 1 334 ? -17.080 42.205 3.099 1.00 32.03 334 VAL A O 1
ATOM 2478 N N . THR A 1 335 ? -17.588 44.393 3.092 1.00 33.69 335 THR A N 1
ATOM 2479 C CA . THR A 1 335 ? -17.587 44.639 4.533 1.00 33.69 335 THR A CA 1
ATOM 2480 C C . THR A 1 335 ? -18.693 43.827 5.210 1.00 33.69 335 THR A C 1
ATOM 2482 O O . THR A 1 335 ? -19.877 44.086 4.992 1.00 33.69 335 THR A O 1
ATOM 2485 N N . VAL A 1 336 ? -18.320 42.867 6.058 1.00 32.91 336 VAL A N 1
ATOM 2486 C CA . VAL A 1 336 ? -19.242 42.225 7.004 1.00 32.91 336 VAL A CA 1
ATOM 2487 C C . VAL A 1 336 ? -19.282 43.082 8.278 1.00 32.91 336 VAL A C 1
ATOM 2489 O O . VAL A 1 336 ? -18.219 43.347 8.843 1.00 32.91 336 VAL A O 1
ATOM 2492 N N . PRO A 1 337 ? -20.460 43.549 8.727 1.00 38.53 337 PRO A N 1
ATOM 2493 C CA . PRO A 1 337 ? -20.580 44.400 9.905 1.00 38.53 337 PRO A CA 1
ATOM 2494 C C . PRO A 1 337 ? -20.326 43.626 11.206 1.00 38.53 337 PRO A C 1
ATOM 2496 O O . PRO A 1 337 ? -20.691 42.458 11.346 1.00 38.53 337 PRO A O 1
ATOM 2499 N N . GLU A 1 338 ? -19.708 44.317 12.163 1.00 40.34 338 GLU A N 1
ATOM 2500 C CA . GLU A 1 338 ? -19.463 43.878 13.539 1.00 40.34 338 GLU A CA 1
ATOM 2501 C C . GLU A 1 338 ? -20.756 43.405 14.236 1.00 40.34 338 GLU A C 1
ATOM 2503 O O . GLU A 1 338 ? -21.804 44.046 14.090 1.00 40.34 338 GLU A O 1
ATOM 2508 N N . PRO A 1 339 ? -20.721 42.334 15.052 1.00 37.97 339 PRO A N 1
ATOM 2509 C CA . PRO A 1 339 ? -21.851 41.996 15.899 1.00 37.97 339 PRO A CA 1
ATOM 2510 C C . PRO A 1 339 ? -21.935 42.979 17.072 1.00 37.97 339 PRO A C 1
ATOM 2512 O O . PRO A 1 339 ? -21.090 43.021 17.967 1.00 37.97 339 PRO A O 1
ATOM 2515 N N . ARG A 1 340 ? -23.012 43.761 17.039 1.00 30.80 340 ARG A N 1
ATOM 2516 C CA . ARG A 1 340 ? -23.525 44.604 18.115 1.00 30.80 340 ARG A CA 1
ATOM 2517 C C . ARG A 1 340 ? -23.765 43.776 19.380 1.00 30.80 340 ARG A C 1
ATOM 2519 O O . ARG A 1 340 ? -24.422 42.740 19.347 1.00 30.80 340 ARG A O 1
ATOM 2526 N N . VAL A 1 341 ? -23.249 44.290 20.491 1.00 38.03 341 VAL A N 1
ATOM 2527 C CA . VAL A 1 341 ? -23.570 43.871 21.856 1.00 38.03 341 VAL A CA 1
ATOM 2528 C C . VAL A 1 341 ? -25.057 44.139 22.101 1.00 38.03 341 VAL A C 1
ATOM 2530 O O . VAL A 1 341 ? -25.481 45.294 22.076 1.00 38.03 341 VAL A O 1
ATOM 2533 N N . GLU A 1 342 ? -25.837 43.086 22.332 1.00 36.56 342 GLU A N 1
ATOM 2534 C CA . GLU A 1 342 ? -27.173 43.184 22.920 1.00 36.56 342 GLU A CA 1
ATOM 2535 C C . GLU A 1 342 ? -27.181 42.456 24.266 1.00 36.56 342 GLU A C 1
ATOM 2537 O O . GLU A 1 342 ? -26.743 41.312 24.403 1.00 36.56 342 GLU A O 1
ATOM 2542 N N . GLU A 1 343 ? -27.613 43.203 25.275 1.00 40.16 343 GLU A N 1
ATOM 2543 C CA . GLU A 1 343 ? -27.739 42.819 26.672 1.00 40.16 343 GLU A CA 1
ATOM 2544 C C . GLU A 1 343 ? -28.773 41.691 26.839 1.00 40.16 343 GLU A C 1
ATOM 2546 O O . GLU A 1 343 ? -29.829 41.725 26.202 1.00 40.16 343 GLU A O 1
ATOM 2551 N N . PRO A 1 344 ? -28.534 40.696 27.712 1.00 41.50 344 PRO A N 1
ATOM 2552 C CA . PRO A 1 344 ? -29.548 39.701 28.011 1.00 41.50 344 PRO A CA 1
ATOM 2553 C C . PRO A 1 344 ? -30.615 40.289 28.943 1.00 41.50 344 PRO A C 1
ATOM 2555 O O . PRO A 1 344 ? -30.339 40.688 30.075 1.00 41.50 344 PRO A O 1
ATOM 2558 N N . VAL A 1 345 ? -31.855 40.285 28.455 1.00 35.16 345 VAL A N 1
ATOM 2559 C CA . VAL A 1 345 ? -33.072 40.479 29.247 1.00 35.16 345 VAL A CA 1
ATOM 2560 C C . VAL A 1 345 ? -33.204 39.329 30.247 1.00 35.16 345 VAL A C 1
ATOM 2562 O O . VAL A 1 345 ? -33.137 38.152 29.892 1.00 35.16 345 VAL A O 1
ATOM 2565 N N . ALA A 1 346 ? -33.380 39.705 31.509 1.00 33.78 346 ALA A N 1
ATOM 2566 C CA . ALA A 1 346 ? -33.689 38.838 32.630 1.00 33.78 346 ALA A CA 1
ATOM 2567 C C . ALA A 1 346 ? -35.100 38.242 32.514 1.00 33.78 346 ALA A C 1
ATOM 2569 O O . ALA A 1 346 ? -36.039 38.999 32.301 1.00 33.78 346 ALA A O 1
ATOM 2570 N N . GLU A 1 347 ? -35.259 36.938 32.772 1.00 33.06 347 GLU A N 1
ATOM 2571 C CA . GLU A 1 347 ? -36.325 36.449 33.658 1.00 33.06 347 GLU A CA 1
ATOM 2572 C C . GLU A 1 347 ? -36.159 34.972 34.068 1.00 33.06 347 GLU A C 1
ATOM 2574 O O . GLU A 1 347 ? -35.863 34.100 33.254 1.00 33.06 347 GLU A O 1
ATOM 2579 N N . ALA A 1 348 ? -36.454 34.750 35.353 1.00 35.50 348 ALA A N 1
ATOM 2580 C CA . ALA A 1 348 ? -36.908 33.527 36.019 1.00 35.50 348 ALA A CA 1
ATOM 2581 C C . ALA A 1 348 ? -35.902 32.393 36.320 1.00 35.50 348 ALA A C 1
ATOM 2583 O O . ALA A 1 348 ? -35.764 31.401 35.604 1.00 35.50 348 ALA A O 1
ATOM 2584 N N . GLU A 1 349 ? -35.317 32.501 37.516 1.00 34.69 349 GLU A N 1
ATOM 2585 C CA . GLU A 1 349 ? -34.837 31.387 38.339 1.00 34.69 349 GLU A CA 1
ATOM 2586 C C . GLU A 1 349 ? -35.965 30.390 38.679 1.00 34.69 349 GLU A C 1
ATOM 2588 O O . GLU A 1 349 ? -37.092 30.806 38.967 1.00 34.69 349 GLU A O 1
ATOM 2593 N N . PRO A 1 350 ? -35.646 29.090 38.814 1.00 41.56 350 PRO A N 1
ATOM 2594 C CA . PRO A 1 350 ? -36.303 28.271 39.815 1.00 41.56 350 PRO A CA 1
ATOM 2595 C C . PRO A 1 350 ? -35.327 27.880 40.929 1.00 41.56 350 PRO A C 1
ATOM 2597 O O . PRO A 1 350 ? -34.301 27.229 40.724 1.00 41.56 350 PRO A O 1
ATOM 2600 N N . VAL A 1 351 ? -35.734 28.289 42.126 1.00 40.25 351 VAL A N 1
ATOM 2601 C CA . VAL A 1 351 ? -35.304 27.852 43.453 1.00 40.25 351 VAL A CA 1
ATOM 2602 C C . VAL A 1 351 ? -35.181 26.324 43.519 1.00 40.25 351 VAL A C 1
ATOM 2604 O O . VAL A 1 351 ? -36.141 25.614 43.222 1.00 40.25 351 VAL A O 1
ATOM 2607 N N . VAL A 1 352 ? -34.029 25.820 43.973 1.00 37.34 352 VAL A N 1
ATOM 2608 C CA . VAL A 1 352 ? -33.898 24.458 44.511 1.00 37.34 352 VAL A CA 1
ATOM 2609 C C . VAL A 1 352 ? -33.161 24.531 45.845 1.00 37.34 352 VAL A C 1
ATOM 2611 O O . VAL A 1 352 ? -32.050 25.050 45.944 1.00 37.34 352 VAL A O 1
ATOM 2614 N N . GLU A 1 353 ? -33.858 24.044 46.865 1.00 39.62 353 GLU A N 1
ATOM 2615 C CA . GLU A 1 353 ? -33.487 23.958 48.274 1.00 39.62 353 GLU A CA 1
ATOM 2616 C C . GLU A 1 353 ? -32.225 23.099 48.511 1.00 39.62 353 GLU A C 1
ATOM 2618 O O . GLU A 1 353 ? -31.950 22.173 47.743 1.00 39.62 353 GLU A O 1
ATOM 2623 N N . PRO A 1 354 ? -31.449 23.365 49.580 1.00 41.28 354 PRO A N 1
ATOM 2624 C CA . PRO A 1 354 ? -30.261 22.583 49.906 1.00 41.28 354 PRO A CA 1
ATOM 2625 C C . PRO A 1 354 ? -30.612 21.281 50.648 1.00 41.28 354 PRO A C 1
ATOM 2627 O O . PRO A 1 354 ? -31.176 21.306 51.742 1.00 41.28 354 PRO A O 1
ATOM 2630 N N . GLU A 1 355 ? -30.208 20.138 50.087 1.00 37.22 355 GLU A N 1
ATOM 2631 C CA . GLU A 1 355 ? -30.178 18.853 50.800 1.00 37.22 355 GLU A CA 1
ATOM 2632 C C . GLU A 1 355 ? -28.995 18.782 51.799 1.00 37.22 355 GLU A C 1
ATOM 2634 O O . GLU A 1 355 ? -27.933 19.367 51.554 1.00 37.22 355 GLU A O 1
ATOM 2639 N N . PRO A 1 356 ? -29.161 18.091 52.945 1.00 47.41 356 PRO A N 1
ATOM 2640 C CA . PRO A 1 356 ? -28.303 18.240 54.119 1.00 47.41 356 PRO A CA 1
ATOM 2641 C C . PRO A 1 356 ? -26.983 17.457 54.061 1.00 47.41 356 PRO A C 1
ATOM 2643 O O . PRO A 1 356 ? -26.877 16.362 53.510 1.00 47.41 356 PRO A O 1
ATOM 2646 N N . VAL A 1 357 ? -25.982 18.022 54.742 1.00 38.75 357 VAL A N 1
ATOM 2647 C CA . VAL A 1 357 ? -24.668 17.432 55.027 1.00 38.75 357 VAL A CA 1
ATOM 2648 C C . VAL A 1 357 ? -24.833 16.233 55.966 1.00 38.75 357 VAL A C 1
ATOM 2650 O O . VAL A 1 357 ? -25.178 16.397 57.136 1.00 38.75 357 VAL A O 1
ATOM 2653 N N . ALA A 1 358 ? -24.573 15.028 55.455 1.00 38.06 358 ALA A N 1
ATOM 2654 C CA . ALA A 1 358 ? -24.503 13.813 56.256 1.00 38.06 358 ALA A CA 1
ATOM 2655 C C . ALA A 1 358 ? -23.139 13.686 56.949 1.00 38.06 358 ALA A C 1
ATOM 2657 O O . ALA A 1 358 ? -22.076 13.896 56.362 1.00 38.06 358 ALA A O 1
ATOM 2658 N N . VAL A 1 359 ? -23.242 13.360 58.231 1.00 37.56 359 VAL A N 1
ATOM 2659 C CA . VAL A 1 359 ? -22.217 13.286 59.266 1.00 37.56 359 VAL A CA 1
ATOM 2660 C C . VAL A 1 359 ? -21.257 12.119 59.030 1.00 37.56 359 VAL A C 1
ATOM 2662 O O . VAL A 1 359 ? -21.646 11.034 58.608 1.00 37.56 359 VAL A O 1
ATOM 2665 N N . ILE A 1 360 ? -19.986 12.381 59.328 1.00 40.19 360 ILE A N 1
ATOM 2666 C CA . ILE A 1 360 ? -18.882 11.425 59.388 1.00 40.19 360 ILE A CA 1
ATOM 2667 C C . ILE A 1 360 ? -19.100 10.529 60.615 1.00 40.19 360 ILE A C 1
ATOM 2669 O O . ILE A 1 360 ? -19.032 11.021 61.740 1.00 40.19 360 ILE A O 1
ATOM 2673 N N . GLU A 1 361 ? -19.318 9.230 60.409 1.00 35.03 361 GLU A N 1
ATOM 2674 C CA . GLU A 1 361 ? -19.213 8.220 61.467 1.00 35.03 361 GLU A CA 1
ATOM 2675 C C . GLU A 1 361 ? -17.928 7.406 61.298 1.00 35.03 361 GLU A C 1
ATOM 2677 O O . GLU A 1 361 ? -17.549 6.994 60.202 1.00 35.03 361 GLU A O 1
ATOM 2682 N N . ALA A 1 362 ? -17.232 7.264 62.422 1.00 34.72 362 ALA A N 1
ATOM 2683 C CA . ALA A 1 362 ? -15.915 6.675 62.570 1.00 34.72 362 ALA A CA 1
ATOM 2684 C C . ALA A 1 362 ? -15.946 5.140 62.493 1.00 34.72 362 ALA A C 1
ATOM 2686 O O . ALA A 1 362 ? -16.806 4.493 63.088 1.00 34.72 362 ALA A O 1
ATOM 2687 N N . GLU A 1 363 ? -14.950 4.562 61.820 1.00 37.94 363 GLU A N 1
ATOM 2688 C CA . GLU A 1 363 ? -14.628 3.132 61.894 1.00 37.94 363 GLU A CA 1
ATOM 2689 C C . GLU A 1 363 ? -13.957 2.780 63.241 1.00 37.94 363 GLU A C 1
ATOM 2691 O O . GLU A 1 363 ? -13.177 3.587 63.762 1.00 37.94 363 GLU A O 1
ATOM 2696 N N . PRO A 1 364 ? -14.201 1.581 63.812 1.00 45.44 364 PRO A N 1
ATOM 2697 C CA . PRO A 1 364 ? -13.516 1.119 65.013 1.00 45.44 364 PRO A CA 1
ATOM 2698 C C . PRO A 1 364 ? -12.166 0.445 64.708 1.00 45.44 364 PRO A C 1
ATOM 2700 O O . PRO A 1 364 ? -11.975 -0.225 63.695 1.00 45.44 364 PRO A O 1
ATOM 2703 N N . VAL A 1 365 ? -11.243 0.617 65.654 1.00 41.91 365 VAL A N 1
ATOM 2704 C CA . VAL A 1 365 ? -9.866 0.102 65.701 1.00 41.91 365 VAL A CA 1
ATOM 2705 C C . VAL A 1 365 ? -9.810 -1.308 66.313 1.00 41.91 365 VAL A C 1
ATOM 2707 O O . VAL A 1 365 ? -10.377 -1.505 67.384 1.00 41.91 365 VAL A O 1
ATOM 2710 N N . ALA A 1 366 ? -9.061 -2.231 65.688 1.00 33.34 366 ALA A N 1
ATOM 2711 C CA . ALA A 1 366 ? -8.295 -3.344 66.301 1.00 33.34 366 ALA A CA 1
ATOM 2712 C C . ALA A 1 366 ? -7.459 -4.033 65.191 1.00 33.34 366 ALA A C 1
ATOM 2714 O O . ALA A 1 366 ? -8.034 -4.576 64.255 1.00 33.34 366 ALA A O 1
ATOM 2715 N N . GLU A 1 367 ? -6.149 -3.790 65.063 1.00 37.47 367 GLU A N 1
ATOM 2716 C CA . GLU A 1 367 ? -4.965 -4.429 65.700 1.00 37.47 367 GLU A CA 1
ATOM 2717 C C . GLU A 1 367 ? -4.208 -5.359 64.712 1.00 37.47 367 GLU A C 1
ATOM 2719 O O . GLU A 1 367 ? -4.797 -5.799 63.727 1.00 37.47 367 GLU A O 1
ATOM 2724 N N . PRO A 1 368 ? -2.877 -5.542 64.859 1.00 51.88 368 PRO A N 1
ATOM 2725 C CA . PRO A 1 368 ? -1.951 -5.459 63.728 1.00 51.88 368 PRO A CA 1
ATOM 2726 C C . PRO A 1 368 ? -1.178 -6.758 63.460 1.00 51.88 368 PRO A C 1
ATOM 2728 O O . PRO A 1 368 ? -0.687 -7.390 64.388 1.00 51.88 368 PRO A O 1
ATOM 2731 N N . GLU A 1 369 ? -0.925 -7.091 62.190 1.00 33.78 369 GLU A N 1
ATOM 2732 C CA . GLU A 1 369 ? 0.155 -8.024 61.853 1.00 33.78 369 GLU A CA 1
ATOM 2733 C C . GLU A 1 369 ? 0.691 -7.834 60.423 1.00 33.78 369 GLU A C 1
ATOM 2735 O O . GLU A 1 369 ? -0.042 -7.493 59.498 1.00 33.78 369 GLU A O 1
ATOM 2740 N N . ALA A 1 370 ? 1.994 -8.103 60.288 1.00 37.69 370 ALA A N 1
ATOM 2741 C CA . ALA A 1 370 ? 2.830 -8.165 59.087 1.00 37.69 370 ALA A CA 1
ATOM 2742 C C . ALA A 1 370 ? 3.380 -6.834 58.533 1.00 37.69 370 ALA A C 1
ATOM 2744 O O . ALA A 1 370 ? 2.854 -6.197 57.622 1.00 37.69 370 ALA A O 1
ATOM 2745 N N . ALA A 1 371 ? 4.557 -6.485 59.058 1.00 46.78 371 ALA A N 1
ATOM 2746 C CA . ALA A 1 371 ? 5.486 -5.517 58.497 1.00 46.78 371 ALA A CA 1
ATOM 2747 C C . ALA A 1 371 ? 5.826 -5.839 57.027 1.00 46.78 371 ALA A C 1
ATOM 2749 O O . ALA A 1 371 ? 6.563 -6.780 56.735 1.00 46.78 371 ALA A O 1
ATOM 2750 N N . ALA A 1 372 ? 5.334 -5.006 56.109 1.00 42.75 372 ALA A N 1
ATOM 2751 C CA . ALA A 1 372 ? 5.825 -4.916 54.741 1.00 42.75 372 ALA A CA 1
ATOM 2752 C C . ALA A 1 372 ? 6.779 -3.718 54.628 1.00 42.75 372 ALA A C 1
ATOM 2754 O O . ALA A 1 372 ? 6.441 -2.585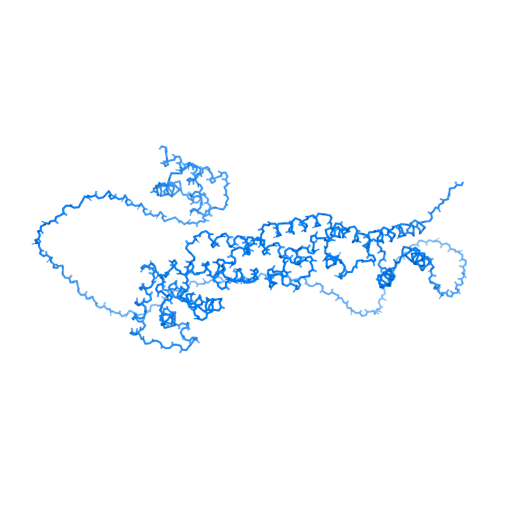 54.972 1.00 42.75 372 ALA A O 1
ATOM 2755 N N . VAL A 1 373 ? 7.994 -3.996 54.163 1.00 41.66 373 VAL A N 1
ATOM 2756 C CA . VAL A 1 373 ? 9.093 -3.044 53.964 1.00 41.66 373 VAL A CA 1
ATOM 2757 C C . VAL A 1 373 ? 8.619 -1.832 53.135 1.00 41.66 373 VAL A C 1
ATOM 2759 O O . VAL A 1 373 ? 8.039 -2.029 52.063 1.00 41.66 373 VAL A O 1
ATOM 2762 N N . PRO A 1 374 ? 8.845 -0.576 53.573 1.00 42.47 374 PRO A N 1
ATOM 2763 C CA . PRO A 1 374 ? 8.397 0.594 52.826 1.00 42.47 374 PRO A CA 1
ATOM 2764 C C . PRO A 1 374 ? 9.222 0.755 51.545 1.00 42.47 374 PRO A C 1
ATOM 2766 O O . PRO A 1 374 ? 10.414 1.054 51.585 1.00 42.47 374 PRO A O 1
ATOM 2769 N N . GLN A 1 375 ? 8.577 0.592 50.389 1.00 45.50 375 GLN A N 1
ATOM 2770 C CA . GLN A 1 375 ? 9.155 1.017 49.114 1.00 45.50 375 GLN A CA 1
ATOM 2771 C C . GLN A 1 375 ? 9.248 2.554 49.082 1.00 45.50 375 GLN A C 1
ATOM 2773 O O . GLN A 1 375 ? 8.325 3.232 49.550 1.00 45.50 375 GLN A O 1
ATOM 2778 N N . PRO A 1 376 ? 10.330 3.137 48.533 1.00 41.59 376 PRO A N 1
ATOM 2779 C CA . PRO A 1 376 ? 10.505 4.582 48.504 1.00 41.59 376 PRO A CA 1
ATOM 2780 C C . PRO A 1 376 ? 9.377 5.235 47.697 1.00 41.59 376 PRO A C 1
ATOM 2782 O O . PRO A 1 376 ? 9.177 4.958 46.512 1.00 41.59 376 PRO A O 1
ATOM 2785 N N . ARG A 1 377 ? 8.623 6.123 48.354 1.00 46.19 377 ARG A N 1
ATOM 2786 C CA . ARG A 1 377 ? 7.610 6.968 47.715 1.00 46.19 377 ARG A CA 1
ATOM 2787 C C . ARG A 1 377 ? 8.299 7.822 46.650 1.00 46.19 377 ARG A C 1
ATOM 2789 O O . ARG A 1 377 ? 9.079 8.709 46.985 1.00 46.19 377 ARG A O 1
ATOM 2796 N N . ARG A 1 378 ? 8.005 7.563 45.372 1.00 49.25 378 ARG A N 1
ATOM 2797 C CA . ARG A 1 378 ? 8.462 8.411 44.261 1.00 49.25 378 ARG A CA 1
ATOM 2798 C C . ARG A 1 378 ? 7.984 9.852 44.507 1.00 49.25 378 ARG A C 1
ATOM 2800 O O . ARG A 1 378 ? 6.808 10.026 44.850 1.00 49.25 378 ARG A O 1
ATOM 2807 N N . PRO A 1 379 ? 8.843 10.876 44.360 1.00 50.47 379 PRO A N 1
ATOM 2808 C CA . PRO A 1 379 ? 8.432 12.259 44.556 1.00 50.47 379 PRO A CA 1
ATOM 2809 C C . PRO A 1 379 ? 7.280 12.592 43.599 1.00 50.47 379 PRO A C 1
ATOM 2811 O O . PRO A 1 379 ? 7.289 12.224 42.423 1.00 50.47 379 PRO A O 1
ATOM 2814 N N . ARG A 1 380 ? 6.240 13.244 44.126 1.00 56.19 380 ARG A N 1
ATOM 2815 C CA . ARG A 1 380 ? 5.090 13.696 43.336 1.00 56.19 380 ARG A CA 1
ATOM 2816 C C . ARG A 1 380 ? 5.584 14.712 42.306 1.00 56.19 380 ARG A C 1
ATOM 2818 O O . ARG A 1 380 ? 6.130 15.741 42.693 1.00 56.19 380 ARG A O 1
ATOM 2825 N N . ARG A 1 381 ? 5.378 14.426 41.014 1.00 60.19 381 ARG A N 1
ATOM 2826 C CA . ARG A 1 381 ? 5.706 15.360 39.928 1.00 60.19 381 ARG A CA 1
ATOM 2827 C C . ARG A 1 381 ? 5.004 16.709 40.158 1.00 60.19 381 ARG A C 1
ATOM 2829 O O . ARG A 1 381 ? 3.816 16.703 40.504 1.00 60.19 381 ARG A O 1
ATOM 2836 N N . PRO A 1 382 ? 5.684 17.845 39.941 1.00 63.22 382 PRO A N 1
ATOM 2837 C CA . PRO A 1 382 ? 5.026 19.144 39.932 1.00 63.22 382 PRO A CA 1
ATOM 2838 C C . PRO A 1 382 ? 3.971 19.198 38.815 1.00 63.22 382 PRO A C 1
ATOM 2840 O O . PRO A 1 382 ? 4.102 18.555 37.768 1.00 63.22 382 PRO A O 1
ATOM 2843 N N . ARG A 1 383 ? 2.879 19.935 39.058 1.00 71.19 383 ARG A N 1
ATOM 2844 C CA . ARG A 1 383 ? 1.819 20.146 38.059 1.00 71.19 383 ARG A CA 1
ATOM 2845 C C . ARG A 1 383 ? 2.393 20.926 36.874 1.00 71.19 383 ARG A C 1
ATOM 2847 O O . ARG A 1 383 ? 3.159 21.862 37.085 1.00 71.19 383 ARG A O 1
ATOM 2854 N N . LYS A 1 384 ? 2.004 20.548 35.651 1.00 77.06 384 LYS A N 1
ATOM 2855 C CA . LYS A 1 384 ? 2.411 21.250 34.426 1.00 77.06 384 LYS A CA 1
ATOM 2856 C C . LYS A 1 384 ? 2.010 22.734 34.528 1.00 77.06 384 LYS A C 1
ATOM 2858 O O . LYS A 1 384 ? 0.845 22.990 34.850 1.00 77.06 384 LYS A O 1
ATOM 2863 N N . PRO A 1 385 ? 2.924 23.688 34.278 1.00 81.19 385 PRO A N 1
ATOM 2864 C CA . PRO A 1 385 ? 2.594 25.111 34.296 1.00 81.19 385 PRO A CA 1
ATOM 2865 C C . PRO A 1 385 ? 1.543 25.443 33.224 1.00 81.19 385 PRO A C 1
ATOM 2867 O O . PRO A 1 385 ? 1.590 24.928 32.105 1.00 81.19 385 PRO A O 1
ATOM 2870 N N . SER A 1 386 ? 0.562 26.280 33.572 1.00 71.62 386 SER A N 1
ATOM 2871 C CA . SER A 1 386 ? -0.517 26.705 32.674 1.00 71.62 386 SER A CA 1
ATOM 2872 C C . SER A 1 386 ? -0.060 27.881 31.812 1.00 71.62 386 SER A C 1
ATOM 2874 O O . SER A 1 386 ? -0.323 29.035 32.141 1.00 71.62 386 SER A O 1
ATOM 2876 N N . ILE A 1 387 ? 0.643 27.586 30.722 1.00 80.19 387 ILE A N 1
ATOM 2877 C CA . ILE A 1 387 ? 1.141 28.588 29.774 1.00 80.19 387 ILE A CA 1
ATOM 2878 C C . ILE A 1 387 ? 0.378 28.461 28.452 1.00 80.19 387 ILE A C 1
ATOM 2880 O O . ILE A 1 387 ? 0.057 27.360 28.002 1.00 80.19 387 ILE A O 1
ATOM 2884 N N . THR A 1 388 ? 0.052 29.601 27.837 1.00 79.19 388 THR A N 1
ATOM 2885 C CA . THR A 1 388 ? -0.621 29.635 26.529 1.00 79.19 388 THR A CA 1
ATOM 2886 C C . THR A 1 388 ? 0.393 29.347 25.426 1.00 79.19 388 THR A C 1
ATOM 2888 O O . THR A 1 388 ? 1.229 30.194 25.130 1.00 79.19 388 THR A O 1
ATOM 2891 N N . VAL A 1 389 ? 0.307 28.161 24.829 1.00 83.38 389 VAL A N 1
ATOM 2892 C CA . VAL A 1 389 ? 1.205 27.683 23.765 1.00 83.38 389 VAL A CA 1
ATOM 2893 C C . VAL A 1 389 ? 0.978 28.462 22.460 1.00 83.38 389 VAL A C 1
ATOM 2895 O O . VAL A 1 389 ? -0.147 28.867 22.167 1.00 83.38 389 VAL A O 1
ATOM 2898 N N . GLY A 1 390 ? 2.033 28.651 21.660 1.00 75.62 390 GLY A N 1
ATOM 2899 C CA . GLY A 1 390 ? 1.944 29.225 20.308 1.00 75.62 390 GLY A CA 1
ATOM 2900 C C . GLY A 1 390 ? 2.170 30.737 20.196 1.00 75.62 390 GLY A C 1
ATOM 2901 O O . GLY A 1 390 ? 2.109 31.279 19.094 1.00 75.62 390 GLY A O 1
ATOM 2902 N N . LYS A 1 391 ? 2.473 31.436 21.297 1.00 82.69 391 LYS A N 1
ATOM 2903 C CA . LYS A 1 391 ? 2.925 32.837 21.247 1.00 82.69 391 LYS A CA 1
ATOM 2904 C C . LYS A 1 391 ? 4.400 32.930 20.806 1.00 82.69 391 LYS A C 1
ATOM 2906 O O . LYS A 1 391 ? 5.152 31.976 21.024 1.00 82.69 391 LYS A O 1
ATOM 2911 N N . PRO A 1 392 ? 4.854 34.050 20.205 1.00 83.75 392 PRO A N 1
ATOM 2912 C CA . PRO A 1 392 ? 6.279 34.263 19.943 1.00 83.75 392 PRO A CA 1
ATOM 2913 C C . PRO A 1 392 ? 7.075 34.268 21.254 1.00 83.75 392 PRO A C 1
ATOM 2915 O O . PRO A 1 392 ? 6.548 34.649 22.295 1.00 83.75 392 PRO A O 1
ATOM 2918 N N . VAL A 1 393 ? 8.360 33.894 21.209 1.00 84.06 393 VAL A N 1
ATOM 2919 C CA . VAL A 1 393 ? 9.188 33.737 22.424 1.00 84.06 393 VAL A CA 1
ATOM 2920 C C . VAL A 1 393 ? 9.252 34.996 23.300 1.00 84.06 393 VAL A C 1
ATOM 2922 O O . VAL A 1 393 ? 9.354 34.894 24.513 1.00 84.06 393 VAL A O 1
ATOM 2925 N N . THR A 1 394 ? 9.109 36.180 22.700 1.00 85.00 394 THR A N 1
ATOM 2926 C CA . THR A 1 394 ? 9.097 37.481 23.390 1.00 85.00 394 THR A CA 1
ATOM 2927 C C . THR A 1 394 ? 7.845 37.738 24.226 1.00 85.00 394 THR A C 1
ATOM 2929 O O . THR A 1 394 ? 7.815 38.702 24.981 1.00 85.00 394 THR A O 1
ATOM 2932 N N . ALA A 1 395 ? 6.792 36.941 24.047 1.00 84.44 395 ALA A N 1
ATOM 2933 C CA . ALA A 1 395 ? 5.545 37.069 24.790 1.00 84.44 395 ALA A CA 1
ATOM 2934 C C . ALA A 1 395 ? 5.517 36.217 26.068 1.00 84.44 395 ALA A C 1
ATOM 2936 O O . ALA A 1 395 ? 4.547 36.319 26.815 1.00 84.44 395 ALA A O 1
ATOM 2937 N N . TYR A 1 396 ? 6.537 35.382 26.291 1.00 87.50 396 TYR A N 1
ATOM 2938 C CA . TYR A 1 396 ? 6.715 34.650 27.540 1.00 87.50 396 TYR A CA 1
ATOM 2939 C C . TYR A 1 396 ? 7.662 35.417 28.452 1.00 87.50 396 TYR A C 1
ATOM 2941 O O . TYR A 1 396 ? 8.678 35.951 27.995 1.00 87.50 396 TYR A O 1
ATOM 2949 N N . SER A 1 397 ? 7.348 35.459 29.742 1.00 88.06 397 SER A N 1
ATOM 2950 C CA . SER A 1 397 ? 8.289 35.978 30.729 1.00 88.06 397 SER A CA 1
ATOM 2951 C C . SER A 1 397 ? 9.437 34.978 30.953 1.00 88.06 397 SER A C 1
ATOM 2953 O O . SER A 1 397 ? 9.259 33.772 30.748 1.00 88.06 397 SER A O 1
ATOM 2955 N N . PRO A 1 398 ? 10.622 35.434 31.402 1.00 87.69 398 PRO A N 1
ATOM 2956 C CA . PRO A 1 398 ? 11.710 34.530 31.782 1.00 87.69 398 PRO A CA 1
ATOM 2957 C C . PRO A 1 398 ? 11.269 33.484 32.818 1.00 87.69 398 PRO A C 1
ATOM 2959 O O . PRO A 1 398 ? 11.588 32.308 32.684 1.00 87.69 398 PRO A O 1
ATOM 2962 N N . GLU A 1 399 ? 10.439 33.884 33.784 1.00 86.31 399 GLU A N 1
ATOM 2963 C CA . GLU A 1 399 ? 9.904 33.004 34.829 1.00 86.31 399 GLU A CA 1
ATOM 2964 C C . GLU A 1 399 ? 9.012 31.886 34.265 1.00 86.31 399 GLU A C 1
ATOM 2966 O O . GLU A 1 399 ? 9.066 30.747 34.734 1.00 86.31 399 GLU A O 1
ATOM 2971 N N . GLU A 1 400 ? 8.214 32.180 33.233 1.00 88.00 400 GLU A N 1
ATOM 2972 C CA . GLU A 1 400 ? 7.381 31.187 32.546 1.00 88.00 400 GLU A CA 1
ATOM 2973 C C . GLU A 1 400 ? 8.237 30.158 31.798 1.00 88.00 400 GLU A C 1
ATOM 2975 O O . GLU A 1 400 ? 7.966 28.956 31.872 1.00 88.00 400 GLU A O 1
ATOM 2980 N N . LEU A 1 401 ? 9.296 30.609 31.118 1.00 88.75 401 LEU A N 1
ATOM 2981 C CA . LEU A 1 401 ? 10.231 29.724 30.420 1.00 88.75 401 LEU A CA 1
ATOM 2982 C C . LEU A 1 401 ? 10.982 28.827 31.415 1.00 88.75 401 LEU A C 1
ATOM 2984 O O . LEU A 1 401 ? 11.027 27.608 31.229 1.00 88.75 401 LEU A O 1
ATOM 2988 N N . THR A 1 402 ? 11.477 29.394 32.517 1.00 91.44 402 THR A N 1
ATOM 2989 C CA . THR A 1 402 ? 12.152 28.660 33.597 1.00 91.44 402 THR A CA 1
ATOM 2990 C C . THR A 1 402 ? 11.212 27.653 34.271 1.00 91.44 402 THR A C 1
ATOM 2992 O O . THR A 1 402 ? 11.620 26.527 34.561 1.00 91.44 402 THR A O 1
ATOM 2995 N N . ALA A 1 403 ? 9.926 27.979 34.455 1.00 88.69 403 ALA A N 1
ATOM 2996 C CA . ALA A 1 403 ? 8.939 27.047 35.005 1.00 88.69 403 ALA A CA 1
ATOM 2997 C C . ALA A 1 403 ? 8.701 25.819 34.104 1.00 88.69 403 ALA A C 1
ATOM 2999 O O . ALA A 1 403 ? 8.571 24.703 34.615 1.00 88.69 403 ALA A O 1
ATOM 3000 N N . VAL A 1 404 ? 8.669 25.999 32.777 1.00 88.38 404 VAL A N 1
ATOM 3001 C CA . VAL A 1 404 ? 8.541 24.890 31.809 1.00 88.38 404 VAL A CA 1
ATOM 3002 C C . VAL A 1 404 ? 9.790 24.024 31.814 1.00 88.38 404 VAL A C 1
ATOM 3004 O O . VAL A 1 404 ? 9.680 22.806 31.930 1.00 88.38 404 VAL A O 1
ATOM 3007 N N . VAL A 1 405 ? 10.968 24.641 31.734 1.00 90.94 405 VAL A N 1
ATOM 3008 C CA . VAL A 1 405 ? 12.248 23.924 31.727 1.00 90.94 405 VAL A CA 1
ATOM 3009 C C . VAL A 1 405 ? 12.423 23.122 33.017 1.00 90.94 405 VAL A C 1
ATOM 3011 O O . VAL A 1 405 ? 12.718 21.930 32.957 1.00 90.94 405 VAL A O 1
ATOM 3014 N N . ARG A 1 406 ? 12.135 23.723 34.178 1.00 90.19 406 ARG A N 1
ATOM 3015 C CA . ARG A 1 406 ? 12.179 23.042 35.480 1.00 90.19 406 ARG A CA 1
ATOM 3016 C C . ARG A 1 406 ? 11.206 21.870 35.539 1.00 90.19 406 ARG A C 1
ATOM 3018 O O . ARG A 1 406 ? 11.567 20.811 36.043 1.00 90.19 406 ARG A O 1
ATOM 3025 N N . TRP A 1 407 ? 9.985 22.038 35.025 1.00 90.69 407 TRP A N 1
ATOM 3026 C CA . TRP A 1 407 ? 8.983 20.969 34.976 1.00 90.69 407 TRP A CA 1
ATOM 3027 C C . TRP A 1 407 ? 9.429 19.790 34.099 1.00 90.69 407 TRP A C 1
ATOM 3029 O O . TRP A 1 407 ? 9.226 18.639 34.492 1.00 90.69 407 TRP A O 1
ATOM 3039 N N . ILE A 1 408 ? 10.065 20.064 32.956 1.00 88.88 408 ILE A N 1
ATOM 3040 C CA . ILE A 1 408 ? 10.623 19.030 32.074 1.00 88.88 408 ILE A CA 1
ATOM 3041 C C . ILE A 1 408 ? 11.793 18.323 32.760 1.00 88.88 408 ILE A C 1
ATOM 3043 O O . ILE A 1 408 ? 11.815 17.101 32.795 1.00 88.88 408 ILE A O 1
ATOM 3047 N N . ASP A 1 409 ? 12.715 19.057 33.385 1.00 87.62 409 ASP A N 1
ATOM 3048 C CA . ASP A 1 409 ? 13.867 18.468 34.085 1.00 87.62 409 ASP A CA 1
ATOM 3049 C C . ASP A 1 409 ? 13.439 17.594 35.289 1.00 87.62 409 ASP A C 1
ATOM 3051 O O . ASP A 1 409 ? 14.129 16.652 35.676 1.00 87.62 409 ASP A O 1
ATOM 3055 N N . THR A 1 410 ? 12.228 17.807 35.831 1.00 85.12 410 THR A N 1
ATOM 3056 C CA . THR A 1 410 ? 11.677 16.964 36.910 1.00 85.12 410 THR A CA 1
ATOM 3057 C C . THR A 1 410 ? 11.179 15.588 36.445 1.00 85.12 410 THR A C 1
ATOM 3059 O O . THR A 1 410 ? 10.725 14.786 37.269 1.00 85.12 410 THR A O 1
ATOM 3062 N N . ASP A 1 411 ? 11.199 15.286 35.144 1.00 80.19 411 ASP A N 1
ATOM 3063 C CA . ASP A 1 411 ? 10.720 14.002 34.630 1.00 80.19 411 ASP A CA 1
ATOM 3064 C C . ASP A 1 411 ? 11.685 12.826 34.850 1.00 80.19 411 ASP A C 1
ATOM 3066 O O . ASP A 1 411 ? 11.267 11.672 34.693 1.00 80.19 411 ASP A O 1
ATOM 3070 N N . GLY A 1 412 ? 12.903 13.113 35.321 1.00 73.06 412 GLY A N 1
ATOM 3071 C CA . GLY A 1 412 ? 13.916 12.135 35.711 1.00 73.06 412 GLY A CA 1
ATOM 3072 C C . GLY A 1 412 ? 14.716 11.557 34.543 1.00 73.06 412 GLY A C 1
ATOM 3073 O O . GLY A 1 412 ? 15.499 10.629 34.755 1.00 73.06 412 GLY A O 1
ATOM 3074 N N . GLU A 1 413 ? 14.532 12.070 33.327 1.00 84.25 413 GLU A N 1
ATOM 3075 C CA . GLU A 1 413 ? 15.302 11.656 32.158 1.00 84.25 413 GLU A CA 1
ATOM 3076 C C . GLU A 1 413 ? 16.630 12.424 32.096 1.00 84.25 413 GLU A C 1
ATOM 3078 O O . GLU A 1 413 ? 16.672 13.650 32.191 1.00 84.25 413 GLU A O 1
ATOM 3083 N N . LYS A 1 414 ? 17.746 11.706 31.935 1.00 80.88 414 LYS A N 1
ATOM 3084 C CA . LYS A 1 414 ? 19.072 12.325 31.812 1.00 80.88 414 LYS A CA 1
ATOM 3085 C C . LYS A 1 414 ? 19.212 12.958 30.428 1.00 80.88 414 LYS A C 1
ATOM 3087 O O . LYS A 1 414 ? 19.563 12.265 29.481 1.00 80.88 414 LYS A O 1
ATOM 3092 N N . ARG A 1 415 ? 18.945 14.261 30.331 1.00 86.81 415 ARG A N 1
ATOM 3093 C CA . ARG A 1 415 ? 19.110 15.055 29.102 1.00 86.81 415 ARG A CA 1
ATOM 3094 C C . ARG A 1 415 ? 20.315 15.975 29.192 1.00 86.81 415 ARG A C 1
ATOM 3096 O O . ARG A 1 415 ? 20.602 16.505 30.263 1.00 86.81 415 ARG A O 1
ATOM 3103 N N . THR A 1 416 ? 20.990 16.208 28.078 1.00 91.00 416 THR A N 1
ATOM 3104 C CA . THR A 1 416 ? 21.935 17.324 27.907 1.00 91.00 416 THR A CA 1
ATOM 3105 C C . THR A 1 416 ? 21.189 18.664 27.858 1.00 91.00 416 THR A C 1
ATOM 3107 O O . THR A 1 416 ? 19.973 18.694 27.665 1.00 91.00 416 THR A O 1
ATOM 3110 N N . ASP A 1 417 ? 21.892 19.783 28.043 1.00 88.75 417 ASP A N 1
ATOM 3111 C CA . ASP A 1 417 ? 21.278 21.124 28.034 1.00 88.75 417 ASP A CA 1
ATOM 3112 C C . ASP A 1 417 ? 20.574 21.413 26.697 1.00 88.75 417 ASP A C 1
ATOM 3114 O O . ASP A 1 417 ? 19.454 21.927 26.667 1.00 88.75 417 ASP A O 1
ATOM 3118 N N . ASP A 1 418 ? 21.178 20.979 25.586 1.00 86.56 418 ASP A N 1
ATOM 3119 C CA . ASP A 1 418 ? 20.602 21.095 24.244 1.00 86.56 418 ASP A CA 1
ATOM 3120 C C . ASP A 1 418 ? 19.339 20.236 24.064 1.00 86.56 418 ASP A C 1
ATOM 3122 O O . ASP A 1 418 ? 18.398 20.629 23.371 1.00 86.56 418 ASP A O 1
ATOM 3126 N N . GLU A 1 419 ? 19.286 19.055 24.681 1.00 90.12 419 GLU A N 1
ATOM 3127 C CA . GLU A 1 419 ? 18.105 18.187 24.648 1.00 90.12 419 GLU A CA 1
ATOM 3128 C C . GLU A 1 419 ? 16.968 18.739 25.509 1.00 90.12 419 GLU A C 1
ATOM 3130 O O . GLU A 1 419 ? 15.807 18.678 25.099 1.00 90.12 419 GLU A O 1
ATOM 3135 N N . LEU A 1 420 ? 17.293 19.331 26.661 1.00 88.50 420 LEU A N 1
ATOM 3136 C CA . LEU A 1 420 ? 16.321 20.008 27.516 1.00 88.50 420 LEU A CA 1
ATOM 3137 C C . LEU A 1 420 ? 15.732 21.242 26.812 1.00 88.50 420 LEU A C 1
ATOM 3139 O O . LEU A 1 420 ? 14.516 21.450 26.835 1.00 88.50 420 LEU A O 1
ATOM 3143 N N . LEU A 1 421 ? 16.568 21.997 26.093 1.00 90.19 421 LEU A N 1
ATOM 3144 C CA . LEU A 1 421 ? 16.142 23.118 25.256 1.00 90.19 421 LEU A CA 1
ATOM 3145 C C . LEU A 1 421 ? 15.183 22.662 24.147 1.00 90.19 421 LEU A C 1
ATOM 3147 O O . LEU A 1 421 ? 14.124 23.266 23.959 1.00 90.19 421 LEU A O 1
ATOM 3151 N N . ARG A 1 422 ? 15.504 21.576 23.427 1.00 89.25 422 ARG A N 1
ATOM 3152 C CA . ARG A 1 422 ? 14.617 21.021 22.384 1.00 89.25 422 ARG A CA 1
ATOM 3153 C C . ARG A 1 422 ? 13.300 20.492 22.957 1.00 89.25 422 ARG A C 1
ATOM 3155 O O . ARG A 1 422 ? 12.258 20.655 22.323 1.00 89.25 422 ARG A O 1
ATOM 3162 N N . ALA A 1 423 ? 13.321 19.893 24.146 1.00 89.44 423 ALA A N 1
ATOM 3163 C CA . ALA A 1 423 ? 12.107 19.448 24.823 1.00 89.44 423 ALA A CA 1
ATOM 3164 C C . ALA A 1 423 ? 11.203 20.639 25.190 1.00 89.44 423 ALA A C 1
ATOM 3166 O O . ALA A 1 423 ? 10.012 20.622 24.879 1.00 89.44 423 ALA A O 1
ATOM 3167 N N . ALA A 1 424 ? 11.772 21.715 25.747 1.00 88.81 424 ALA A N 1
ATOM 3168 C CA . ALA A 1 424 ? 11.039 22.949 26.035 1.00 88.81 424 ALA A CA 1
ATOM 3169 C C . ALA A 1 424 ? 10.472 23.599 24.761 1.00 88.81 424 ALA A C 1
ATOM 3171 O O . ALA A 1 424 ? 9.330 24.056 24.743 1.00 88.81 424 ALA A O 1
ATOM 3172 N N . MET A 1 425 ? 11.232 23.569 23.663 1.00 90.25 425 MET A N 1
ATOM 3173 C CA . MET A 1 425 ? 10.799 24.064 22.356 1.00 90.25 425 MET A CA 1
ATOM 3174 C C . MET A 1 425 ? 9.566 23.315 21.827 1.00 90.25 425 MET A C 1
ATOM 3176 O O . MET A 1 425 ? 8.619 23.944 21.347 1.00 90.25 425 MET A O 1
ATOM 3180 N N . LYS A 1 426 ? 9.561 21.981 21.952 1.00 89.38 426 LYS A N 1
ATOM 3181 C CA . LYS A 1 426 ? 8.439 21.119 21.556 1.00 89.38 426 LYS A CA 1
ATOM 3182 C C . LYS A 1 426 ? 7.190 21.393 22.394 1.00 89.38 426 LYS A C 1
ATOM 3184 O O . LYS A 1 426 ? 6.094 21.443 21.844 1.00 89.38 426 LYS A O 1
ATOM 3189 N N . GLU A 1 427 ? 7.352 21.607 23.697 1.00 88.50 427 GLU A N 1
ATOM 3190 C CA . GLU A 1 427 ? 6.243 21.910 24.612 1.00 88.50 427 GLU A CA 1
ATOM 3191 C C . GLU A 1 427 ? 5.629 23.299 24.377 1.00 88.50 427 GLU A C 1
ATOM 3193 O O . GLU A 1 427 ? 4.419 23.469 24.524 1.00 88.50 427 GLU A O 1
ATOM 3198 N N . LEU A 1 428 ? 6.438 24.283 23.970 1.00 86.50 428 LEU A N 1
ATOM 3199 C CA . LEU A 1 428 ? 5.990 25.645 23.648 1.00 86.50 428 LEU A CA 1
ATOM 3200 C C . LEU A 1 428 ? 5.498 25.810 22.196 1.00 86.50 428 LEU A C 1
ATOM 3202 O O . LEU A 1 428 ? 4.947 26.859 21.851 1.00 86.50 428 LEU A O 1
ATOM 3206 N N . GLY A 1 429 ? 5.636 24.771 21.363 1.00 85.31 429 GLY A N 1
ATOM 3207 C CA . GLY A 1 429 ? 5.086 24.720 20.006 1.00 85.31 429 GLY A CA 1
ATOM 3208 C C . GLY A 1 429 ? 5.903 25.468 18.949 1.00 85.31 429 GLY A C 1
ATOM 3209 O O . GLY A 1 429 ? 5.359 25.850 17.914 1.00 85.31 429 GLY A O 1
ATOM 3210 N N . PHE A 1 430 ? 7.199 25.698 19.175 1.00 86.06 430 PHE A N 1
ATOM 3211 C CA . PHE A 1 430 ? 8.049 26.346 18.174 1.00 86.06 430 PHE A CA 1
ATOM 3212 C C . PHE A 1 430 ? 8.507 25.346 17.105 1.00 86.06 430 PHE A C 1
ATOM 3214 O O . PHE A 1 430 ? 9.029 24.282 17.424 1.00 86.06 430 PHE A O 1
ATOM 3221 N N . ALA A 1 431 ? 8.366 25.710 15.826 1.00 81.44 431 ALA A N 1
ATOM 3222 C CA . ALA A 1 431 ? 8.727 24.841 14.701 1.00 81.44 431 ALA A CA 1
ATOM 3223 C C . ALA A 1 431 ? 10.202 24.947 14.259 1.00 81.44 431 ALA A C 1
ATOM 3225 O O . ALA A 1 431 ? 10.728 24.019 13.651 1.00 81.44 431 ALA A O 1
ATOM 3226 N N . ARG A 1 432 ? 10.883 26.074 14.526 1.00 83.81 432 ARG A N 1
ATOM 3227 C CA . ARG A 1 432 ? 12.279 26.325 14.107 1.00 83.81 432 ARG A CA 1
ATOM 3228 C C . ARG A 1 432 ? 13.083 27.021 15.203 1.00 83.81 432 ARG A C 1
ATOM 3230 O O . ARG A 1 432 ? 12.545 27.857 15.925 1.00 83.81 432 ARG A O 1
ATOM 3237 N N . ILE A 1 433 ? 14.374 26.695 15.301 1.00 82.25 433 ILE A N 1
ATOM 3238 C CA . ILE A 1 433 ? 15.293 27.305 16.268 1.00 82.25 433 ILE A CA 1
ATOM 3239 C C . ILE A 1 433 ? 15.855 28.616 15.701 1.00 82.25 433 ILE A C 1
ATOM 3241 O O . ILE A 1 433 ? 16.764 28.635 14.878 1.00 82.25 433 ILE A O 1
ATOM 3245 N N . GLY A 1 434 ? 15.260 29.738 16.104 1.00 85.44 434 GLY A N 1
ATOM 3246 C CA . GLY A 1 434 ? 15.798 31.070 15.818 1.00 85.44 434 GLY A CA 1
ATOM 3247 C C . GLY A 1 434 ? 16.820 31.508 16.880 1.00 85.44 434 GLY A C 1
ATOM 3248 O O . GLY A 1 434 ? 16.726 31.042 18.019 1.00 85.44 434 GLY A O 1
ATOM 3249 N N . PRO A 1 435 ? 17.735 32.452 16.578 1.00 85.69 435 PRO A N 1
ATOM 3250 C CA . PRO A 1 435 ? 18.721 32.962 17.541 1.00 85.69 435 PRO A CA 1
ATOM 3251 C C . PRO A 1 435 ? 18.092 33.444 18.856 1.00 85.69 435 PRO A C 1
ATOM 3253 O O . PRO A 1 435 ? 18.554 33.090 19.934 1.00 85.69 435 PRO A O 1
ATOM 3256 N N . ARG A 1 436 ? 16.957 34.148 18.763 1.00 83.81 436 ARG A N 1
ATOM 3257 C CA . ARG A 1 436 ? 16.210 34.679 19.917 1.00 83.81 436 ARG A CA 1
ATOM 3258 C C . ARG A 1 436 ? 15.591 33.585 20.794 1.00 83.81 436 ARG A C 1
ATOM 3260 O O . ARG A 1 436 ? 15.494 33.748 22.002 1.00 83.81 436 ARG A O 1
ATOM 3267 N N . ILE A 1 437 ? 15.165 32.474 20.186 1.00 87.81 437 ILE A N 1
ATOM 3268 C CA . ILE A 1 437 ? 14.599 31.323 20.910 1.00 87.81 437 ILE A CA 1
ATOM 3269 C C . ILE A 1 437 ? 15.718 30.580 21.637 1.00 87.81 437 ILE A C 1
ATOM 3271 O O . ILE A 1 437 ? 15.560 30.222 22.801 1.00 87.81 437 ILE A O 1
ATOM 3275 N N . LYS A 1 438 ? 16.858 30.387 20.959 1.00 90.06 438 LYS A N 1
ATOM 3276 C CA . LYS A 1 438 ? 18.038 29.742 21.540 1.00 90.06 438 LYS A CA 1
ATOM 3277 C C . LYS A 1 438 ? 18.574 30.526 22.740 1.00 90.06 438 LYS A C 1
ATOM 3279 O O . LYS A 1 438 ? 18.912 29.913 23.741 1.00 90.06 438 LYS A O 1
ATOM 3284 N N . GLU A 1 439 ? 18.615 31.852 22.654 1.00 91.31 439 GLU A N 1
ATOM 3285 C CA . GLU A 1 439 ? 19.065 32.718 23.748 1.00 91.31 439 GLU A CA 1
ATOM 3286 C C . GLU A 1 439 ? 18.114 32.670 24.954 1.00 91.31 439 GLU A C 1
ATOM 3288 O O . GLU A 1 439 ? 18.552 32.388 26.066 1.00 91.31 439 GLU A O 1
ATOM 3293 N N . ALA A 1 440 ? 16.806 32.855 24.736 1.00 89.19 440 ALA A N 1
ATOM 3294 C CA . ALA A 1 440 ? 15.819 32.871 25.818 1.00 89.19 440 ALA A CA 1
ATOM 3295 C C . ALA A 1 440 ? 15.680 31.509 26.525 1.00 89.19 440 ALA A C 1
ATOM 3297 O O . ALA A 1 440 ? 15.665 31.448 27.753 1.00 89.19 440 ALA A O 1
ATOM 3298 N N . LEU A 1 441 ? 15.614 30.407 25.766 1.00 88.94 441 LEU A N 1
ATOM 3299 C CA . LEU A 1 441 ? 15.558 29.064 26.353 1.00 88.94 441 LEU A CA 1
ATOM 3300 C C . LEU A 1 441 ? 16.911 28.625 26.921 1.00 88.94 441 LEU A C 1
ATOM 3302 O O . LEU A 1 441 ? 16.937 27.921 27.923 1.00 88.94 441 LEU A O 1
ATOM 3306 N N . GLY A 1 442 ? 18.025 29.052 26.322 1.00 90.88 442 GLY A N 1
ATOM 3307 C CA . GLY A 1 442 ? 19.364 28.795 26.849 1.00 90.88 442 GLY A CA 1
ATOM 3308 C C . GLY A 1 442 ? 19.582 29.455 28.210 1.00 90.88 442 GLY A C 1
ATOM 3309 O O . GLY A 1 442 ? 20.093 28.810 29.119 1.00 90.88 442 GLY A O 1
ATOM 3310 N N . ALA A 1 443 ? 19.123 30.699 28.389 1.00 90.06 443 ALA A N 1
ATOM 3311 C CA . ALA A 1 443 ? 19.152 31.376 29.684 1.00 90.06 443 ALA A CA 1
ATOM 3312 C C . ALA A 1 443 ? 18.317 30.633 30.743 1.00 90.06 443 ALA A C 1
ATOM 3314 O O . ALA A 1 443 ? 18.799 30.417 31.851 1.00 90.06 443 ALA A O 1
ATOM 3315 N N . ALA A 1 444 ? 17.115 30.168 30.384 1.00 91.62 444 ALA A N 1
ATOM 3316 C CA . ALA A 1 444 ? 16.253 29.396 31.282 1.00 91.62 444 ALA A CA 1
ATOM 3317 C C . ALA A 1 444 ? 16.842 28.016 31.647 1.00 91.62 444 ALA A C 1
ATOM 3319 O O . ALA A 1 444 ? 16.736 27.579 32.789 1.00 91.62 444 ALA A O 1
ATOM 3320 N N . VAL A 1 445 ? 17.488 27.321 30.702 1.00 91.06 445 VAL A N 1
ATOM 3321 C CA . VAL A 1 445 ? 18.194 26.051 30.968 1.00 91.06 445 VAL A CA 1
ATOM 3322 C C . VAL A 1 445 ? 19.371 26.263 31.913 1.00 91.06 445 VAL A C 1
ATOM 3324 O O . VAL A 1 445 ? 19.494 25.525 32.891 1.00 91.06 445 VAL A O 1
ATOM 3327 N N . SER A 1 446 ? 20.172 27.304 31.680 1.00 90.69 446 SER A N 1
ATOM 3328 C CA . SER A 1 446 ? 21.255 27.691 32.585 1.00 90.69 446 SER A CA 1
ATOM 3329 C C . SER A 1 446 ? 20.743 28.065 33.976 1.00 90.69 446 SER A C 1
ATOM 3331 O O . SER A 1 446 ? 21.392 27.739 34.955 1.00 90.69 446 SER A O 1
ATOM 3333 N N . GLU A 1 447 ? 19.574 28.699 34.099 1.00 90.62 447 GLU A N 1
ATOM 3334 C CA . GLU A 1 447 ? 18.974 29.031 35.402 1.00 90.62 447 GLU A CA 1
ATOM 3335 C C . GLU A 1 447 ? 18.461 27.792 36.160 1.00 90.62 447 GLU A C 1
ATOM 3337 O O . GLU A 1 447 ? 18.471 27.757 37.388 1.00 90.62 447 GLU A O 1
ATOM 3342 N N . VAL A 1 448 ? 17.996 26.759 35.449 1.00 88.44 448 VAL A N 1
ATOM 3343 C CA . VAL A 1 448 ? 17.509 25.516 36.075 1.00 88.44 448 VAL A CA 1
ATOM 3344 C C . VAL A 1 448 ? 18.653 24.588 36.489 1.00 88.44 448 VAL A C 1
ATOM 3346 O O . VAL A 1 448 ? 18.503 23.865 37.474 1.00 88.44 448 VAL A O 1
ATOM 3349 N N . ARG A 1 449 ? 19.770 24.594 35.751 1.00 83.50 449 ARG A N 1
ATOM 3350 C CA . ARG A 1 449 ? 20.914 23.686 35.960 1.00 83.50 449 ARG A CA 1
ATOM 3351 C C . ARG A 1 449 ? 22.140 24.325 36.618 1.00 83.50 449 ARG A C 1
ATOM 3353 O O . ARG A 1 449 ? 23.046 23.584 37.000 1.00 83.50 449 ARG A O 1
ATOM 3360 N N . GLY A 1 450 ? 22.182 25.654 36.688 1.00 62.00 450 GLY A N 1
ATOM 3361 C CA . GLY A 1 450 ? 23.297 26.466 37.189 1.00 62.00 450 GLY A CA 1
ATOM 3362 C C . GLY A 1 450 ? 23.279 26.744 38.681 1.00 62.00 450 GLY A C 1
ATOM 3363 O O . GLY A 1 450 ? 22.197 26.663 39.308 1.00 62.00 450 GLY A O 1
#

Sequence (450 aa):
MTATSSPTSSLTTELREDLRSYADLGGLTLTADTHAWYAAVDTIGTPEEARAASTVLAELRGRDLPAVRKAATSLVGAPGTVGETGRAVALLIRVRRTLAALGPQAYDTEDLDELIAATANGAWRKERGVKVPLLRRRSLRGRARGLASSRWARAGALHAALTAAAEDRTKWAALAGADAGAPALPDDAELINNAAEAVQATSLGLTALGRLLRPERDLEALSFDDLVDLLDRLAADEGTLYRLPALRSLRDRLPAEGLDALYVELTAEEAAEAVVEAVAEAVVEAITVPEPRAEEPAAEPEPVEEPLVEAVTEPEPVIEAVVEAVVEPVVEVVTVPEPRVEEPVAEAEPVVEPEPVAVIEAEPVAEPEAAAVPQPRRPRRPRKPSITVGKPVTAYSPEELTAVVRWIDTDGEKRTDDELLRAAMKELGFARIGPRIKEALGAAVSEVRG

Radius of gyration: 39.75 Å; chains: 1; bounding box: 72×84×132 Å

Foldseek 3Di:
DDDPDDPLNVLLVVLLVLLLVLVVLVVLVDDVVQFLLSLLLPPDQDLVLLVVLLVLLCCLQPPQLVLLQVLLCVFALSDQFLVLLLLRLVLLVLVVVLCLFFPLVLQVDPCLVVLLLLLDDPVVCVVVVHDDDPVNSVVSPVVLCVGTPDNPQDSVNSSVSSVSLVVSQVSSCVRNPPPDDTDDHDPDPCSSVSNNVSSVSNVVSCCSNCSRRPVPDDLRPDGSVVNNVSSVSNNVNSSSSSSSNVSVVSVVSNDPPPVVVVSVVSSVVVDDSVRSSVVSVVVSVVVPDDDPPDDDDDDDDDDDDDDDDDDDDDDDDDDDDDDDDPDDDDPDDDDDDDDDDDDDDDDDDDDDDDDDDDDDDDDDDDDDDDDDDDDDDDPDQDDQDDDDADDPPVVDDLVRLLSNLLSQVSVPDDDDLVRSLVVSCVVNPPPDDDPVSCVSNSVSSVVNVD

Secondary structure (DSSP, 8-state):
------HHHHHHHHHHHHHHHHHHTTGGG--TTT-GGGGGTTT--SHHHHHHHHHHHHHIIIIIHHHHHHHHHTSTT--SBHHHHHHHHHHHHHHHHHHHHB-GGGTS-TTHHHHHHHHS-HHHHHHTT----HHHHHHHHHHHHHTBSSTT--HHHHHHHHHHHHHHHHHHHHHH-TT--S----S-TTHHHHHHHHHHHHHHHHHHHHHHH-TT--STTSBHHHHHHHHHHHHHTHHHHHHHHHHHHHHHHS-HHHHHHHHHHHHHTT--HHHHHHHHHHHHHHHHS----------------------------------------------PPP----PPPP------PPPP-----PPPP------------PPPPPPPP---TTS-GGGS-HHHHHHHHHHHHTT-----HHHHHHHHHHHHT--S--HHHHHHHHHHHHHHH-

pLDDT: mean 76.85, std 22.67, range [29.09, 98.56]